Protein AF-J2Q3N5-F1 (afdb_monomer_lite)

pLDDT: mean 72.31, std 20.81, range [23.44, 97.06]

Secondary structure (DSSP, 8-state):
----------S----------S-PPPPPPEEEE-TT--HHHHHHHHHHHHHH---GGGSPP--------HHHHHHHHHHHHHHHHHHHHHHHHHHHHHHHHHTTPEEEEPPHHHHHHHHH--HHHHHHHHHHHHHTS--HHHHHHHHHHSPPPPPPPP-TTEEBTEEE-GGG-EE-SS-EETTSS--EEEEEEEEES-EEEESS-EEEEETTEEEEE-TT-EEEEEE-TTTS-SSSPSSEEEEEEEEEE-SS-EEEEEEEEEEETTEEEEEEBSS--SS---GGGB---------S---EEEESS-SS--EEEEEEEEEE-SSEEEEEEEEEETTEEEEEEEEEEE--TTSEEEEEETTEEEEEEEETTEEEEEEES---S--TT------------

Sequence (397 aa):
MSKSRMRWAAGLTLAAGLVASPAQAAKPMTAHVKSGGTYDAIVADYGTCNKAFVDPTSRPPNVPLPQTSVAAQAGASLAVGMMQGYAKEKARQAYVDDCMGALGYSKIDLTPAETTGLKQAKGDVGKKAWFDAFLAQDFSVRIAQVQALTPPLPPSEPQPYGVGGVRLDPASLKAATGLAQADGVNNIVLTATAAHLRTATLKTPMDLKLGMGRLVAPAGAVFHLIDYGPGATPVAPRGAAWCGPISLKSMLMKRVGATCFVNVPGGYEMSPSGNLSTWLAGPEGVVRGSLGSIDGAIDLAPSDTDLIGPMTVALRVVGGSETTIALQATAARDGEAVIIWWGLAPINDAGRAVFPLWGHRLTVTRTGESYASVLTADGDGHGLLELPDQGMTLRRP

Radius of gyration: 24.18 Å; chains: 1; bounding box: 59×65×65 Å

Foldseek 3Di:
DDDDDDDDDDDDPPDDDDDDDPDDPPPFDKDWADQVDAPVNLRVQLVVQLVPDDQQPVDPDPDPDPPDDPVVVVVVVVVVVVVSVVLRVLSSVQSSQQSSVVVVIFMFGDDPVLVVCCVVQDDPVSNNVSRRVVRPDDCVVRRVVLCVQEPADDFDDDDACDFFQKRFDPVFKDADPDWAFQPDPRFFGIKTKIFTPWKWWFQQWAWWDQPQKTKTDHGRWMWTKTALDVPLGSQADHGIWIWAWIWTGHPVDTATAIKTWHDTRSATQIAAFPDRHGLDGARNGGHPDRSDGIRGYRDIGIDPDRPSDMWMKTWGFNDADPFKTKIWIWTDDPRDIYTHHIDIFTQDPQQWGWAARQQKIWIWHDDPSIIHIDIDRRGPRDHNSCPDPPPPPPPDD

Structure (mmCIF, N/CA/C/O backbone):
data_AF-J2Q3N5-F1
#
_entry.id   AF-J2Q3N5-F1
#
loop_
_atom_site.group_PDB
_atom_site.id
_atom_site.type_symbol
_atom_site.label_atom_id
_atom_site.label_alt_id
_atom_site.label_comp_id
_atom_site.label_asym_id
_atom_site.label_entity_id
_atom_site.label_seq_id
_atom_site.pdbx_PDB_ins_code
_atom_site.Cartn_x
_atom_site.Cartn_y
_atom_site.Cartn_z
_atom_site.occupancy
_atom_site.B_iso_or_equiv
_atom_site.auth_seq_id
_atom_site.auth_comp_id
_atom_site.auth_asym_id
_atom_site.auth_atom_id
_atom_site.pdbx_PDB_model_num
ATOM 1 N N . MET A 1 1 ? -1.693 47.656 -29.778 1.00 34.66 1 MET A N 1
ATOM 2 C CA . MET A 1 1 ? -1.759 46.244 -30.222 1.00 34.66 1 MET A CA 1
ATOM 3 C C . MET A 1 1 ? -0.549 45.501 -29.669 1.00 34.66 1 MET A C 1
ATOM 5 O O . MET A 1 1 ? 0.538 45.599 -30.221 1.00 34.66 1 MET A O 1
ATOM 9 N N . SER A 1 2 ? -0.724 44.858 -28.513 1.00 27.50 2 SER A N 1
ATOM 10 C CA . SER A 1 2 ? 0.323 44.139 -27.777 1.00 27.50 2 SER A CA 1
ATOM 11 C C . SER A 1 2 ? 0.398 42.689 -28.261 1.00 27.50 2 SER A C 1
ATOM 13 O O . SER A 1 2 ? -0.613 41.990 -28.254 1.00 27.50 2 SER A O 1
ATOM 15 N N . LYS A 1 3 ? 1.578 42.239 -28.704 1.00 26.84 3 LYS A N 1
ATOM 16 C CA . LYS A 1 3 ? 1.863 40.825 -28.990 1.00 26.84 3 LYS A CA 1
ATOM 17 C C . LYS A 1 3 ? 2.526 40.205 -27.760 1.00 26.84 3 LYS A C 1
ATOM 19 O O . LYS A 1 3 ? 3.746 40.253 -27.617 1.00 26.84 3 LYS A O 1
ATOM 24 N N . SER A 1 4 ? 1.717 39.601 -26.895 1.00 25.41 4 SER A N 1
ATOM 25 C CA . SER A 1 4 ? 2.174 38.734 -25.808 1.00 25.41 4 SER A CA 1
ATOM 26 C C . SER A 1 4 ? 2.788 37.457 -26.387 1.00 25.41 4 SER A C 1
ATOM 28 O O . SER A 1 4 ? 2.078 36.573 -26.860 1.00 25.41 4 SER A O 1
ATOM 30 N N . ARG A 1 5 ? 4.121 37.347 -26.367 1.00 26.97 5 ARG A N 1
ATOM 31 C CA . ARG A 1 5 ? 4.825 36.079 -26.606 1.00 26.97 5 ARG A CA 1
ATOM 32 C C . ARG A 1 5 ? 4.884 35.298 -25.295 1.00 26.97 5 ARG A C 1
ATOM 34 O O . ARG A 1 5 ? 5.746 35.540 -24.456 1.00 26.97 5 ARG A O 1
ATOM 41 N N . MET A 1 6 ? 3.950 34.366 -25.137 1.00 24.89 6 MET A N 1
ATOM 42 C CA . MET A 1 6 ? 3.949 33.357 -24.080 1.00 24.89 6 MET A CA 1
ATOM 43 C C . MET A 1 6 ? 5.056 32.337 -24.397 1.00 24.89 6 MET A C 1
ATOM 45 O O . MET A 1 6 ? 4.968 31.596 -25.374 1.00 24.89 6 MET A O 1
ATOM 49 N N . ARG A 1 7 ? 6.148 32.358 -23.625 1.00 27.45 7 ARG A N 1
ATOM 50 C CA . ARG A 1 7 ? 7.224 31.362 -23.707 1.00 27.45 7 ARG A CA 1
ATOM 51 C C . ARG A 1 7 ? 6.743 30.071 -23.042 1.00 27.45 7 ARG A C 1
ATOM 53 O O . ARG A 1 7 ? 6.639 30.013 -21.821 1.00 27.45 7 ARG A O 1
ATOM 60 N N . TRP A 1 8 ? 6.460 29.055 -23.849 1.00 25.30 8 TRP A N 1
ATOM 61 C CA . TRP A 1 8 ? 6.278 27.681 -23.393 1.00 25.30 8 TRP A CA 1
ATOM 62 C C . TRP A 1 8 ? 7.647 27.108 -23.018 1.00 25.30 8 TRP A C 1
ATOM 64 O O . TRP A 1 8 ? 8.462 26.811 -23.882 1.00 25.30 8 TRP A O 1
ATOM 74 N N . ALA A 1 9 ? 7.917 27.010 -21.721 1.00 28.25 9 ALA A N 1
ATOM 75 C CA . ALA A 1 9 ? 9.036 26.259 -21.165 1.00 28.25 9 ALA A CA 1
ATOM 76 C C . ALA A 1 9 ? 8.450 25.206 -20.220 1.00 28.25 9 ALA A C 1
ATOM 78 O O . ALA A 1 9 ? 8.416 25.381 -19.007 1.00 28.25 9 ALA A O 1
ATOM 79 N N . ALA A 1 10 ? 7.900 24.140 -20.793 1.00 32.72 10 ALA A N 1
ATOM 80 C CA . ALA A 1 10 ? 7.451 22.973 -20.052 1.00 32.72 10 ALA A CA 1
ATOM 81 C C . ALA A 1 10 ? 7.669 21.749 -20.939 1.00 32.72 10 ALA A C 1
ATOM 83 O O . ALA A 1 10 ? 7.151 21.702 -22.050 1.00 32.72 10 ALA A O 1
ATOM 84 N N . GLY A 1 11 ? 8.455 20.789 -20.451 1.00 31.67 11 GLY A N 1
ATOM 85 C CA . GLY A 1 11 ? 8.640 19.501 -21.122 1.00 31.67 11 GLY A CA 1
ATOM 86 C C . GLY A 1 11 ? 10.087 19.130 -21.428 1.00 31.67 11 GLY A C 1
ATOM 87 O O . GLY A 1 11 ? 10.363 18.680 -22.527 1.00 31.67 11 GLY A O 1
ATOM 88 N N . LEU A 1 12 ? 11.023 19.326 -20.495 1.00 30.83 12 LEU A N 1
ATOM 89 C CA . LEU A 1 12 ? 12.197 18.451 -20.363 1.00 30.83 12 LEU A CA 1
ATOM 90 C C . LEU A 1 12 ? 12.911 18.789 -19.051 1.00 30.83 12 LEU A C 1
ATOM 92 O O . LEU A 1 12 ? 13.619 19.792 -18.959 1.00 30.83 12 LEU A O 1
ATOM 96 N N . THR A 1 13 ? 12.742 17.969 -18.020 1.00 33.88 13 THR A N 1
ATOM 97 C CA . THR A 1 13 ? 13.546 18.090 -16.803 1.00 33.88 13 THR A CA 1
ATOM 98 C C . THR A 1 13 ? 14.908 17.440 -17.039 1.00 33.88 13 THR A C 1
ATOM 100 O O . THR A 1 13 ? 15.142 16.284 -16.710 1.00 33.88 13 THR A O 1
ATOM 103 N N . LEU A 1 14 ? 15.824 18.194 -17.649 1.00 34.25 14 LEU A N 1
ATOM 104 C CA . LEU A 1 14 ? 17.262 17.920 -17.611 1.00 34.25 14 LEU A CA 1
ATOM 105 C C . LEU A 1 14 ? 17.828 18.595 -16.358 1.00 34.25 14 LEU A C 1
ATOM 107 O O . LEU A 1 14 ? 18.267 19.742 -16.399 1.00 34.25 14 LEU A O 1
ATOM 111 N N . ALA A 1 15 ? 17.791 17.897 -15.224 1.00 28.95 15 ALA A N 1
ATOM 112 C CA . ALA A 1 15 ? 18.496 18.333 -14.026 1.00 28.95 15 ALA A CA 1
ATOM 113 C C . ALA A 1 15 ? 19.976 17.931 -14.139 1.00 28.95 15 ALA A C 1
ATOM 115 O O . ALA A 1 15 ? 20.364 16.825 -13.775 1.00 28.95 15 ALA A O 1
ATOM 116 N N . ALA A 1 16 ? 20.806 18.835 -14.661 1.00 26.86 16 ALA A N 1
ATOM 117 C CA . ALA A 1 16 ? 22.256 18.772 -14.516 1.00 26.86 16 ALA A CA 1
ATOM 118 C C . ALA A 1 16 ? 22.664 19.638 -13.314 1.00 26.86 16 ALA A C 1
ATOM 120 O O . ALA A 1 16 ? 22.912 20.833 -13.450 1.00 26.86 16 ALA A O 1
ATOM 121 N N . GLY A 1 17 ? 22.697 19.034 -12.126 1.00 24.92 17 GLY A N 1
ATOM 122 C CA . GLY A 1 17 ? 23.358 19.595 -10.949 1.00 24.92 17 GLY A CA 1
ATOM 123 C C . GLY A 1 17 ? 24.737 18.960 -10.802 1.00 24.92 17 GLY A C 1
ATOM 124 O O . GLY A 1 17 ? 24.848 17.844 -10.305 1.00 24.92 17 GLY A O 1
ATOM 125 N N . LEU A 1 18 ? 25.781 19.647 -11.268 1.00 23.44 18 LEU A N 1
ATOM 126 C CA . LEU A 1 18 ? 27.174 19.260 -11.042 1.00 23.44 18 LEU A CA 1
ATOM 127 C C . LEU A 1 18 ? 27.582 19.667 -9.621 1.00 23.44 18 LEU A C 1
ATOM 129 O O . LEU A 1 18 ? 27.986 20.800 -9.381 1.00 23.44 18 LEU A O 1
ATOM 133 N N . VAL A 1 19 ? 27.514 18.719 -8.691 1.00 24.61 19 VAL A N 1
ATOM 134 C CA . VAL A 1 19 ? 28.434 18.671 -7.551 1.00 24.61 19 VAL A CA 1
ATOM 135 C C . VAL A 1 19 ? 29.149 17.335 -7.675 1.00 24.61 19 VAL A C 1
ATOM 137 O O . VAL A 1 19 ? 28.505 16.288 -7.705 1.00 24.61 19 VAL A O 1
ATOM 140 N N . ALA A 1 20 ? 30.468 17.376 -7.860 1.00 25.42 20 ALA A N 1
ATOM 141 C CA . ALA A 1 20 ? 31.283 16.197 -8.112 1.00 25.42 20 ALA A CA 1
ATOM 142 C C . ALA A 1 20 ? 31.219 15.231 -6.916 1.00 25.42 20 ALA A C 1
ATOM 144 O O . ALA A 1 20 ? 31.920 15.401 -5.924 1.00 25.42 20 ALA A O 1
ATOM 145 N N . SER A 1 21 ? 30.365 14.213 -7.022 1.00 25.00 21 SER A N 1
ATOM 146 C CA . SER A 1 21 ? 30.494 12.961 -6.275 1.00 25.00 21 SER A CA 1
ATOM 147 C C . SER A 1 21 ? 31.254 11.955 -7.143 1.00 25.00 21 SER A C 1
ATOM 149 O O . SER A 1 21 ? 31.083 11.958 -8.366 1.00 25.00 21 SER A O 1
ATOM 151 N N . PRO A 1 22 ? 32.109 11.104 -6.555 1.00 27.91 22 PRO A N 1
ATOM 152 C CA . PRO A 1 22 ? 32.933 10.185 -7.324 1.00 27.91 22 PRO A CA 1
ATOM 153 C C . PRO A 1 22 ? 32.055 9.174 -8.074 1.00 27.91 22 PRO A C 1
ATOM 155 O O . PRO A 1 22 ? 31.195 8.528 -7.482 1.00 27.91 22 PRO A O 1
ATOM 158 N N . ALA A 1 23 ? 32.286 9.087 -9.387 1.00 29.62 23 ALA A N 1
ATOM 159 C CA . ALA A 1 23 ? 31.930 8.007 -10.311 1.00 29.62 23 ALA A CA 1
ATOM 160 C C . ALA A 1 23 ? 30.677 7.174 -9.960 1.00 29.62 23 ALA A C 1
ATOM 162 O O . ALA A 1 23 ? 30.742 5.956 -9.807 1.00 29.62 23 ALA A O 1
ATOM 163 N N . GLN A 1 24 ? 29.508 7.811 -9.900 1.00 34.72 24 GLN A N 1
ATOM 164 C CA . GLN A 1 24 ? 28.260 7.095 -10.160 1.00 34.72 24 GLN A CA 1
ATOM 165 C C . GLN A 1 24 ? 28.133 6.957 -11.678 1.00 34.72 24 GLN A C 1
ATOM 167 O O . GLN A 1 24 ? 28.134 7.963 -12.387 1.00 34.72 24 GLN A O 1
ATOM 172 N N . ALA A 1 25 ? 28.069 5.723 -12.187 1.00 41.41 25 ALA A N 1
ATOM 173 C CA . ALA A 1 25 ? 27.727 5.478 -13.584 1.00 41.41 25 ALA A CA 1
ATOM 174 C C . ALA A 1 25 ? 26.450 6.270 -13.908 1.00 41.41 25 ALA A C 1
ATOM 176 O O . ALA A 1 25 ? 25.443 6.128 -13.211 1.00 41.41 25 ALA A O 1
ATOM 177 N N . ALA A 1 26 ? 26.522 7.167 -14.896 1.00 55.25 26 ALA A N 1
ATOM 178 C CA . ALA A 1 26 ? 25.384 7.989 -15.277 1.00 55.25 26 ALA A CA 1
ATOM 179 C C . ALA A 1 26 ? 24.216 7.058 -15.623 1.00 55.25 26 ALA A C 1
ATOM 181 O O . ALA A 1 26 ? 24.361 6.196 -16.490 1.00 55.25 26 ALA A O 1
ATOM 182 N N . LYS A 1 27 ? 23.086 7.201 -14.920 1.00 58.75 27 LYS A N 1
ATOM 183 C CA . LYS A 1 27 ? 21.890 6.406 -15.219 1.00 58.75 27 LYS A CA 1
ATOM 184 C C . LYS A 1 27 ? 21.512 6.610 -16.694 1.00 58.75 27 LYS A C 1
ATOM 186 O O . LYS A 1 27 ? 21.599 7.753 -17.164 1.00 58.75 27 LYS A O 1
ATOM 191 N N . PRO A 1 28 ? 21.123 5.547 -17.420 1.00 66.44 28 PRO A N 1
ATOM 192 C CA . PRO A 1 28 ? 20.661 5.685 -18.794 1.00 66.44 28 PRO A CA 1
ATOM 193 C C . PRO A 1 28 ? 19.506 6.693 -18.856 1.00 66.44 28 PRO A C 1
ATOM 195 O O . PRO A 1 28 ? 18.694 6.803 -17.933 1.00 66.44 28 PRO A O 1
ATOM 198 N N . MET A 1 29 ? 19.473 7.498 -19.921 1.00 77.62 29 MET A N 1
ATOM 199 C CA . MET A 1 29 ? 18.331 8.378 -20.170 1.00 77.62 29 MET A CA 1
ATOM 200 C C . MET A 1 29 ? 17.125 7.503 -20.502 1.00 77.62 29 MET A C 1
ATOM 202 O O . MET A 1 29 ? 17.274 6.528 -21.225 1.00 77.62 29 MET A O 1
ATOM 206 N N . THR A 1 30 ? 15.944 7.855 -20.005 1.00 80.62 30 THR A N 1
ATOM 207 C CA . THR A 1 30 ? 14.710 7.102 -20.264 1.00 80.62 30 THR A CA 1
ATOM 208 C C . THR A 1 30 ? 13.741 7.914 -21.112 1.00 80.62 30 THR A C 1
ATOM 210 O O . THR A 1 30 ? 13.776 9.148 -21.104 1.00 80.62 30 THR A O 1
ATOM 213 N N . ALA A 1 31 ? 12.867 7.221 -21.836 1.00 84.38 31 ALA A N 1
ATOM 214 C CA . ALA A 1 31 ? 11.752 7.813 -22.564 1.00 84.38 31 ALA A CA 1
ATOM 215 C C . ALA A 1 31 ? 10.458 7.032 -22.304 1.00 84.38 31 ALA A C 1
ATOM 217 O O . ALA A 1 31 ? 10.480 5.808 -22.177 1.00 84.38 31 ALA A O 1
ATOM 218 N N . HIS A 1 32 ? 9.334 7.749 -22.249 1.00 85.62 32 HIS A N 1
ATOM 219 C CA . HIS A 1 32 ? 8.001 7.152 -22.259 1.00 85.62 32 HIS A CA 1
ATOM 220 C C . HIS A 1 32 ? 7.574 6.900 -23.703 1.00 85.62 32 HIS A C 1
ATOM 222 O O . HIS A 1 32 ? 7.593 7.820 -24.521 1.00 85.62 32 HIS A O 1
ATOM 228 N N . VAL A 1 33 ? 7.179 5.668 -24.008 1.00 85.69 33 VAL A N 1
ATOM 229 C CA . VAL A 1 33 ? 6.733 5.246 -25.337 1.00 85.69 33 VAL A CA 1
ATOM 230 C C . VAL A 1 33 ? 5.398 4.521 -25.257 1.00 85.69 33 VAL A C 1
ATOM 232 O O . VAL A 1 33 ? 5.120 3.793 -24.307 1.00 85.69 33 VAL A O 1
ATOM 235 N N . LYS A 1 34 ? 4.566 4.714 -26.275 1.00 84.44 34 LYS A N 1
ATOM 236 C CA . LYS A 1 34 ? 3.307 3.998 -26.478 1.00 84.44 34 LYS A CA 1
ATOM 237 C C . LYS A 1 34 ? 3.230 3.634 -27.951 1.00 84.44 34 LYS A C 1
ATOM 239 O O . LYS A 1 34 ? 3.544 4.473 -28.794 1.00 84.44 34 LYS A O 1
ATOM 244 N N . SER A 1 35 ? 2.858 2.392 -28.254 1.00 77.75 35 SER A N 1
ATOM 245 C CA . SER A 1 35 ? 2.743 1.938 -29.644 1.00 77.75 35 SER A CA 1
ATOM 246 C C . SER A 1 35 ? 1.753 2.826 -30.406 1.00 77.75 35 SER A C 1
ATOM 248 O O . SER A 1 35 ? 0.656 3.089 -29.911 1.00 77.75 35 SER A O 1
ATOM 250 N N . GLY A 1 36 ? 2.170 3.343 -31.566 1.00 78.19 36 GLY A N 1
ATOM 251 C CA . GLY A 1 36 ? 1.389 4.298 -32.361 1.00 78.19 36 GLY A CA 1
ATOM 252 C C . GLY A 1 36 ? 1.248 5.703 -31.753 1.00 78.19 36 GLY A C 1
ATOM 253 O O . GLY A 1 36 ? 0.434 6.489 -32.233 1.00 78.19 36 GLY A O 1
ATOM 254 N N . GLY A 1 37 ? 1.996 6.029 -30.694 1.00 81.38 37 GLY A N 1
ATOM 255 C CA . GLY A 1 37 ? 1.999 7.355 -30.076 1.00 81.38 37 GLY A CA 1
ATOM 256 C C . GLY A 1 37 ? 2.737 8.406 -30.911 1.00 81.38 37 GLY A C 1
ATOM 257 O O . GLY A 1 37 ? 3.625 8.090 -31.698 1.00 81.38 37 GLY A O 1
ATOM 258 N N . THR A 1 38 ? 2.394 9.679 -30.710 1.00 84.81 38 THR A N 1
ATOM 259 C CA . THR A 1 38 ? 3.070 10.829 -31.336 1.00 84.81 38 THR A CA 1
ATOM 260 C C . THR A 1 38 ? 3.762 11.682 -30.278 1.00 84.81 38 THR A C 1
ATOM 262 O O . THR A 1 38 ? 3.381 11.653 -29.104 1.00 84.81 38 THR A O 1
ATOM 265 N N . TYR A 1 39 ? 4.760 12.480 -30.678 1.00 83.62 39 TYR A N 1
ATOM 266 C CA . TYR A 1 39 ? 5.412 13.414 -29.755 1.00 83.62 39 TYR A CA 1
ATOM 267 C C . TYR A 1 39 ? 4.400 14.363 -29.099 1.00 83.62 39 TYR A C 1
ATOM 269 O O . TYR A 1 39 ? 4.459 14.595 -27.894 1.00 83.62 39 TYR A O 1
ATOM 277 N N . ASP A 1 40 ? 3.440 14.869 -29.875 1.00 83.50 40 ASP A N 1
ATOM 278 C CA . ASP A 1 40 ? 2.473 15.854 -29.387 1.00 83.50 40 ASP A CA 1
ATOM 279 C C . ASP A 1 40 ? 1.513 15.240 -28.355 1.00 83.50 40 ASP A C 1
ATOM 281 O O . ASP A 1 40 ? 1.204 15.885 -27.353 1.00 83.50 40 ASP A O 1
ATOM 285 N N . ALA A 1 41 ? 1.108 13.977 -28.547 1.00 85.56 41 ALA A N 1
ATOM 286 C CA . ALA A 1 41 ? 0.315 13.239 -27.565 1.00 85.56 41 ALA A CA 1
ATOM 287 C C . ALA A 1 41 ? 1.095 13.024 -26.258 1.00 85.56 41 ALA A C 1
ATOM 289 O O . ALA A 1 41 ? 0.588 13.336 -25.184 1.00 85.56 41 ALA A O 1
ATOM 290 N N . ILE A 1 42 ? 2.360 12.593 -26.345 1.00 84.50 42 ILE A N 1
ATOM 291 C CA . ILE A 1 42 ? 3.220 12.404 -25.165 1.00 84.50 42 ILE A CA 1
ATOM 292 C C . ILE A 1 42 ? 3.406 13.711 -24.399 1.00 84.50 42 ILE A C 1
ATOM 294 O O . ILE A 1 42 ? 3.313 13.725 -23.175 1.00 84.50 42 ILE A O 1
ATOM 298 N N . VAL A 1 43 ? 3.671 14.817 -25.097 1.00 85.88 43 VAL A N 1
ATOM 299 C CA . VAL A 1 43 ? 3.852 16.128 -24.462 1.00 85.88 43 VAL A CA 1
ATOM 300 C C . VAL A 1 43 ? 2.560 16.597 -23.791 1.00 85.88 43 VAL A C 1
ATOM 302 O O . VAL A 1 43 ? 2.615 17.137 -22.682 1.00 85.88 43 VAL A O 1
ATOM 305 N N . ALA A 1 44 ? 1.404 16.381 -24.424 1.00 82.00 44 ALA A N 1
ATOM 306 C CA . ALA A 1 44 ? 0.105 16.721 -23.851 1.00 82.00 44 ALA A CA 1
ATOM 307 C C . ALA A 1 44 ? -0.199 15.901 -22.585 1.00 82.00 44 ALA A C 1
ATOM 309 O O . ALA A 1 44 ? -0.562 16.475 -21.554 1.00 82.00 44 ALA A O 1
ATOM 310 N N . ASP A 1 45 ? 0.017 14.586 -22.634 1.00 84.44 45 ASP A N 1
ATOM 311 C CA . ASP A 1 45 ? -0.203 13.673 -21.510 1.00 84.44 45 ASP A CA 1
ATOM 312 C C . ASP A 1 45 ? 0.761 13.969 -20.360 1.00 84.44 45 ASP A C 1
ATOM 314 O O . ASP A 1 45 ? 0.332 14.158 -19.221 1.00 84.44 45 ASP A O 1
ATOM 318 N N . TYR A 1 46 ? 2.050 14.157 -20.659 1.00 84.19 46 TYR A N 1
ATOM 319 C CA . TYR A 1 46 ? 3.049 14.563 -19.672 1.00 84.19 46 TYR A CA 1
ATOM 320 C C . TYR A 1 46 ? 2.678 15.902 -19.022 1.00 84.19 46 TYR A C 1
ATOM 322 O O . TYR A 1 46 ? 2.804 16.072 -17.810 1.00 84.19 46 TYR A O 1
ATOM 330 N N . GLY A 1 47 ? 2.185 16.863 -19.810 1.00 77.88 47 GLY A N 1
ATOM 331 C CA . GLY A 1 47 ? 1.697 18.146 -19.313 1.00 77.88 47 GLY A CA 1
ATOM 332 C C . GLY A 1 47 ? 0.501 17.998 -18.370 1.00 77.88 47 GLY A C 1
ATOM 333 O O . GLY A 1 47 ? 0.458 18.666 -17.335 1.00 77.88 47 GLY A O 1
ATOM 334 N N . THR A 1 48 ? -0.439 17.112 -18.698 1.00 77.31 48 THR A N 1
ATOM 335 C CA . THR A 1 48 ? -1.597 16.771 -17.857 1.00 77.31 48 THR A CA 1
ATOM 336 C C . THR A 1 48 ? -1.153 16.114 -16.552 1.00 77.31 48 THR A C 1
ATOM 338 O O . THR A 1 48 ? -1.496 16.604 -15.476 1.00 77.31 48 THR A O 1
ATOM 341 N N . CYS A 1 49 ? -0.309 15.083 -16.629 1.00 73.56 49 CYS A N 1
ATOM 342 C CA . CYS A 1 49 ? 0.255 14.403 -15.468 1.00 73.56 49 CYS A CA 1
ATOM 343 C C . CYS A 1 49 ? 1.028 15.371 -14.563 1.00 73.56 49 CYS A C 1
ATOM 345 O O . CYS A 1 49 ? 0.795 15.431 -13.359 1.00 73.56 49 CYS A O 1
ATOM 347 N N . ASN A 1 50 ? 1.892 16.214 -15.127 1.00 78.06 50 ASN A N 1
ATOM 348 C CA . ASN A 1 50 ? 2.680 17.160 -14.342 1.00 78.06 50 ASN A CA 1
ATOM 349 C C . ASN A 1 50 ? 1.817 18.251 -13.676 1.00 78.06 50 ASN A C 1
ATOM 351 O O . ASN A 1 50 ? 2.160 18.707 -12.590 1.00 78.06 50 ASN A O 1
ATOM 355 N N . LYS A 1 51 ? 0.701 18.666 -14.295 1.00 76.00 51 LYS A N 1
ATOM 356 C CA . LYS A 1 51 ? -0.261 19.614 -13.694 1.00 76.00 51 LYS A CA 1
ATOM 357 C C . LYS A 1 51 ? -1.118 18.981 -12.600 1.00 76.00 51 LYS A C 1
ATOM 359 O O . LYS A 1 51 ? -1.508 19.679 -11.672 1.00 76.00 51 LYS A O 1
ATOM 364 N N . ALA A 1 52 ? -1.415 17.689 -12.716 1.00 70.19 52 ALA A N 1
ATOM 365 C CA . ALA A 1 52 ? -2.198 16.950 -11.731 1.00 70.19 52 ALA A CA 1
ATOM 366 C C . ALA A 1 52 ? -1.402 16.616 -10.455 1.00 70.19 52 ALA A C 1
ATOM 368 O O . ALA A 1 52 ? -1.990 16.215 -9.450 1.00 70.19 52 ALA A O 1
ATOM 369 N N . PHE A 1 53 ? -0.075 16.782 -10.476 1.00 69.12 53 PHE A N 1
ATOM 370 C CA . PHE A 1 53 ? 0.758 16.614 -9.293 1.00 69.12 53 PHE A CA 1
ATOM 371 C C . PHE A 1 53 ? 0.426 17.666 -8.227 1.00 69.12 53 PHE A C 1
ATOM 373 O O . PHE A 1 53 ? 0.608 18.868 -8.429 1.00 69.12 53 PHE A O 1
ATOM 380 N N . VAL A 1 54 ? 0.008 17.190 -7.056 1.00 67.88 54 VAL A N 1
ATOM 381 C CA . VAL A 1 54 ? -0.169 18.005 -5.852 1.00 67.88 54 VAL A CA 1
ATOM 382 C C . VAL A 1 54 ? 1.027 17.762 -4.943 1.00 67.88 54 VAL A C 1
ATOM 384 O O . VAL A 1 54 ? 1.290 16.621 -4.576 1.00 67.88 54 VAL A O 1
ATOM 387 N N . ASP A 1 55 ? 1.753 18.827 -4.592 1.00 61.28 55 ASP A N 1
ATOM 388 C CA . ASP A 1 55 ? 2.980 18.740 -3.795 1.00 61.28 55 ASP A CA 1
ATOM 389 C C . ASP A 1 55 ? 2.706 18.221 -2.370 1.00 61.28 55 ASP A C 1
ATOM 391 O O . ASP A 1 55 ? 2.136 18.948 -1.541 1.00 61.28 55 ASP A O 1
ATOM 395 N N . PRO A 1 56 ? 3.163 16.999 -2.041 1.00 49.12 56 PRO A N 1
ATOM 396 C CA . PRO A 1 56 ? 2.932 16.419 -0.730 1.00 49.12 56 PRO A CA 1
ATOM 397 C C . PRO A 1 56 ? 3.873 16.967 0.348 1.00 49.12 56 PRO A C 1
ATOM 399 O O . PRO A 1 56 ? 3.625 16.773 1.537 1.00 49.12 56 PRO A O 1
ATOM 402 N N . THR A 1 57 ? 4.935 17.676 -0.051 1.00 50.91 57 THR A N 1
ATOM 403 C CA . THR A 1 57 ? 5.940 18.275 0.842 1.00 50.91 57 THR A CA 1
ATOM 404 C C . THR A 1 57 ? 5.555 19.672 1.331 1.00 50.91 57 THR A C 1
ATOM 406 O O . THR A 1 57 ? 6.307 20.302 2.069 1.00 50.91 57 THR A O 1
ATOM 409 N N . SER A 1 58 ? 4.353 20.149 0.993 1.00 46.44 58 SER A N 1
ATOM 410 C CA . SER A 1 58 ? 3.791 21.412 1.495 1.00 46.44 58 SER A CA 1
ATOM 411 C C . SER A 1 58 ? 3.569 21.435 3.019 1.00 46.44 58 SER A C 1
ATOM 413 O O . SER A 1 58 ? 3.280 22.490 3.585 1.00 46.44 58 SER A O 1
ATOM 415 N N . ARG A 1 59 ? 3.759 20.304 3.715 1.00 39.38 59 ARG A N 1
ATOM 416 C CA . ARG A 1 59 ? 3.894 20.273 5.175 1.00 39.38 59 ARG A CA 1
ATOM 417 C C . ARG A 1 59 ? 5.340 20.606 5.564 1.00 39.38 59 ARG A C 1
ATOM 419 O O . ARG A 1 59 ? 6.237 19.840 5.213 1.00 39.38 59 ARG A O 1
ATOM 426 N N . PRO A 1 60 ? 5.594 21.696 6.312 1.00 33.62 60 PRO A N 1
ATOM 427 C CA . PRO A 1 60 ? 6.936 21.965 6.811 1.00 33.62 60 PRO A CA 1
ATOM 428 C C . PRO A 1 60 ? 7.389 20.787 7.692 1.00 33.62 60 PRO A C 1
ATOM 430 O O . PRO A 1 60 ? 6.605 20.336 8.534 1.00 33.62 60 PRO A O 1
ATOM 433 N N . PRO A 1 61 ? 8.619 20.271 7.523 1.00 34.66 61 PRO A N 1
ATOM 434 C CA . PRO A 1 61 ? 9.150 19.268 8.429 1.00 34.66 61 PRO A CA 1
ATOM 435 C C . PRO A 1 61 ? 9.194 19.850 9.844 1.00 34.66 61 PRO A C 1
ATOM 437 O O . PRO A 1 61 ? 9.803 20.899 10.056 1.00 34.66 61 PRO A O 1
ATOM 440 N N . ASN A 1 62 ? 8.623 19.150 10.824 1.00 34.59 62 ASN A N 1
ATOM 441 C CA . ASN A 1 62 ? 8.989 19.347 12.227 1.00 34.59 62 ASN A CA 1
ATOM 442 C C . ASN A 1 62 ? 10.370 18.714 12.443 1.00 34.59 62 ASN A C 1
ATOM 444 O O . ASN A 1 62 ? 10.493 17.651 13.042 1.00 34.59 62 ASN A O 1
ATOM 448 N N . VAL A 1 63 ? 11.416 19.327 11.892 1.00 34.22 63 VAL A N 1
ATOM 449 C CA . VAL A 1 63 ? 12.794 18.991 12.254 1.00 34.22 63 VAL A CA 1
ATOM 450 C C . VAL A 1 63 ? 13.204 20.002 13.320 1.00 34.22 63 VAL A C 1
ATOM 452 O O . VAL A 1 63 ? 13.280 21.192 13.007 1.00 34.22 63 VAL A O 1
ATOM 455 N N . PRO A 1 64 ? 13.444 19.579 14.574 1.00 36.41 64 PRO A N 1
ATOM 456 C CA . PRO A 1 64 ? 14.029 20.451 15.579 1.00 36.41 64 PRO A CA 1
ATOM 457 C C . PRO A 1 64 ? 15.388 20.915 15.054 1.00 36.41 64 PRO A C 1
ATOM 459 O O . PRO A 1 64 ? 16.314 20.115 14.919 1.00 36.41 64 PRO A O 1
ATOM 462 N N . LEU A 1 65 ? 15.504 22.192 14.690 1.00 37.41 65 LEU A N 1
ATOM 463 C CA . LEU A 1 65 ? 16.794 22.761 14.322 1.00 37.41 65 LEU A CA 1
ATOM 464 C C . LEU A 1 65 ? 17.643 22.834 15.601 1.00 37.41 65 LEU A C 1
ATOM 466 O O . LEU A 1 65 ? 17.205 23.457 16.573 1.00 37.41 65 LEU A O 1
ATOM 470 N N . PRO A 1 66 ? 18.834 22.212 15.647 1.00 38.06 66 PRO A N 1
ATOM 471 C CA . PRO A 1 66 ? 19.722 22.365 16.788 1.00 38.06 66 PRO A CA 1
ATOM 472 C C . PRO A 1 66 ? 20.104 23.841 16.928 1.00 38.06 66 PRO A C 1
ATOM 474 O O . PRO A 1 66 ? 20.483 24.485 15.944 1.00 38.06 66 PRO A O 1
ATOM 477 N N . GLN A 1 67 ? 19.997 24.371 18.151 1.00 39.44 67 GLN A N 1
ATOM 478 C CA . GLN A 1 67 ? 20.360 25.748 18.494 1.00 39.44 67 GLN A CA 1
ATOM 479 C C . GLN A 1 67 ? 21.862 25.966 18.275 1.00 39.44 67 GLN A C 1
ATOM 481 O O . GLN A 1 67 ? 22.686 25.802 19.167 1.00 39.44 67 GLN A O 1
ATOM 486 N N . THR A 1 68 ? 22.222 26.296 17.043 1.00 41.69 68 THR A N 1
ATOM 487 C CA . THR A 1 68 ? 23.580 26.630 16.614 1.00 41.69 68 THR A CA 1
ATOM 488 C C . THR A 1 68 ? 23.587 28.039 16.029 1.00 41.69 68 THR A C 1
ATOM 490 O O . THR A 1 68 ? 22.531 28.653 15.858 1.00 41.69 68 THR A O 1
ATOM 493 N N . SER A 1 69 ? 24.778 28.591 15.792 1.00 46.47 69 SER A N 1
ATOM 494 C CA . SER A 1 69 ? 24.972 29.971 15.334 1.00 46.47 69 SER A CA 1
ATOM 495 C C . SER A 1 69 ? 24.155 30.308 14.074 1.00 46.47 69 SER A C 1
ATOM 497 O O . SER A 1 69 ? 23.847 29.443 13.257 1.00 46.47 69 SER A O 1
ATOM 499 N N . VAL A 1 70 ? 23.825 31.590 13.881 1.00 46.34 70 VAL A N 1
ATOM 500 C CA . VAL A 1 70 ? 22.995 32.091 12.762 1.00 46.34 70 VAL A CA 1
ATOM 501 C C . VAL A 1 70 ? 23.511 31.633 11.385 1.00 46.34 70 VAL A C 1
ATOM 503 O O . VAL A 1 70 ? 22.722 31.312 10.498 1.00 46.34 70 VAL A O 1
ATOM 506 N N . ALA A 1 71 ? 24.831 31.514 11.217 1.00 38.62 71 ALA A N 1
ATOM 507 C CA . ALA A 1 71 ? 25.446 30.996 9.993 1.00 38.62 71 ALA A CA 1
ATOM 508 C C . ALA A 1 71 ? 25.209 29.484 9.789 1.00 38.62 71 ALA A C 1
ATOM 510 O O . ALA A 1 71 ? 24.975 29.046 8.663 1.00 38.62 71 ALA A O 1
ATOM 511 N N . ALA A 1 72 ? 25.207 28.690 10.865 1.00 38.41 72 ALA A N 1
ATOM 512 C CA . ALA A 1 72 ? 24.871 27.267 10.819 1.00 38.41 72 ALA A CA 1
ATOM 513 C C . ALA A 1 72 ? 23.375 27.045 10.530 1.00 38.41 72 ALA A C 1
ATOM 515 O O . ALA A 1 72 ? 23.029 26.137 9.778 1.00 38.41 72 ALA A O 1
ATOM 516 N N . GLN A 1 73 ? 22.496 27.922 11.030 1.00 42.84 73 GLN A N 1
ATOM 517 C CA . GLN A 1 73 ? 21.061 27.897 10.718 1.00 42.84 73 GLN A CA 1
ATOM 518 C C . GLN A 1 73 ? 20.767 28.273 9.258 1.00 42.84 73 GLN A C 1
ATOM 520 O O . GLN A 1 73 ? 19.921 27.643 8.630 1.00 42.84 73 GLN A O 1
ATOM 525 N N . ALA A 1 74 ? 21.488 29.248 8.691 1.00 39.47 74 ALA A N 1
ATOM 526 C CA . ALA A 1 74 ? 21.371 29.621 7.278 1.00 39.47 74 ALA A CA 1
ATOM 527 C C . ALA A 1 74 ? 21.924 28.538 6.330 1.00 39.47 74 ALA A C 1
ATOM 529 O O . ALA A 1 74 ? 21.330 28.246 5.293 1.00 39.47 74 ALA A O 1
ATOM 530 N N . GLY A 1 75 ? 23.037 27.894 6.700 1.00 33.50 75 GLY A N 1
ATOM 531 C CA . GLY A 1 75 ? 23.569 26.742 5.966 1.00 33.50 75 GLY A CA 1
ATOM 532 C C . GLY A 1 75 ? 22.636 25.529 6.028 1.00 33.50 75 GLY A C 1
ATOM 533 O O . GLY A 1 75 ? 22.378 24.891 5.007 1.00 33.50 75 GLY A O 1
ATOM 534 N N . ALA A 1 76 ? 22.067 25.250 7.205 1.00 40.66 76 ALA A N 1
ATOM 535 C CA . ALA A 1 76 ? 21.088 24.186 7.392 1.00 40.66 76 ALA A CA 1
ATOM 536 C C . ALA A 1 76 ? 19.779 24.464 6.640 1.00 40.66 76 ALA A C 1
ATOM 538 O O . ALA A 1 76 ? 19.245 23.549 6.023 1.00 40.66 76 ALA A O 1
ATOM 539 N N . SER A 1 77 ? 19.276 25.703 6.616 1.00 41.09 77 SER A N 1
ATOM 540 C CA . SER A 1 77 ? 18.046 26.051 5.891 1.00 41.09 77 SER A CA 1
ATOM 541 C C . SER A 1 77 ? 18.219 25.997 4.371 1.00 41.09 77 SER A C 1
ATOM 543 O O . SER A 1 77 ? 17.313 25.533 3.681 1.00 41.09 77 SER A O 1
ATOM 545 N N . LEU A 1 78 ? 19.391 26.368 3.843 1.00 38.62 78 LEU A N 1
ATOM 546 C CA . LEU A 1 78 ? 19.719 26.195 2.425 1.00 38.62 78 LEU A CA 1
ATOM 547 C C . LEU A 1 78 ? 19.834 24.710 2.051 1.00 38.62 78 LEU A C 1
ATOM 549 O O . LEU A 1 78 ? 19.254 24.285 1.053 1.00 38.62 78 LEU A O 1
ATOM 553 N N . ALA A 1 79 ? 20.532 23.909 2.861 1.00 37.75 79 ALA A N 1
ATOM 554 C CA . ALA A 1 79 ? 20.655 22.469 2.640 1.00 37.75 79 ALA A CA 1
ATOM 555 C C . ALA A 1 79 ? 19.294 21.760 2.744 1.00 37.75 79 ALA A C 1
ATOM 557 O O . ALA A 1 79 ? 18.969 20.923 1.903 1.00 37.75 79 ALA A O 1
ATOM 558 N N . VAL A 1 80 ? 18.463 22.135 3.721 1.00 46.41 80 VAL A N 1
ATOM 559 C CA . VAL A 1 80 ? 17.087 21.643 3.866 1.00 46.41 80 VAL A CA 1
ATOM 560 C C . VAL A 1 80 ? 16.234 22.071 2.674 1.00 46.41 80 VAL A C 1
ATOM 562 O O . VAL A 1 80 ? 15.551 21.225 2.108 1.00 46.41 80 VAL A O 1
ATOM 565 N N . GLY A 1 81 ? 16.320 23.325 2.223 1.00 35.41 81 GLY A N 1
ATOM 566 C CA . GLY A 1 81 ? 15.601 23.813 1.042 1.00 35.41 81 GLY A CA 1
ATOM 567 C C . GLY A 1 81 ? 16.016 23.104 -0.253 1.00 35.41 81 GLY A C 1
ATOM 568 O O . GLY A 1 81 ? 15.164 22.754 -1.068 1.00 35.41 81 GLY A O 1
ATOM 569 N N . MET A 1 82 ? 17.308 22.808 -0.427 1.00 46.97 82 MET A N 1
ATOM 570 C CA . MET A 1 82 ? 17.811 22.021 -1.558 1.00 46.97 82 MET A CA 1
ATOM 571 C C . MET A 1 82 ? 17.367 20.555 -1.488 1.00 46.97 82 MET A C 1
ATOM 573 O O . MET A 1 82 ? 16.923 20.006 -2.495 1.00 46.97 82 MET A O 1
ATOM 577 N N . MET A 1 83 ? 17.431 19.923 -0.311 1.00 49.00 83 MET A N 1
ATOM 578 C CA . MET A 1 83 ? 16.948 18.551 -0.115 1.00 49.00 83 MET A CA 1
ATOM 579 C C . MET A 1 83 ? 15.434 18.447 -0.318 1.00 49.00 83 MET A C 1
ATOM 581 O O . MET A 1 83 ? 14.972 17.496 -0.944 1.00 49.00 83 MET A O 1
ATOM 585 N N . GLN A 1 84 ? 14.665 19.435 0.143 1.00 55.47 84 GLN A N 1
ATOM 586 C CA . GLN A 1 84 ? 13.225 19.534 -0.098 1.00 55.47 84 GLN A CA 1
ATOM 587 C C . GLN A 1 84 ? 12.922 19.735 -1.581 1.00 55.47 84 GLN A C 1
ATOM 589 O O . GLN A 1 84 ? 12.066 19.041 -2.119 1.00 55.47 84 GLN A O 1
ATOM 594 N N . GLY A 1 85 ? 13.651 20.622 -2.264 1.00 53.72 85 GLY A N 1
ATOM 595 C CA . GLY A 1 85 ? 13.525 20.816 -3.708 1.00 53.72 85 GLY A CA 1
ATOM 596 C C . GLY A 1 85 ? 13.815 19.534 -4.492 1.00 53.72 85 GLY A C 1
ATOM 597 O O . GLY A 1 85 ? 13.048 19.168 -5.380 1.00 53.72 85 GLY A O 1
ATOM 598 N N . TYR A 1 86 ? 14.868 18.805 -4.117 1.00 59.84 86 TYR A N 1
ATOM 599 C CA . TYR A 1 86 ? 15.211 17.516 -4.715 1.00 59.84 86 TYR A CA 1
ATOM 600 C C . TYR A 1 86 ? 14.159 16.435 -4.427 1.00 59.84 86 TYR A C 1
ATOM 602 O O . TYR A 1 86 ? 13.745 15.720 -5.337 1.00 59.84 86 TYR A O 1
ATOM 610 N N . ALA A 1 87 ? 13.683 16.330 -3.184 1.00 57.97 87 ALA A N 1
ATOM 611 C CA . ALA A 1 87 ? 12.636 15.388 -2.799 1.00 57.97 87 ALA A CA 1
ATOM 612 C C . ALA A 1 87 ? 11.311 15.685 -3.515 1.00 57.97 87 ALA A C 1
ATOM 614 O O . ALA A 1 87 ? 10.661 14.764 -4.005 1.00 57.97 87 ALA A O 1
ATOM 615 N N . LYS A 1 88 ? 10.947 16.966 -3.647 1.00 64.19 88 LYS A N 1
ATOM 616 C CA . LYS A 1 88 ? 9.782 17.432 -4.406 1.00 64.19 88 LYS A CA 1
ATOM 617 C C . LYS A 1 88 ? 9.897 17.091 -5.885 1.00 64.19 88 LYS A C 1
ATOM 619 O O . LYS A 1 88 ? 8.941 16.599 -6.475 1.00 64.19 88 LYS A O 1
ATOM 624 N N . GLU A 1 89 ? 11.055 17.343 -6.488 1.00 65.62 89 GLU A N 1
ATOM 625 C CA . GLU A 1 89 ? 11.315 16.990 -7.883 1.00 65.62 89 GLU A CA 1
ATOM 626 C C . GLU A 1 89 ? 11.204 15.482 -8.103 1.00 65.62 89 GLU A C 1
ATOM 628 O O . GLU A 1 89 ? 10.533 15.035 -9.028 1.00 65.62 89 GLU A O 1
ATOM 633 N N . LYS A 1 90 ? 11.801 14.691 -7.208 1.00 64.06 90 LYS A N 1
ATOM 634 C CA . LYS A 1 90 ? 11.734 13.231 -7.245 1.00 64.06 90 LYS A CA 1
ATOM 635 C C . LYS A 1 90 ? 10.299 12.722 -7.093 1.00 64.06 90 LYS A C 1
ATOM 637 O O . LYS A 1 90 ? 9.881 11.865 -7.863 1.00 64.06 90 LYS A O 1
ATOM 642 N N . ALA A 1 91 ? 9.538 13.268 -6.143 1.00 60.97 91 ALA A N 1
ATOM 643 C CA . ALA A 1 91 ? 8.133 12.922 -5.941 1.00 60.97 91 ALA A CA 1
ATOM 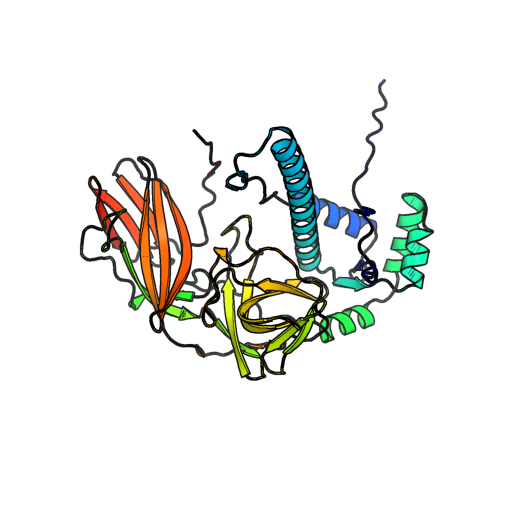644 C C . ALA A 1 91 ? 7.272 13.293 -7.156 1.00 60.97 91 ALA A C 1
ATOM 646 O O . ALA A 1 91 ? 6.403 12.518 -7.547 1.00 60.97 91 ALA A O 1
ATOM 647 N N . ARG A 1 92 ? 7.544 14.444 -7.785 1.00 69.12 92 ARG A N 1
ATOM 648 C CA . ARG A 1 92 ? 6.865 14.862 -9.014 1.00 69.12 92 ARG A CA 1
ATOM 649 C C . ARG A 1 92 ? 7.181 13.934 -10.178 1.00 69.12 92 ARG A C 1
ATOM 651 O O . ARG A 1 92 ? 6.270 13.551 -10.896 1.00 69.12 92 ARG A O 1
ATOM 658 N N . GLN A 1 93 ? 8.443 13.561 -10.357 1.00 70.69 93 GLN A N 1
ATOM 659 C CA . GLN A 1 93 ? 8.833 12.634 -11.417 1.00 70.69 93 GLN A CA 1
ATOM 660 C C . GLN A 1 93 ? 8.201 11.256 -11.229 1.00 70.69 93 GLN A C 1
ATOM 662 O O . GLN A 1 93 ? 7.626 10.740 -12.177 1.00 70.69 93 GLN A O 1
ATOM 667 N N . ALA A 1 94 ? 8.208 10.717 -10.006 1.00 65.69 94 ALA A N 1
ATOM 668 C CA . ALA A 1 94 ? 7.517 9.465 -9.696 1.00 65.69 94 ALA A CA 1
ATOM 669 C C . ALA A 1 94 ? 6.014 9.554 -10.015 1.00 65.69 94 ALA A C 1
ATOM 671 O O . ALA A 1 94 ? 5.472 8.687 -10.685 1.00 65.69 94 ALA A O 1
ATOM 672 N N . TYR A 1 95 ? 5.357 10.654 -9.629 1.00 67.50 95 TYR A N 1
ATOM 673 C CA . TYR A 1 95 ? 3.951 10.884 -9.970 1.00 67.50 95 TYR A CA 1
ATOM 674 C C . TYR A 1 95 ? 3.700 10.898 -11.480 1.00 67.50 95 TYR A C 1
ATOM 676 O O . TYR A 1 95 ? 2.710 10.350 -11.962 1.00 67.50 95 TYR A O 1
ATOM 684 N N . VAL A 1 96 ? 4.562 11.588 -12.229 1.00 72.44 96 VAL A N 1
ATOM 685 C CA . VAL A 1 96 ? 4.420 11.688 -13.680 1.00 72.44 96 VAL A CA 1
ATOM 686 C C . VAL A 1 96 ? 4.658 10.331 -14.330 1.00 72.44 96 VAL A C 1
ATOM 688 O O . VAL A 1 96 ? 3.866 9.962 -15.189 1.00 72.44 96 VAL A O 1
ATOM 691 N N . ASP A 1 97 ? 5.667 9.577 -13.892 1.00 72.06 97 ASP A N 1
ATOM 692 C CA . ASP A 1 97 ? 5.897 8.203 -14.340 1.00 72.06 97 ASP A CA 1
ATOM 693 C C . ASP A 1 97 ? 4.636 7.344 -14.101 1.00 72.06 97 ASP A C 1
ATOM 695 O O . ASP A 1 97 ? 4.100 6.777 -15.051 1.00 72.06 97 ASP A O 1
ATOM 699 N N . ASP A 1 98 ? 4.088 7.320 -12.880 1.00 64.69 98 ASP A N 1
ATOM 700 C CA . ASP A 1 98 ? 2.880 6.546 -12.537 1.00 64.69 98 ASP A CA 1
ATOM 701 C C . ASP A 1 98 ? 1.680 6.924 -13.418 1.00 64.69 98 ASP A C 1
ATOM 703 O O . ASP A 1 98 ? 0.981 6.065 -13.961 1.00 64.69 98 ASP A O 1
ATOM 707 N N . CYS A 1 99 ? 1.453 8.226 -13.595 1.00 70.19 99 CYS A N 1
ATOM 708 C CA . CYS A 1 99 ? 0.374 8.749 -14.425 1.00 70.19 99 CYS A CA 1
ATOM 709 C C . CYS A 1 99 ? 0.550 8.363 -15.902 1.00 70.19 99 CYS A C 1
ATOM 711 O O . CYS A 1 99 ? -0.401 7.916 -16.540 1.00 70.19 99 CYS A O 1
ATOM 713 N N . MET A 1 100 ? 1.767 8.465 -16.440 1.00 78.62 100 MET A N 1
ATOM 714 C CA . MET A 1 100 ? 2.070 8.033 -17.806 1.00 78.62 100 MET A CA 1
ATOM 715 C C . MET A 1 100 ? 1.886 6.515 -17.956 1.00 78.62 100 MET A C 1
ATOM 717 O O . MET A 1 100 ? 1.304 6.061 -18.941 1.00 78.62 100 MET A O 1
ATOM 721 N N . GLY A 1 101 ? 2.294 5.726 -16.960 1.00 71.44 101 GLY A N 1
ATOM 722 C CA . GLY A 1 101 ? 2.026 4.288 -16.900 1.00 71.44 101 GLY A CA 1
ATOM 723 C C . GLY A 1 101 ? 0.532 3.966 -16.975 1.00 71.44 101 GLY A C 1
ATOM 724 O O . GLY A 1 101 ? 0.119 3.149 -17.798 1.00 71.44 101 GLY A O 1
ATOM 725 N N . ALA A 1 102 ? -0.295 4.669 -16.195 1.00 68.62 102 ALA A N 1
ATOM 726 C CA . ALA A 1 102 ? -1.753 4.519 -16.208 1.00 68.62 102 ALA A CA 1
ATOM 727 C C . ALA A 1 102 ? -2.392 4.896 -17.561 1.00 68.62 102 ALA A C 1
ATOM 729 O O . ALA A 1 102 ? -3.414 4.332 -17.946 1.00 68.62 102 ALA A O 1
ATOM 730 N N . LEU A 1 103 ? -1.768 5.803 -18.319 1.00 75.38 103 LEU A N 1
ATOM 731 C CA . LEU A 1 103 ? -2.167 6.157 -19.688 1.00 75.38 103 LEU A CA 1
ATOM 732 C C . LEU A 1 103 ? -1.668 5.152 -20.751 1.00 75.38 103 LEU A C 1
ATOM 734 O O . LEU A 1 103 ? -1.915 5.328 -21.952 1.00 75.38 103 LEU A O 1
ATOM 738 N N . GLY A 1 104 ? -0.991 4.081 -20.328 1.00 77.75 104 GLY A N 1
ATOM 739 C CA . GLY A 1 104 ? -0.498 3.000 -21.180 1.00 77.75 104 GLY A CA 1
ATOM 740 C C . GLY A 1 104 ? 0.877 3.259 -21.796 1.00 77.75 104 GLY A C 1
ATOM 741 O O . GLY A 1 104 ? 1.222 2.617 -22.789 1.00 77.75 104 GLY A O 1
ATOM 742 N N . TYR A 1 105 ? 1.655 4.201 -21.256 1.00 81.94 105 TYR A N 1
ATOM 743 C CA . TYR A 1 105 ? 3.043 4.396 -21.667 1.00 81.94 105 TYR A CA 1
ATOM 744 C C . TYR A 1 105 ? 3.975 3.427 -20.937 1.00 81.94 105 TYR A C 1
ATOM 746 O O . TYR A 1 105 ? 3.869 3.206 -19.735 1.00 81.94 105 TYR A O 1
ATOM 754 N N . SER A 1 106 ? 4.942 2.886 -21.669 1.00 81.00 106 SER A N 1
ATOM 755 C CA . SER A 1 106 ? 6.068 2.130 -21.125 1.00 81.00 106 SER A CA 1
ATOM 756 C C . SER A 1 106 ? 7.295 3.027 -21.025 1.00 81.00 106 SER A C 1
ATOM 758 O O . SER A 1 106 ? 7.558 3.820 -21.927 1.00 81.00 106 SER A O 1
ATOM 760 N N . LYS A 1 107 ? 8.070 2.893 -19.951 1.00 81.50 107 LYS A N 1
ATOM 761 C CA . LYS A 1 107 ? 9.347 3.592 -19.793 1.00 81.50 107 LYS A CA 1
ATOM 762 C C . LYS A 1 107 ? 10.474 2.681 -20.258 1.00 81.50 107 LYS A C 1
ATOM 764 O O . LYS A 1 107 ? 10.594 1.560 -19.775 1.00 81.50 107 LYS A O 1
ATOM 769 N N . ILE A 1 108 ? 11.270 3.158 -21.208 1.00 79.75 108 ILE A N 1
ATOM 770 C CA . ILE A 1 108 ? 12.387 2.406 -21.784 1.00 79.75 108 ILE A CA 1
ATOM 771 C C . ILE A 1 108 ? 13.686 3.195 -21.668 1.00 79.75 108 ILE A C 1
ATOM 773 O O . ILE A 1 108 ? 13.696 4.421 -21.809 1.00 79.75 108 ILE A O 1
ATOM 777 N N . ASP A 1 109 ? 14.786 2.482 -21.446 1.00 82.38 109 ASP A N 1
ATOM 778 C CA . ASP A 1 109 ? 16.127 3.054 -21.492 1.00 82.38 109 ASP A CA 1
ATOM 779 C C . ASP A 1 109 ? 16.521 3.362 -22.935 1.00 82.38 109 ASP A C 1
ATOM 781 O O . ASP A 1 109 ? 16.366 2.527 -23.831 1.00 82.38 109 ASP A O 1
ATOM 785 N N . LEU A 1 110 ? 17.058 4.559 -23.155 1.00 83.69 110 LEU A N 1
ATOM 786 C CA . LEU A 1 110 ? 17.645 4.965 -24.422 1.00 83.69 110 LEU A CA 1
ATOM 787 C C . LEU A 1 110 ? 19.004 4.291 -24.605 1.00 83.69 110 LEU A C 1
ATOM 789 O O . LEU A 1 110 ? 19.862 4.315 -23.719 1.00 83.69 110 LEU A O 1
ATOM 793 N N . THR A 1 111 ? 19.245 3.768 -25.803 1.00 87.81 111 THR A N 1
ATOM 794 C CA . THR A 1 111 ? 20.566 3.268 -26.190 1.00 87.81 111 THR A CA 1
ATOM 795 C C . THR A 1 111 ? 21.598 4.409 -26.203 1.00 87.81 111 THR A C 1
ATOM 797 O O . THR A 1 111 ? 21.236 5.593 -26.272 1.00 87.81 111 THR A O 1
ATOM 800 N N . PRO A 1 112 ? 22.911 4.111 -26.184 1.00 89.06 112 PRO A N 1
ATOM 801 C CA . PRO A 1 112 ? 23.941 5.144 -26.308 1.00 89.06 112 PRO A CA 1
ATOM 802 C C . PRO A 1 112 ? 23.805 5.989 -27.586 1.00 89.06 112 PRO A C 1
ATOM 804 O O . PRO A 1 112 ? 24.023 7.204 -27.551 1.00 89.06 112 PRO A O 1
ATOM 807 N N . ALA A 1 113 ? 23.401 5.367 -28.699 1.00 90.50 113 ALA A N 1
ATOM 808 C CA . ALA A 1 113 ? 23.167 6.049 -29.969 1.00 90.50 113 ALA A CA 1
ATOM 809 C C . ALA A 1 113 ? 21.951 6.986 -29.890 1.00 90.50 113 ALA A C 1
ATOM 811 O O . ALA A 1 113 ? 22.051 8.155 -30.259 1.00 90.50 113 ALA A O 1
ATOM 812 N N . GLU A 1 114 ? 20.836 6.516 -29.326 1.00 91.38 114 GLU A N 1
ATOM 813 C CA . GLU A 1 114 ? 19.625 7.319 -29.105 1.00 91.38 114 GLU A CA 1
ATOM 814 C C . GLU A 1 114 ? 19.890 8.501 -28.171 1.00 91.38 114 GLU A C 1
ATOM 816 O O . GLU A 1 114 ? 19.541 9.637 -28.483 1.00 91.38 114 GLU A O 1
ATOM 821 N N . THR A 1 115 ? 20.588 8.252 -27.062 1.00 87.81 115 THR A N 1
ATOM 822 C CA . THR A 1 115 ? 21.017 9.284 -26.112 1.00 87.81 115 THR A CA 1
ATOM 823 C C . THR A 1 115 ? 21.864 10.352 -26.803 1.00 87.81 115 THR A C 1
ATOM 825 O O . THR A 1 115 ? 21.686 11.548 -26.568 1.00 87.81 115 THR A O 1
ATOM 828 N N . THR A 1 116 ? 22.793 9.933 -27.662 1.00 90.06 116 THR A N 1
ATOM 829 C CA . THR A 1 116 ? 23.643 10.848 -28.429 1.00 90.06 116 THR A CA 1
ATOM 830 C C . THR A 1 116 ? 22.815 11.656 -29.427 1.00 90.06 116 THR A C 1
ATOM 832 O O . THR A 1 116 ? 22.955 12.877 -29.469 1.00 90.06 116 THR A O 1
ATOM 835 N N . GLY A 1 117 ? 21.900 11.013 -30.159 1.00 88.81 117 GLY A N 1
ATOM 836 C CA . GLY A 1 117 ? 20.990 11.679 -31.093 1.00 88.81 117 GLY A CA 1
ATOM 837 C C . GLY A 1 117 ? 20.102 12.720 -30.407 1.00 88.81 117 GLY A C 1
ATOM 838 O O . GLY A 1 117 ? 20.030 13.861 -30.861 1.00 88.81 117 GLY A O 1
ATOM 839 N N . LEU A 1 118 ? 19.516 12.382 -29.255 1.00 88.31 118 LEU A N 1
ATOM 840 C CA . LEU A 1 118 ? 18.705 13.310 -28.466 1.00 88.31 118 LEU A CA 1
ATOM 841 C C . LEU A 1 118 ? 19.530 14.500 -27.951 1.00 88.31 118 LEU A C 1
ATOM 843 O O . LEU A 1 118 ? 19.052 15.632 -27.952 1.00 88.31 118 LEU A O 1
ATOM 847 N N . LYS A 1 119 ? 20.783 14.277 -27.534 1.00 87.81 119 LYS A N 1
ATOM 848 C CA . LYS A 1 119 ? 21.694 15.359 -27.112 1.00 87.81 119 LYS A CA 1
ATOM 849 C C . LYS A 1 119 ? 22.110 16.267 -28.273 1.00 87.81 119 LYS A C 1
ATOM 851 O O . LYS A 1 119 ? 22.351 17.454 -28.057 1.00 87.81 119 LYS A O 1
ATOM 856 N N . GLN A 1 120 ? 22.213 15.726 -29.486 1.00 91.38 120 GLN A N 1
ATOM 857 C CA . GLN A 1 120 ? 22.538 16.483 -30.698 1.00 91.38 120 GLN A CA 1
ATOM 858 C C . GLN A 1 120 ? 21.336 17.261 -31.248 1.00 91.38 120 GLN A C 1
ATOM 860 O O . GLN A 1 120 ? 21.526 18.281 -31.913 1.00 91.38 120 GLN A O 1
ATOM 865 N N . ALA A 1 121 ? 20.111 16.828 -30.942 1.00 88.44 121 ALA A N 1
ATOM 866 C CA . ALA A 1 121 ? 18.884 17.520 -31.309 1.00 88.44 121 ALA A CA 1
ATOM 867 C C . ALA A 1 121 ? 18.777 18.880 -30.590 1.00 88.44 121 ALA A C 1
ATOM 869 O O . ALA A 1 121 ? 18.487 18.975 -29.393 1.00 88.44 121 ALA A O 1
ATOM 870 N N . LYS A 1 122 ? 19.029 19.966 -31.330 1.00 86.50 122 LYS A N 1
ATOM 871 C CA . LYS A 1 122 ? 18.996 21.337 -30.801 1.00 86.50 122 LYS A CA 1
ATOM 872 C C . LYS A 1 122 ? 17.631 21.990 -31.005 1.00 86.50 122 LYS A C 1
ATOM 874 O O . LYS A 1 122 ? 17.043 21.907 -32.081 1.00 86.50 122 LYS A O 1
ATOM 879 N N . GLY A 1 123 ? 17.188 22.719 -29.982 1.00 81.94 123 GLY A N 1
ATOM 880 C CA . GLY A 1 123 ? 15.914 23.440 -29.987 1.00 81.94 123 GLY A CA 1
ATOM 881 C C . GLY A 1 123 ? 14.691 22.520 -29.998 1.00 81.94 123 GLY A C 1
ATOM 882 O O . GLY A 1 123 ? 14.806 21.300 -30.107 1.00 81.94 123 GLY A O 1
ATOM 883 N N . ASP A 1 124 ? 13.510 23.118 -29.878 1.00 78.19 124 ASP A N 1
ATOM 884 C CA . ASP A 1 124 ? 12.258 22.360 -29.762 1.00 78.19 124 ASP A CA 1
ATOM 885 C C . ASP A 1 124 ? 11.920 21.624 -31.064 1.00 78.19 124 ASP A C 1
ATOM 887 O O . ASP A 1 124 ? 11.517 20.465 -31.034 1.00 78.19 124 ASP A O 1
ATOM 891 N N . VAL A 1 125 ? 12.193 22.250 -32.215 1.00 84.38 125 VAL A N 1
ATOM 892 C CA . VAL A 1 125 ? 11.984 21.649 -33.544 1.00 84.38 125 VAL A CA 1
ATOM 893 C C . VAL A 1 125 ? 12.866 20.413 -33.741 1.00 84.38 125 VAL A C 1
ATOM 895 O O . VAL A 1 125 ? 12.375 19.372 -34.169 1.00 84.38 125 VAL A O 1
ATOM 898 N N . GLY A 1 126 ? 14.156 20.502 -33.396 1.00 85.50 126 GLY A N 1
ATOM 899 C CA . GLY A 1 126 ? 15.081 19.376 -33.529 1.00 85.50 126 GLY A CA 1
ATOM 900 C C . GLY A 1 126 ? 14.722 18.221 -32.597 1.00 85.50 126 GLY A C 1
ATOM 901 O O . GLY A 1 126 ? 14.760 17.065 -33.009 1.00 85.50 126 GLY A O 1
ATOM 902 N N . LYS A 1 127 ? 14.324 18.524 -31.355 1.00 83.25 127 LYS A N 1
ATOM 903 C CA . LYS A 1 127 ? 13.882 17.508 -30.390 1.00 83.25 127 LYS A CA 1
ATOM 904 C C . LYS A 1 127 ? 12.587 16.833 -30.822 1.00 83.25 127 LYS A C 1
ATOM 906 O O . LYS A 1 127 ? 12.517 15.613 -30.747 1.00 83.25 127 LYS A O 1
ATOM 911 N N . LYS A 1 128 ? 11.600 17.595 -31.306 1.00 87.38 128 LYS A N 1
ATOM 912 C CA . LYS A 1 128 ? 10.360 17.036 -31.855 1.00 87.38 128 LYS A CA 1
ATOM 913 C C . LYS A 1 128 ? 10.654 16.090 -33.016 1.00 87.38 128 LYS A C 1
ATOM 915 O O . LYS A 1 128 ? 10.213 14.953 -32.975 1.00 87.38 128 LYS A O 1
ATOM 920 N N . ALA A 1 129 ? 11.468 16.515 -33.985 1.00 87.75 129 ALA A N 1
ATOM 921 C CA . ALA A 1 129 ? 11.842 15.669 -35.119 1.00 87.75 129 ALA A CA 1
ATOM 922 C C . ALA A 1 129 ? 12.553 14.377 -34.680 1.00 87.75 129 ALA A C 1
ATOM 924 O O . ALA A 1 129 ? 12.269 13.304 -35.208 1.00 87.75 129 ALA A O 1
ATOM 925 N N . TRP A 1 130 ? 13.443 14.464 -33.685 1.00 91.44 130 TRP A N 1
ATOM 926 C CA . TRP A 1 130 ? 14.083 13.285 -33.105 1.00 91.44 130 TRP A CA 1
ATOM 927 C C . TRP A 1 130 ? 13.065 12.353 -32.438 1.00 91.44 130 TRP A C 1
ATOM 929 O O . TRP A 1 130 ? 13.102 11.151 -32.682 1.00 91.44 130 TRP A O 1
ATOM 939 N N . PHE A 1 131 ? 12.141 12.890 -31.634 1.00 86.81 131 PHE A N 1
ATOM 940 C CA . PHE A 1 131 ? 11.115 12.088 -30.968 1.00 86.81 131 PHE A CA 1
ATOM 941 C C . PHE A 1 131 ? 10.127 11.473 -31.956 1.00 86.81 131 PHE A C 1
ATOM 943 O O . PHE A 1 131 ? 9.787 10.314 -31.787 1.00 86.81 131 PHE A O 1
ATOM 950 N N . ASP A 1 132 ? 9.697 12.193 -32.991 1.00 87.00 132 ASP A N 1
ATOM 951 C CA . ASP A 1 132 ? 8.808 11.647 -34.021 1.00 87.00 132 ASP A CA 1
ATOM 952 C C . ASP A 1 132 ? 9.492 10.475 -34.759 1.00 87.00 132 ASP A C 1
ATOM 954 O O . ASP A 1 132 ? 8.882 9.426 -34.956 1.00 87.00 132 ASP A O 1
ATOM 958 N N . ALA A 1 133 ? 10.789 10.593 -35.079 1.00 88.94 133 ALA A N 1
ATOM 959 C CA . ALA A 1 133 ? 11.570 9.499 -35.667 1.00 88.94 133 ALA A CA 1
ATOM 960 C C . ALA A 1 133 ? 11.813 8.335 -34.690 1.00 88.94 133 ALA A C 1
ATOM 962 O O . ALA A 1 133 ? 11.826 7.173 -35.094 1.00 88.94 133 ALA A O 1
ATOM 963 N N . PHE A 1 134 ? 12.014 8.634 -33.406 1.00 89.50 134 PHE A N 1
ATOM 964 C CA . PHE A 1 134 ? 12.143 7.632 -32.353 1.00 89.50 134 PHE A CA 1
ATOM 965 C C . PHE A 1 134 ? 10.831 6.859 -32.183 1.00 89.50 134 PHE A C 1
ATOM 967 O O . PHE A 1 134 ? 10.835 5.639 -32.249 1.00 89.50 134 PHE A O 1
ATOM 974 N N . LEU A 1 135 ? 9.699 7.553 -32.056 1.00 87.81 135 LEU A N 1
ATOM 975 C CA . LEU A 1 135 ? 8.376 6.969 -31.819 1.00 87.81 135 LEU A CA 1
ATOM 976 C C . LEU A 1 135 ? 7.828 6.167 -33.005 1.00 87.81 135 LEU A C 1
ATOM 978 O O . LEU A 1 135 ? 6.972 5.310 -32.809 1.00 87.81 135 LEU A O 1
ATOM 982 N N . ALA A 1 136 ? 8.340 6.411 -34.214 1.00 87.94 136 ALA A N 1
ATOM 983 C CA . ALA A 1 136 ? 8.037 5.612 -35.399 1.00 87.94 136 ALA A CA 1
ATOM 984 C C . ALA A 1 136 ? 8.670 4.205 -35.375 1.00 87.94 136 ALA A C 1
ATOM 986 O O . ALA A 1 136 ? 8.350 3.378 -36.228 1.00 87.94 136 ALA A O 1
ATOM 987 N N . GLN A 1 137 ? 9.582 3.929 -34.436 1.00 88.38 137 GLN A N 1
ATOM 988 C CA . GLN A 1 137 ? 10.178 2.605 -34.267 1.00 88.38 137 GLN A CA 1
ATOM 989 C C . GLN A 1 137 ? 9.197 1.630 -33.606 1.00 88.38 137 GLN A C 1
ATOM 991 O O . GLN A 1 137 ? 8.330 2.020 -32.824 1.00 88.38 137 GLN A O 1
ATOM 996 N N . ASP A 1 138 ? 9.376 0.335 -33.872 1.00 86.56 138 ASP A N 1
ATOM 997 C CA . ASP A 1 138 ? 8.673 -0.701 -33.122 1.00 86.56 138 ASP A CA 1
ATOM 998 C C . ASP A 1 138 ? 9.369 -0.954 -31.776 1.00 86.56 138 ASP A C 1
ATOM 1000 O O . ASP A 1 138 ? 10.509 -1.422 -31.708 1.00 86.56 138 ASP A O 1
ATOM 1004 N N . PHE A 1 139 ? 8.660 -0.651 -30.691 1.00 85.31 139 PHE A N 1
ATOM 1005 C CA . PHE A 1 139 ? 9.127 -0.875 -29.326 1.00 85.31 139 PHE A CA 1
ATOM 1006 C C . PHE A 1 139 ? 8.633 -2.185 -28.721 1.00 85.31 139 PHE A C 1
ATOM 1008 O O . PHE A 1 139 ? 8.992 -2.464 -27.581 1.00 85.31 139 PHE A O 1
ATOM 1015 N N . SER A 1 140 ? 7.843 -2.991 -29.436 1.00 82.38 140 SER A N 1
ATOM 1016 C CA . SER A 1 140 ? 7.227 -4.220 -28.916 1.00 82.38 140 SER A CA 1
ATOM 1017 C C . SER A 1 140 ? 8.239 -5.133 -28.215 1.00 82.38 140 SER A C 1
ATOM 1019 O O . SER A 1 140 ? 8.022 -5.538 -27.074 1.00 82.38 140 SER A O 1
ATOM 1021 N N . VAL A 1 141 ? 9.398 -5.361 -28.838 1.00 83.38 141 VAL A N 1
ATOM 1022 C CA . VAL A 1 141 ? 10.485 -6.183 -28.287 1.00 83.38 141 VAL A CA 1
ATOM 1023 C C . VAL A 1 141 ? 11.094 -5.557 -27.031 1.00 83.38 141 VAL A C 1
ATOM 1025 O O . VAL A 1 141 ? 11.298 -6.253 -26.042 1.00 83.38 141 VAL A O 1
ATOM 1028 N N . ARG A 1 142 ? 11.363 -4.245 -27.038 1.00 80.38 142 ARG A N 1
ATOM 1029 C CA . ARG A 1 142 ? 11.954 -3.537 -25.885 1.00 80.38 142 ARG A CA 1
ATOM 1030 C C . ARG A 1 142 ? 10.981 -3.479 -24.711 1.00 80.38 142 ARG A C 1
ATOM 1032 O O . ARG A 1 142 ? 11.386 -3.695 -23.577 1.00 80.38 142 ARG A O 1
ATOM 1039 N N . ILE A 1 143 ? 9.702 -3.238 -24.986 1.00 78.19 143 ILE A N 1
ATOM 1040 C CA . ILE A 1 143 ? 8.631 -3.256 -23.987 1.00 78.19 143 ILE A CA 1
ATOM 1041 C C . ILE A 1 143 ? 8.505 -4.660 -23.394 1.00 78.19 143 ILE A C 1
ATOM 1043 O O . ILE A 1 143 ? 8.512 -4.793 -22.176 1.00 78.19 143 ILE A O 1
ATOM 1047 N N . ALA A 1 144 ? 8.471 -5.703 -24.228 1.00 76.56 144 ALA A N 1
ATOM 1048 C CA . ALA A 1 144 ? 8.405 -7.087 -23.764 1.00 76.56 144 ALA A CA 1
ATOM 1049 C C . ALA A 1 144 ? 9.633 -7.481 -22.927 1.00 76.56 144 ALA A C 1
ATOM 1051 O O . ALA A 1 144 ? 9.489 -8.152 -21.911 1.00 76.56 144 ALA A O 1
ATOM 1052 N N . GLN A 1 145 ? 10.835 -7.035 -23.309 1.00 74.94 145 GLN A N 1
ATOM 1053 C CA . GLN A 1 145 ? 12.060 -7.255 -22.532 1.00 74.94 145 GLN A CA 1
ATOM 1054 C C . GLN A 1 145 ? 11.992 -6.583 -21.161 1.00 74.94 145 GLN A C 1
ATOM 1056 O O . GLN A 1 145 ? 12.289 -7.223 -20.157 1.00 74.94 145 GLN A O 1
ATOM 1061 N N . VAL A 1 146 ? 11.566 -5.319 -21.110 1.00 70.31 146 VAL A N 1
ATOM 1062 C CA . VAL A 1 146 ? 11.390 -4.596 -19.847 1.00 70.31 146 VAL A CA 1
ATOM 1063 C C . VAL A 1 146 ? 10.341 -5.296 -18.979 1.00 70.31 146 VAL A C 1
ATOM 1065 O O . VAL A 1 146 ? 10.628 -5.618 -17.835 1.00 70.31 146 VAL A O 1
ATOM 1068 N N . GLN A 1 147 ? 9.176 -5.639 -19.534 1.00 69.44 147 GLN A N 1
ATOM 1069 C CA . GLN A 1 147 ? 8.111 -6.352 -18.817 1.00 69.44 147 GLN A CA 1
ATOM 1070 C C . GLN A 1 147 ? 8.535 -7.739 -18.315 1.00 69.44 147 GLN A C 1
ATOM 1072 O O . GLN A 1 147 ? 8.131 -8.140 -17.227 1.00 69.44 147 GLN A O 1
ATOM 1077 N N . ALA A 1 148 ? 9.357 -8.472 -19.071 1.00 68.31 148 ALA A N 1
ATOM 1078 C CA . ALA A 1 148 ? 9.889 -9.764 -18.641 1.00 68.31 148 ALA A CA 1
ATOM 1079 C C . ALA A 1 148 ? 10.865 -9.629 -17.462 1.00 68.31 148 ALA A C 1
ATOM 1081 O O . ALA A 1 148 ? 10.901 -10.493 -16.587 1.00 68.31 148 ALA A O 1
ATOM 1082 N N . LEU A 1 149 ? 11.644 -8.544 -17.425 1.00 65.38 149 LEU A N 1
ATOM 1083 C CA . LEU A 1 149 ? 12.533 -8.227 -16.306 1.00 65.38 149 LEU A CA 1
ATOM 1084 C C . LEU A 1 149 ? 11.767 -7.691 -15.091 1.00 65.38 149 LEU A C 1
ATOM 1086 O O . LEU A 1 149 ? 12.231 -7.850 -13.965 1.00 65.38 149 LEU A O 1
ATOM 1090 N N . THR A 1 150 ? 10.596 -7.093 -15.313 1.00 67.19 150 THR A N 1
ATOM 1091 C CA . THR A 1 150 ? 9.774 -6.456 -14.281 1.00 67.19 150 THR A CA 1
ATOM 1092 C C . THR A 1 150 ? 8.342 -7.006 -14.314 1.00 67.19 150 THR A C 1
ATOM 1094 O O . THR A 1 150 ? 7.418 -6.277 -14.698 1.00 67.19 150 THR A O 1
ATOM 1097 N N . PRO A 1 151 ? 8.123 -8.290 -13.954 1.00 69.56 151 PRO A N 1
ATOM 1098 C CA . PRO A 1 151 ? 6.782 -8.855 -13.904 1.00 69.56 151 PRO A CA 1
ATOM 1099 C C . PRO A 1 151 ? 5.847 -7.984 -13.062 1.00 69.56 151 PRO A C 1
ATOM 1101 O O . PRO A 1 151 ? 6.239 -7.538 -11.979 1.00 69.56 151 PRO A O 1
ATOM 1104 N N . PRO A 1 152 ? 4.610 -7.730 -13.508 1.00 71.38 152 PRO A N 1
ATOM 1105 C CA . PRO A 1 152 ? 3.692 -6.932 -12.719 1.00 71.38 152 PRO A CA 1
ATOM 1106 C C . PRO A 1 152 ? 3.432 -7.630 -11.384 1.00 71.38 152 PRO A C 1
ATOM 1108 O O . PRO A 1 152 ? 3.055 -8.803 -11.346 1.00 71.38 152 PRO A O 1
ATOM 1111 N N . LEU A 1 153 ? 3.599 -6.898 -10.281 1.00 79.62 153 LEU A N 1
ATOM 1112 C CA . LEU A 1 153 ? 3.069 -7.348 -8.996 1.00 79.62 153 LEU A CA 1
ATOM 1113 C C . LEU A 1 153 ? 1.553 -7.595 -9.122 1.00 79.62 153 LEU A C 1
ATOM 1115 O O . LEU A 1 153 ? 0.889 -6.863 -9.867 1.00 79.62 153 LEU A O 1
ATOM 1119 N N . PRO A 1 154 ? 0.990 -8.577 -8.394 1.00 79.81 154 PRO A N 1
ATOM 1120 C CA . PRO A 1 154 ? -0.431 -8.876 -8.480 1.00 79.81 154 PRO A CA 1
ATOM 1121 C C . PRO A 1 154 ? -1.287 -7.633 -8.178 1.00 79.81 154 PRO A C 1
ATOM 1123 O O . PRO A 1 154 ? -0.937 -6.859 -7.278 1.00 79.81 154 PRO A O 1
ATOM 1126 N N . PRO A 1 155 ? -2.400 -7.428 -8.905 1.00 70.06 155 PRO A N 1
ATOM 1127 C CA . PRO A 1 155 ? -3.201 -6.217 -8.783 1.00 70.06 155 PRO A CA 1
ATOM 1128 C C . PRO A 1 155 ? -3.856 -6.100 -7.401 1.00 70.06 155 PRO A C 1
ATOM 1130 O O . PRO A 1 155 ? -4.170 -7.103 -6.750 1.00 70.06 155 PRO A O 1
ATOM 1133 N N . SER A 1 156 ? -4.104 -4.862 -6.976 1.00 71.44 156 SER A N 1
ATOM 1134 C CA . SER A 1 156 ? -4.996 -4.550 -5.860 1.00 71.44 156 SER A CA 1
ATOM 1135 C C . SER A 1 156 ? -6.400 -4.283 -6.378 1.00 71.44 156 SER A C 1
ATOM 1137 O O . SER A 1 156 ? -6.605 -3.379 -7.186 1.00 71.44 156 SER A O 1
ATOM 1139 N N . GLU A 1 157 ? -7.365 -5.038 -5.878 1.00 68.19 157 GLU A N 1
ATOM 1140 C CA . GLU A 1 157 ? -8.781 -4.705 -6.007 1.00 68.19 157 GLU A CA 1
ATOM 1141 C C . GLU A 1 157 ? -9.250 -4.132 -4.668 1.00 68.19 157 GLU A C 1
ATOM 1143 O O . GLU A 1 157 ? -8.822 -4.667 -3.638 1.00 68.19 157 GLU A O 1
ATOM 1148 N N . PRO A 1 158 ? -10.114 -3.098 -4.647 1.00 66.88 158 PRO A N 1
ATOM 1149 C CA . PRO A 1 158 ? -10.714 -2.615 -3.411 1.00 66.88 158 PRO A CA 1
ATOM 1150 C C . PRO A 1 158 ? -11.352 -3.775 -2.647 1.00 66.88 158 PRO A C 1
ATOM 1152 O O . PRO A 1 158 ? -12.200 -4.492 -3.177 1.00 66.88 158 PRO A O 1
ATOM 1155 N N . GLN A 1 159 ? -10.925 -3.980 -1.404 1.00 74.50 159 GLN A N 1
ATOM 1156 C CA . GLN A 1 159 ? -11.459 -5.037 -0.552 1.00 74.50 159 GLN A CA 1
ATOM 1157 C C . GLN A 1 159 ? -12.351 -4.414 0.522 1.00 74.50 159 GLN A C 1
ATOM 1159 O O . GLN A 1 159 ? -11.858 -3.598 1.311 1.00 74.50 159 GLN A O 1
ATOM 1164 N N . PRO A 1 160 ? -13.628 -4.825 0.621 1.00 83.56 160 PRO A N 1
ATOM 1165 C CA . PRO A 1 160 ? -14.469 -4.464 1.748 1.00 83.56 160 PRO A CA 1
ATOM 1166 C C . PRO A 1 160 ? -13.775 -4.766 3.076 1.00 83.56 160 PRO A C 1
ATOM 1168 O O . PRO A 1 160 ? -13.149 -5.816 3.237 1.00 83.56 160 PRO A O 1
ATOM 1171 N N . TYR A 1 161 ? -13.888 -3.838 4.025 1.00 86.69 161 TYR A N 1
ATOM 1172 C CA . TYR A 1 161 ? -13.224 -3.888 5.333 1.00 86.69 161 TYR A CA 1
ATOM 1173 C C . TYR A 1 161 ? -11.686 -3.839 5.289 1.00 86.69 161 TYR A C 1
ATOM 1175 O O . TYR A 1 161 ? -11.034 -4.096 6.304 1.00 86.69 161 TYR A O 1
ATOM 1183 N N . GLY A 1 162 ? -11.100 -3.477 4.144 1.00 85.69 162 GLY A N 1
ATOM 1184 C CA . GLY A 1 162 ? -9.674 -3.197 4.004 1.00 85.69 162 GLY A CA 1
ATOM 1185 C C . GLY A 1 162 ? -9.274 -1.886 4.685 1.00 85.69 162 GLY A C 1
ATOM 1186 O O . GLY A 1 162 ? -9.923 -0.854 4.498 1.00 85.69 162 GLY A O 1
ATOM 1187 N N . VAL A 1 163 ? -8.206 -1.929 5.483 1.00 80.31 163 VAL A N 1
ATOM 1188 C CA . VAL A 1 163 ? -7.585 -0.768 6.134 1.00 80.31 163 VAL A CA 1
ATOM 1189 C C . VAL A 1 163 ? -6.068 -0.962 6.119 1.00 80.31 163 VAL A C 1
ATOM 1191 O O . VAL A 1 163 ? -5.525 -1.783 6.858 1.00 80.31 163 VAL A O 1
ATOM 1194 N N . GLY A 1 164 ? -5.364 -0.219 5.266 1.00 79.94 164 GLY A N 1
ATOM 1195 C CA . GLY A 1 164 ? -3.927 -0.393 5.062 1.00 79.94 164 GLY A CA 1
ATOM 1196 C C . GLY A 1 164 ? -3.594 -1.802 4.558 1.00 79.94 164 GLY A C 1
ATOM 1197 O O . GLY A 1 164 ? -4.055 -2.220 3.499 1.00 79.94 164 GLY A O 1
ATOM 1198 N N . GLY A 1 165 ? -2.775 -2.538 5.315 1.00 85.50 165 GLY A N 1
ATOM 1199 C CA . GLY A 1 165 ? -2.352 -3.905 4.980 1.00 85.50 165 GLY A CA 1
ATOM 1200 C C . GLY A 1 165 ? -3.263 -5.028 5.477 1.00 85.50 165 GLY A C 1
ATOM 1201 O O . GLY A 1 165 ? -2.918 -6.202 5.329 1.00 85.50 165 GLY A O 1
ATOM 1202 N N . VAL A 1 166 ? -4.398 -4.702 6.102 1.00 90.50 166 VAL A N 1
ATOM 1203 C CA . VAL A 1 166 ? -5.240 -5.685 6.799 1.00 90.50 166 VAL A CA 1
ATOM 1204 C C . VAL A 1 166 ? -6.694 -5.616 6.346 1.00 90.50 166 VAL A C 1
ATOM 1206 O O . VAL A 1 166 ? -7.170 -4.578 5.888 1.00 90.50 166 VAL A O 1
ATOM 1209 N N . ARG A 1 167 ? -7.415 -6.721 6.524 1.00 91.94 167 ARG A N 1
ATOM 1210 C CA . ARG A 1 167 ? -8.862 -6.837 6.344 1.00 91.94 167 ARG A CA 1
ATOM 1211 C C . ARG A 1 167 ? -9.506 -7.193 7.676 1.00 91.94 167 ARG A C 1
ATOM 1213 O O . ARG A 1 167 ? -9.207 -8.247 8.242 1.00 91.94 167 ARG A O 1
ATOM 1220 N N . LEU A 1 168 ? -10.378 -6.317 8.167 1.00 92.69 168 LEU A N 1
ATOM 1221 C CA . LEU A 1 168 ? -11.125 -6.546 9.404 1.00 92.69 168 LEU A CA 1
ATOM 1222 C C . LEU A 1 168 ? -12.202 -7.613 9.176 1.00 92.69 168 LEU A C 1
ATOM 1224 O O . LEU A 1 168 ? -12.869 -7.604 8.143 1.00 92.69 168 LEU A O 1
ATOM 1228 N N . ASP A 1 169 ? -12.398 -8.505 10.145 1.00 94.69 169 ASP A N 1
ATOM 1229 C CA . ASP A 1 169 ? -13.548 -9.408 10.149 1.00 94.69 169 ASP A CA 1
ATOM 1230 C C . ASP A 1 169 ? -14.782 -8.653 10.674 1.00 94.69 169 ASP A C 1
ATOM 1232 O O . ASP A 1 169 ? -14.812 -8.302 11.862 1.00 94.69 169 ASP A O 1
ATOM 1236 N N . PRO A 1 170 ? -15.812 -8.410 9.840 1.00 93.88 170 PRO A N 1
ATOM 1237 C CA . PRO A 1 170 ? -16.997 -7.672 10.256 1.00 93.88 170 PRO A CA 1
ATOM 1238 C C . PRO A 1 170 ? -17.736 -8.320 11.431 1.00 93.88 170 PRO A C 1
ATOM 1240 O O . PRO A 1 170 ? -18.278 -7.599 12.263 1.00 93.88 170 PRO A O 1
ATOM 1243 N N . ALA A 1 171 ? -17.731 -9.653 11.544 1.00 95.12 171 ALA A N 1
ATOM 1244 C CA . ALA A 1 171 ? -18.413 -10.356 12.632 1.00 95.12 171 ALA A CA 1
ATOM 1245 C C . ALA A 1 171 ? -17.695 -10.200 13.986 1.00 95.12 171 ALA A C 1
ATOM 1247 O O . ALA A 1 171 ? -18.281 -10.427 15.045 1.00 95.12 171 ALA A O 1
ATOM 1248 N N . SER A 1 172 ? -16.423 -9.801 13.957 1.00 96.19 172 SER A N 1
ATOM 1249 C CA . SER A 1 172 ? -15.589 -9.622 15.144 1.00 96.19 172 SER A CA 1
ATOM 1250 C C . SER A 1 172 ? -15.598 -8.200 15.708 1.00 96.19 172 SER A C 1
ATOM 1252 O O . SER A 1 172 ? -15.061 -7.987 16.799 1.00 96.19 172 SER A O 1
ATOM 1254 N N . LEU A 1 173 ? -16.173 -7.236 14.977 1.00 95.44 173 LEU A N 1
ATOM 1255 C CA . LEU A 1 173 ? -16.163 -5.824 15.348 1.00 95.44 173 LEU A CA 1
ATOM 1256 C C . LEU A 1 173 ? -16.925 -5.603 16.656 1.00 95.44 173 LEU A C 1
ATOM 1258 O O . LEU A 1 173 ? -18.110 -5.915 16.773 1.00 95.44 173 LEU A O 1
ATOM 1262 N N . LYS A 1 174 ? -16.242 -5.030 17.647 1.00 95.88 174 LYS A N 1
ATOM 1263 C CA . LYS A 1 174 ? -16.807 -4.752 18.969 1.00 95.88 174 LYS A CA 1
ATOM 1264 C C . LYS A 1 174 ? -16.438 -3.346 19.409 1.00 95.88 174 LYS A C 1
ATOM 1266 O O . LYS A 1 174 ? -15.259 -3.016 19.515 1.00 95.88 174 LYS A O 1
ATOM 1271 N N . ALA A 1 175 ? -17.448 -2.526 19.694 1.00 94.44 175 ALA A N 1
ATOM 1272 C CA . ALA A 1 175 ? -17.246 -1.275 20.419 1.00 94.44 175 ALA A CA 1
ATOM 1273 C C . ALA A 1 175 ? -16.711 -1.571 21.827 1.00 94.44 175 ALA A C 1
ATOM 1275 O O . ALA A 1 175 ? -17.056 -2.591 22.432 1.00 94.44 175 ALA A O 1
ATOM 1276 N N . ALA A 1 176 ? -15.876 -0.682 22.357 1.00 89.88 176 ALA A N 1
ATOM 1277 C CA . ALA A 1 176 ? -15.380 -0.827 23.715 1.00 89.88 176 ALA A CA 1
ATOM 1278 C C . ALA A 1 176 ? -16.523 -0.666 24.731 1.00 89.88 176 ALA A C 1
ATOM 1280 O O . ALA A 1 176 ? -17.310 0.280 24.671 1.00 89.88 176 ALA A O 1
ATOM 1281 N N . THR A 1 177 ? -16.599 -1.582 25.698 1.00 80.06 177 THR A N 1
ATOM 1282 C CA . THR A 1 177 ? -17.567 -1.537 26.801 1.00 80.06 177 THR A CA 1
ATOM 1283 C C . THR A 1 177 ? -17.028 -0.638 27.914 1.00 80.06 177 THR A C 1
ATOM 1285 O O . THR A 1 177 ? -16.566 -1.116 28.946 1.00 80.06 177 THR A O 1
ATOM 1288 N N . GLY A 1 178 ? -16.984 0.671 27.684 1.00 83.75 178 GLY A N 1
ATOM 1289 C CA . GLY A 1 178 ? -16.467 1.622 28.663 1.00 83.75 178 GLY A CA 1
ATOM 1290 C C . GLY A 1 178 ? -16.130 2.975 28.061 1.00 83.75 178 GLY A C 1
ATOM 1291 O O . GLY A 1 178 ? -16.203 3.174 26.849 1.00 83.75 178 GLY A O 1
ATOM 1292 N N . LEU A 1 179 ? -15.766 3.908 28.936 1.00 86.31 179 LEU A N 1
ATOM 1293 C CA . LEU A 1 179 ? -15.259 5.211 28.535 1.00 86.31 179 LEU A CA 1
ATOM 1294 C C . LEU A 1 179 ? -13.760 5.107 28.248 1.00 86.31 179 LEU A C 1
ATOM 1296 O O . LEU A 1 179 ? -12.984 4.716 29.119 1.00 86.31 179 LEU A O 1
ATOM 1300 N N . ALA A 1 180 ? -13.368 5.461 27.028 1.00 85.19 180 ALA A N 1
ATOM 1301 C CA . ALA A 1 180 ? -11.973 5.578 26.642 1.00 85.19 180 ALA A CA 1
ATOM 1302 C C . ALA A 1 180 ? -11.397 6.923 27.111 1.00 85.19 180 ALA A C 1
ATOM 1304 O O . ALA A 1 180 ? -12.099 7.931 27.082 1.00 85.19 180 ALA A O 1
ATOM 1305 N N . GLN A 1 181 ? -10.128 6.966 27.506 1.00 79.75 181 GLN A N 1
ATOM 1306 C CA . GLN A 1 181 ? -9.412 8.199 27.859 1.00 79.75 181 GLN A CA 1
ATOM 1307 C C . GLN A 1 181 ? -8.324 8.495 26.827 1.00 79.75 181 GLN A C 1
ATOM 1309 O O . GLN A 1 181 ? -7.673 7.571 26.348 1.00 79.75 181 GLN A O 1
ATOM 1314 N N . ALA A 1 182 ? -8.133 9.764 26.455 1.00 69.31 182 ALA A N 1
ATOM 1315 C CA . ALA A 1 182 ? -7.164 10.136 25.414 1.00 69.31 182 ALA A CA 1
ATOM 1316 C C . ALA A 1 182 ? -5.695 9.974 25.849 1.00 69.31 182 ALA A C 1
ATOM 1318 O O . ALA A 1 182 ? -4.823 9.832 24.997 1.00 69.31 182 ALA A O 1
ATOM 1319 N N . ASP A 1 183 ? -5.421 9.988 27.152 1.00 65.88 183 ASP A N 1
ATOM 1320 C CA . ASP A 1 183 ? -4.090 10.008 27.770 1.00 65.88 183 ASP A CA 1
ATOM 1321 C C . ASP A 1 183 ? -3.701 8.681 28.454 1.00 65.88 183 ASP A C 1
ATOM 1323 O O . ASP A 1 183 ? -2.617 8.568 29.027 1.00 65.88 183 ASP A O 1
ATOM 1327 N N . GLY A 1 184 ? -4.573 7.668 28.401 1.00 59.41 184 GLY A N 1
ATOM 1328 C CA . GLY A 1 184 ? -4.501 6.508 29.286 1.00 59.41 184 GLY A CA 1
ATOM 1329 C C . GLY A 1 184 ? -4.272 5.146 28.624 1.00 59.41 184 GLY A C 1
ATOM 1330 O O . GLY A 1 184 ? -4.278 4.968 27.407 1.00 59.41 184 GLY A O 1
ATOM 1331 N N . VAL A 1 185 ? -4.145 4.136 29.491 1.00 61.91 185 VAL A N 1
ATOM 1332 C CA . VAL A 1 185 ? -4.067 2.697 29.159 1.00 61.91 185 VAL A CA 1
ATOM 1333 C C . VAL A 1 185 ? -5.361 2.197 28.487 1.00 61.91 185 VAL A C 1
ATOM 1335 O O . VAL A 1 185 ? -5.321 1.318 27.623 1.00 61.91 185 VAL A O 1
ATOM 1338 N N . ASN A 1 186 ? -6.503 2.803 28.835 1.00 70.50 186 ASN A N 1
ATOM 1339 C CA . ASN A 1 186 ? -7.831 2.495 28.301 1.00 70.50 186 ASN A CA 1
ATOM 1340 C C . ASN A 1 186 ? -8.258 3.530 27.255 1.00 70.50 186 ASN A C 1
ATOM 1342 O O . ASN A 1 186 ? -9.205 4.276 27.468 1.00 70.50 186 ASN A O 1
ATOM 1346 N N . ASN A 1 187 ? -7.564 3.588 26.123 1.00 86.31 187 ASN A N 1
ATOM 1347 C CA . ASN A 1 187 ? -7.902 4.494 25.020 1.00 86.31 187 ASN A CA 1
ATOM 1348 C C . ASN A 1 187 ? -8.589 3.796 23.833 1.00 86.31 187 ASN A C 1
ATOM 1350 O O . ASN A 1 187 ? -8.763 4.400 22.780 1.00 86.31 187 ASN A O 1
ATOM 1354 N N . ILE A 1 188 ? -8.965 2.523 23.978 1.00 92.69 188 ILE A N 1
ATOM 1355 C CA . ILE A 1 188 ? -9.569 1.712 22.913 1.00 92.69 188 ILE A CA 1
ATOM 1356 C C . ILE A 1 188 ? -11.057 2.044 22.779 1.00 92.69 188 ILE A C 1
ATOM 1358 O O . ILE A 1 188 ? -11.783 2.013 23.766 1.00 92.69 188 ILE A O 1
ATOM 1362 N N . VAL A 1 189 ? -11.512 2.295 21.552 1.00 94.25 189 VAL A N 1
ATOM 1363 C CA . VAL A 1 189 ? -12.931 2.515 21.211 1.00 94.25 189 VAL A CA 1
ATOM 1364 C C . VAL A 1 189 ? -13.521 1.389 20.369 1.00 94.25 189 VAL A C 1
ATOM 1366 O O . VAL A 1 189 ? -14.734 1.214 20.337 1.00 94.25 189 VAL A O 1
ATOM 1369 N N . LEU A 1 190 ? -12.685 0.602 19.692 1.00 95.50 190 LEU A N 1
ATOM 1370 C CA . LEU A 1 190 ? -13.143 -0.551 18.929 1.00 95.50 190 LEU A CA 1
ATOM 1371 C C . LEU A 1 190 ? -12.048 -1.611 18.838 1.00 95.50 190 LEU A C 1
ATOM 1373 O O . LEU A 1 190 ? -10.869 -1.282 18.700 1.00 95.50 190 LEU A O 1
ATOM 1377 N N . THR A 1 191 ? -12.443 -2.879 18.897 1.00 95.94 191 THR A N 1
ATOM 1378 C CA . THR A 1 191 ? -11.582 -4.031 18.625 1.00 95.94 191 THR A CA 1
ATOM 1379 C C . THR A 1 191 ? -12.159 -4.896 17.512 1.00 95.94 191 THR A C 1
ATOM 1381 O O . THR A 1 191 ? -13.366 -4.902 17.267 1.00 95.94 191 THR A O 1
ATOM 1384 N N . ALA A 1 192 ? -11.277 -5.610 16.820 1.00 96.31 192 ALA A N 1
ATOM 1385 C CA . ALA A 1 192 ? -11.623 -6.567 15.778 1.00 96.31 192 ALA A CA 1
ATOM 1386 C C . ALA A 1 192 ? -10.545 -7.650 15.680 1.00 96.31 192 ALA A C 1
ATOM 1388 O O . ALA A 1 192 ? -9.382 -7.411 16.012 1.00 96.31 192 ALA A O 1
ATOM 1389 N N . THR A 1 193 ? -10.900 -8.815 15.155 1.00 97.06 193 THR A N 1
ATOM 1390 C CA . THR A 1 193 ? -9.928 -9.707 14.523 1.00 97.06 193 THR A CA 1
ATOM 1391 C C . THR A 1 193 ? -9.724 -9.280 13.076 1.00 97.06 193 THR A C 1
ATOM 1393 O O . THR A 1 193 ? -10.640 -8.778 12.422 1.00 97.06 193 THR A O 1
ATOM 1396 N N . ALA A 1 194 ? -8.516 -9.471 12.566 1.00 95.31 194 ALA A N 1
ATOM 1397 C CA . ALA A 1 194 ? -8.178 -9.167 11.188 1.00 95.31 194 ALA A CA 1
ATOM 1398 C C . ALA A 1 194 ? -7.249 -10.231 10.602 1.00 95.31 194 ALA A C 1
ATOM 1400 O O . ALA A 1 194 ? -6.579 -10.973 11.325 1.00 95.31 194 ALA A O 1
ATOM 1401 N N . ALA A 1 195 ? -7.208 -10.265 9.278 1.00 95.00 195 ALA A N 1
ATOM 1402 C CA . ALA A 1 195 ? -6.223 -10.989 8.487 1.00 95.00 195 ALA A CA 1
ATOM 1403 C C . ALA A 1 195 ? -5.463 -9.993 7.605 1.00 95.00 195 ALA A C 1
ATOM 1405 O O . ALA A 1 195 ? -5.878 -8.841 7.462 1.00 95.00 195 ALA A O 1
ATOM 1406 N N . HIS A 1 196 ? -4.373 -10.423 6.982 1.00 93.06 196 HIS A N 1
ATOM 1407 C CA . HIS A 1 196 ? -3.737 -9.622 5.937 1.00 93.06 196 HIS A CA 1
ATOM 1408 C C . HIS A 1 196 ? -4.699 -9.441 4.763 1.00 93.06 196 HIS A C 1
ATOM 1410 O O . HIS A 1 196 ? -5.477 -10.341 4.443 1.00 93.06 196 HIS A O 1
ATOM 1416 N N . LEU A 1 197 ? -4.641 -8.275 4.116 1.00 89.38 197 LEU A N 1
ATOM 1417 C CA . LEU A 1 197 ? -5.527 -7.944 3.001 1.00 89.38 197 LEU A CA 1
ATOM 1418 C C . LEU A 1 197 ? -5.438 -9.001 1.893 1.00 89.38 197 LEU A C 1
ATOM 1420 O O . LEU A 1 197 ? -6.443 -9.567 1.468 1.00 89.38 197 LEU A O 1
ATOM 1424 N N . ARG A 1 198 ? -4.203 -9.286 1.475 1.00 91.12 198 ARG A N 1
ATOM 1425 C CA . ARG A 1 198 ? -3.800 -10.417 0.638 1.00 91.12 198 ARG A CA 1
ATOM 1426 C C . ARG A 1 198 ? -2.380 -10.803 1.012 1.00 91.12 198 ARG A C 1
ATOM 1428 O O . ARG A 1 198 ? -1.606 -9.944 1.437 1.00 91.12 198 ARG A O 1
ATOM 1435 N N . THR A 1 199 ? -2.027 -12.064 0.792 1.00 94.06 199 THR A N 1
ATOM 1436 C CA . THR A 1 199 ? -0.638 -12.522 0.887 1.00 94.06 199 THR A CA 1
ATOM 1437 C C . THR A 1 199 ? -0.196 -13.181 -0.411 1.00 94.06 199 THR A C 1
ATOM 1439 O O . THR A 1 199 ? -1.018 -13.607 -1.223 1.00 94.06 199 THR A O 1
ATOM 1442 N N . ALA A 1 200 ? 1.110 -13.216 -0.635 1.00 94.81 200 ALA A N 1
ATOM 1443 C CA . ALA A 1 200 ? 1.731 -13.864 -1.773 1.00 94.81 200 ALA A CA 1
ATOM 1444 C C . ALA A 1 200 ? 3.078 -14.460 -1.364 1.00 94.81 200 ALA A C 1
ATOM 1446 O O . ALA A 1 200 ? 3.709 -13.997 -0.416 1.00 94.81 200 ALA A O 1
ATOM 1447 N N . THR A 1 201 ? 3.535 -15.470 -2.094 1.00 95.38 201 THR A N 1
ATOM 1448 C CA . THR A 1 201 ? 4.869 -16.051 -1.913 1.00 95.38 201 THR A CA 1
ATOM 1449 C C . THR A 1 201 ? 5.791 -15.621 -3.036 1.00 95.38 201 THR A C 1
ATOM 1451 O O . THR A 1 201 ? 5.409 -15.603 -4.204 1.00 95.38 201 THR A O 1
ATOM 1454 N N . LEU A 1 202 ? 7.026 -15.286 -2.688 1.00 93.00 202 LEU A N 1
ATOM 1455 C CA . LEU A 1 202 ? 8.072 -15.035 -3.664 1.00 93.00 202 LEU A CA 1
ATOM 1456 C C . LEU A 1 202 ? 8.497 -16.360 -4.315 1.00 93.00 202 LEU A C 1
ATOM 1458 O O . LEU A 1 202 ? 9.016 -17.241 -3.628 1.00 93.00 202 LEU A O 1
ATOM 1462 N N . LYS A 1 203 ? 8.298 -16.510 -5.629 1.00 91.31 203 LYS A N 1
ATOM 1463 C CA . LYS A 1 203 ? 8.584 -17.774 -6.332 1.00 91.31 203 LYS A CA 1
ATOM 1464 C C . LYS A 1 203 ? 10.077 -18.045 -6.469 1.00 91.31 203 LYS A C 1
ATOM 1466 O O . LYS A 1 203 ? 10.534 -19.164 -6.250 1.00 91.31 203 LYS A O 1
ATOM 1471 N N . THR A 1 204 ? 10.840 -17.020 -6.832 1.00 88.56 204 THR A N 1
ATOM 1472 C CA . THR A 1 204 ? 12.285 -17.111 -7.067 1.00 88.56 204 THR A CA 1
ATOM 1473 C C . THR A 1 204 ? 13.044 -16.291 -6.038 1.00 88.56 204 THR A C 1
ATOM 1475 O O . THR A 1 204 ? 12.594 -15.195 -5.708 1.00 88.56 204 THR A O 1
ATOM 1478 N N . PRO A 1 205 ? 14.210 -16.752 -5.549 1.00 89.31 205 PRO A N 1
ATOM 1479 C CA . PRO A 1 205 ? 15.006 -15.963 -4.622 1.00 89.31 205 PRO A CA 1
ATOM 1480 C C . PRO A 1 205 ? 15.296 -14.586 -5.209 1.00 89.31 205 PRO A C 1
ATOM 1482 O O . PRO A 1 205 ? 15.706 -14.459 -6.362 1.00 89.31 205 PRO A O 1
ATOM 1485 N N . MET A 1 206 ? 15.093 -13.564 -4.394 1.00 86.62 206 MET A N 1
ATOM 1486 C CA . MET A 1 206 ? 15.408 -12.200 -4.756 1.00 86.62 206 MET A CA 1
ATOM 1487 C C . MET A 1 206 ? 16.831 -11.906 -4.305 1.00 86.62 206 MET A C 1
ATOM 1489 O O . MET A 1 206 ? 17.166 -12.098 -3.135 1.00 86.62 206 MET A O 1
ATOM 1493 N N . ASP A 1 207 ? 17.662 -11.444 -5.231 1.00 85.62 207 ASP A N 1
ATOM 1494 C CA . ASP A 1 207 ? 19.030 -11.031 -4.949 1.00 85.62 207 ASP A CA 1
ATOM 1495 C C . ASP A 1 207 ? 19.414 -9.856 -5.846 1.00 85.62 207 ASP A C 1
ATOM 1497 O O . ASP A 1 207 ? 19.901 -10.012 -6.965 1.00 85.62 207 ASP A O 1
ATOM 1501 N N . LEU A 1 208 ? 19.127 -8.660 -5.346 1.00 78.25 208 LEU A N 1
ATOM 1502 C CA . LEU A 1 208 ? 19.145 -7.444 -6.139 1.00 78.25 208 LEU A CA 1
ATOM 1503 C C . LEU A 1 208 ? 20.262 -6.530 -5.677 1.00 78.25 208 LEU A C 1
ATOM 1505 O O . LEU A 1 208 ? 20.435 -6.285 -4.481 1.00 78.25 208 LEU A O 1
ATOM 1509 N N . LYS A 1 209 ? 21.009 -5.975 -6.626 1.00 73.62 209 LYS A N 1
ATOM 1510 C CA . LYS A 1 209 ? 22.098 -5.052 -6.321 1.00 73.62 209 LYS A CA 1
ATOM 1511 C C . LYS A 1 209 ? 21.545 -3.675 -5.952 1.00 73.62 209 LYS A C 1
ATOM 1513 O O . LYS A 1 209 ? 20.772 -3.093 -6.702 1.00 73.62 209 LYS A O 1
ATOM 1518 N N . LEU A 1 210 ? 22.012 -3.121 -4.834 1.00 70.81 210 LEU A N 1
ATOM 1519 C CA . LEU A 1 210 ? 21.662 -1.779 -4.383 1.00 70.81 210 LEU A CA 1
ATOM 1520 C C . LEU A 1 210 ? 22.905 -1.008 -3.922 1.00 70.81 210 LEU A C 1
ATOM 1522 O O . LEU A 1 210 ? 23.312 -1.077 -2.761 1.00 70.81 210 LEU A O 1
ATOM 1526 N N . GLY A 1 211 ? 23.528 -0.259 -4.835 1.00 70.62 211 GLY A N 1
ATOM 1527 C CA . GLY A 1 211 ? 24.784 0.444 -4.555 1.00 70.62 211 GLY A CA 1
ATOM 1528 C C . GLY A 1 211 ? 25.888 -0.529 -4.120 1.00 70.62 211 GLY A C 1
ATOM 1529 O O . GLY A 1 211 ? 26.250 -1.430 -4.877 1.00 70.62 211 GLY A O 1
ATOM 1530 N N . MET A 1 212 ? 26.410 -0.351 -2.899 1.00 68.06 212 MET A N 1
ATOM 1531 C CA . MET A 1 212 ? 27.384 -1.262 -2.264 1.00 68.06 212 MET A CA 1
ATOM 1532 C C . MET A 1 212 ? 26.732 -2.405 -1.460 1.00 68.06 212 MET A C 1
ATOM 1534 O O . MET A 1 212 ? 27.434 -3.183 -0.816 1.00 68.06 212 MET A O 1
ATOM 1538 N N . GLY A 1 213 ? 25.402 -2.483 -1.440 1.00 73.88 213 GLY A N 1
ATOM 1539 C CA . GLY A 1 213 ? 24.641 -3.527 -0.763 1.00 73.88 213 GLY A CA 1
ATOM 1540 C C . GLY A 1 213 ? 23.841 -4.404 -1.724 1.00 73.88 213 GLY A C 1
ATOM 1541 O O . GLY A 1 213 ? 23.846 -4.213 -2.941 1.00 73.88 213 GLY A O 1
ATOM 1542 N N . ARG A 1 214 ? 23.150 -5.386 -1.150 1.00 80.44 214 ARG A N 1
ATOM 1543 C CA . ARG A 1 214 ? 22.225 -6.292 -1.827 1.00 80.44 214 ARG A CA 1
ATOM 1544 C C . ARG A 1 214 ? 20.936 -6.400 -1.028 1.00 80.44 214 ARG A C 1
ATOM 1546 O O . ARG A 1 214 ? 20.971 -6.420 0.203 1.00 80.44 214 ARG A O 1
ATOM 1553 N N . LEU A 1 215 ? 19.820 -6.492 -1.728 1.00 81.62 215 LEU A N 1
ATOM 1554 C CA . LEU A 1 215 ? 18.516 -6.809 -1.166 1.00 81.62 215 LEU A CA 1
ATOM 1555 C C . LEU A 1 215 ? 18.271 -8.283 -1.412 1.00 81.62 215 LEU A C 1
ATOM 1557 O O . LEU A 1 215 ? 18.302 -8.728 -2.557 1.00 81.62 215 LEU A O 1
ATOM 1561 N N . VAL A 1 216 ? 18.072 -9.035 -0.337 1.00 87.44 216 VAL A N 1
ATOM 1562 C CA . VAL A 1 216 ? 17.953 -10.485 -0.418 1.00 87.44 216 VAL A CA 1
ATOM 1563 C C . VAL A 1 216 ? 16.681 -10.951 0.267 1.00 87.44 216 VAL A C 1
ATOM 1565 O O . VAL A 1 216 ? 16.452 -10.614 1.430 1.00 87.44 216 VAL A O 1
ATOM 1568 N N . ALA A 1 217 ? 15.907 -11.781 -0.425 1.00 90.25 217 ALA A N 1
ATOM 1569 C CA . ALA A 1 217 ? 14.852 -12.590 0.169 1.00 90.25 217 ALA A CA 1
ATOM 1570 C C . ALA A 1 217 ? 14.891 -14.012 -0.408 1.00 90.25 217 ALA A C 1
ATOM 1572 O O . ALA A 1 217 ? 15.118 -14.181 -1.608 1.00 90.25 217 ALA A O 1
ATOM 1573 N N . PRO A 1 218 ? 14.706 -15.047 0.425 1.00 91.19 218 PRO A N 1
ATOM 1574 C CA . PRO A 1 218 ? 14.641 -16.418 -0.060 1.00 91.19 218 PRO A CA 1
ATOM 1575 C C . PRO A 1 218 ? 13.345 -16.661 -0.845 1.00 91.19 218 PRO A C 1
ATOM 1577 O O . PRO A 1 218 ? 12.325 -16.022 -0.583 1.00 91.19 218 PRO A O 1
ATOM 1580 N N . ALA A 1 219 ? 13.366 -17.634 -1.759 1.00 92.62 219 ALA A N 1
ATOM 1581 C CA . ALA A 1 219 ? 12.126 -18.190 -2.297 1.00 92.62 219 ALA A CA 1
ATOM 1582 C C . ALA A 1 219 ? 11.231 -18.688 -1.148 1.00 92.62 219 ALA A C 1
ATOM 1584 O O . ALA A 1 219 ? 11.729 -19.182 -0.134 1.00 92.62 219 ALA A O 1
ATOM 1585 N N . GLY A 1 220 ? 9.921 -18.527 -1.302 1.00 93.69 220 GLY A N 1
ATOM 1586 C CA . GLY A 1 220 ? 8.932 -18.811 -0.264 1.00 93.69 220 GLY A CA 1
ATOM 1587 C C . GLY A 1 220 ? 8.756 -17.696 0.771 1.00 93.69 220 GLY A C 1
ATOM 1588 O O . GLY A 1 220 ? 7.882 -17.818 1.624 1.00 93.69 220 GLY A O 1
ATOM 1589 N N . ALA A 1 221 ? 9.527 -16.601 0.708 1.00 93.75 221 ALA A N 1
ATOM 1590 C CA . ALA A 1 221 ? 9.261 -15.429 1.541 1.00 93.75 221 ALA A CA 1
ATOM 1591 C C . ALA A 1 221 ? 7.834 -14.912 1.298 1.00 93.75 221 ALA A C 1
ATOM 1593 O O . ALA A 1 221 ? 7.400 -14.788 0.150 1.00 93.75 221 ALA A O 1
ATOM 1594 N N . VAL A 1 222 ? 7.118 -14.617 2.384 1.00 94.25 222 VAL A N 1
ATOM 1595 C CA . VAL A 1 222 ? 5.722 -14.175 2.335 1.00 94.25 222 VAL A CA 1
ATOM 1596 C C . VAL A 1 222 ? 5.660 -12.654 2.278 1.00 94.25 222 VAL A C 1
ATOM 1598 O O . VAL A 1 222 ? 6.254 -11.965 3.105 1.00 94.25 222 VAL A O 1
ATOM 1601 N N . PHE A 1 223 ? 4.925 -12.143 1.299 1.00 93.50 223 PHE A N 1
ATOM 1602 C CA . PHE A 1 223 ? 4.622 -10.732 1.112 1.00 93.50 223 PHE A CA 1
ATOM 1603 C C . PHE A 1 223 ? 3.140 -10.497 1.397 1.00 93.50 223 PHE A C 1
ATOM 1605 O O . PHE A 1 223 ? 2.312 -11.365 1.125 1.00 93.50 223 PHE A O 1
ATOM 1612 N N . HIS A 1 224 ? 2.796 -9.320 1.904 1.00 91.75 224 HIS A N 1
ATOM 1613 C CA . HIS A 1 224 ? 1.423 -8.869 2.084 1.00 91.75 224 HIS A CA 1
ATOM 1614 C C . HIS A 1 224 ? 1.156 -7.610 1.263 1.00 91.75 224 HIS A C 1
ATOM 1616 O O . HIS A 1 224 ? 2.050 -6.798 1.022 1.00 91.75 224 HIS A O 1
ATOM 1622 N N . LEU A 1 225 ? -0.090 -7.462 0.833 1.00 88.88 225 LEU A N 1
ATOM 1623 C CA . LEU A 1 225 ? -0.561 -6.273 0.140 1.00 88.88 225 LEU A CA 1
ATOM 1624 C C . LEU A 1 225 ? -0.881 -5.170 1.152 1.00 88.88 225 LEU A C 1
ATOM 1626 O O . LEU A 1 225 ? -1.582 -5.422 2.129 1.00 88.88 225 LEU A O 1
ATOM 1630 N N . ILE A 1 226 ? -0.428 -3.952 0.874 1.00 84.31 226 ILE A N 1
ATOM 1631 C CA . ILE A 1 226 ? -0.905 -2.725 1.507 1.00 84.31 226 ILE A CA 1
ATOM 1632 C C . ILE A 1 226 ? -1.630 -1.903 0.463 1.00 84.31 226 ILE A C 1
ATOM 1634 O O . ILE A 1 226 ? -1.035 -1.532 -0.546 1.00 84.31 226 ILE A O 1
ATOM 1638 N N . ASP A 1 227 ? -2.892 -1.595 0.735 1.00 77.56 227 ASP A N 1
ATOM 1639 C CA . ASP A 1 227 ? -3.660 -0.646 -0.056 1.00 77.56 227 ASP A CA 1
ATOM 1640 C C . ASP A 1 227 ? -3.672 0.711 0.656 1.00 77.56 227 ASP A C 1
ATOM 1642 O O . ASP A 1 227 ? -4.182 0.848 1.773 1.00 77.56 227 ASP A O 1
ATOM 1646 N N . TYR A 1 228 ? -3.064 1.719 0.026 1.00 68.00 228 TYR A N 1
ATOM 1647 C CA . TYR A 1 228 ? -3.071 3.088 0.541 1.00 68.00 228 TYR A CA 1
ATOM 1648 C C . TYR A 1 228 ? -4.345 3.845 0.150 1.00 68.00 228 TYR A C 1
ATOM 1650 O O . TYR A 1 228 ? -4.504 4.994 0.551 1.00 68.00 228 TYR A O 1
ATOM 1658 N N . GLY A 1 229 ? -5.248 3.240 -0.625 1.00 58.25 229 GLY A N 1
ATOM 1659 C CA . GLY A 1 229 ? -6.457 3.879 -1.123 1.00 58.25 229 GLY A CA 1
ATOM 1660 C C . GLY A 1 229 ? -6.192 5.150 -1.950 1.00 58.25 229 GLY A C 1
ATOM 1661 O O . GLY A 1 229 ? -5.053 5.599 -2.145 1.00 58.25 229 GLY A O 1
ATOM 1662 N N . PRO A 1 230 ? -7.254 5.785 -2.462 1.00 47.00 230 PRO A N 1
ATOM 1663 C CA . PRO A 1 230 ? -7.158 7.114 -3.042 1.00 47.00 230 PRO A CA 1
ATOM 1664 C C . PRO A 1 230 ? -6.981 8.156 -1.924 1.00 47.00 230 PRO A C 1
ATOM 1666 O O . PRO A 1 230 ? -7.942 8.647 -1.350 1.00 47.00 230 PRO A O 1
ATOM 1669 N N . GLY A 1 231 ? -5.734 8.532 -1.626 1.00 43.44 231 GLY A N 1
ATOM 1670 C CA . GLY A 1 231 ? -5.447 9.731 -0.828 1.00 43.44 231 GLY A CA 1
ATOM 1671 C C . GLY A 1 231 ? -5.196 9.537 0.671 1.00 43.44 231 GLY A C 1
ATOM 1672 O O . GLY A 1 231 ? -5.189 10.540 1.385 1.00 43.44 231 GLY A O 1
ATOM 1673 N N . ALA A 1 232 ? -4.913 8.320 1.164 1.00 39.81 232 ALA A N 1
ATOM 1674 C CA . ALA A 1 232 ? -4.704 8.107 2.606 1.00 39.81 232 ALA A CA 1
ATOM 1675 C C . ALA A 1 232 ? -3.558 8.934 3.205 1.00 39.81 232 ALA A C 1
ATOM 1677 O O . ALA A 1 232 ? -3.604 9.266 4.385 1.00 39.81 232 ALA A O 1
ATOM 1678 N N . THR A 1 233 ? -2.553 9.332 2.420 1.00 40.53 233 THR A N 1
ATOM 1679 C CA . THR A 1 233 ? -1.667 10.449 2.776 1.00 40.53 233 THR A CA 1
ATOM 1680 C C . THR A 1 233 ? -1.107 11.114 1.512 1.00 40.53 233 THR A C 1
ATOM 1682 O O . THR A 1 233 ? -0.978 10.453 0.482 1.00 40.53 233 THR A O 1
ATOM 1685 N N . PRO A 1 234 ? -0.675 12.390 1.570 1.00 35.59 234 PRO A N 1
ATOM 1686 C CA . PRO A 1 234 ? 0.093 12.999 0.481 1.00 35.59 234 PRO A CA 1
ATOM 1687 C C . PRO A 1 234 ? 1.402 12.237 0.187 1.00 35.59 234 PRO A C 1
ATOM 1689 O O . PRO A 1 234 ? 1.931 12.291 -0.919 1.00 35.59 234 PRO A O 1
ATOM 1692 N N . VAL A 1 235 ? 1.950 11.535 1.183 1.00 38.94 235 VAL A N 1
ATOM 1693 C CA . VAL A 1 235 ? 3.310 10.980 1.150 1.00 38.94 235 VAL A CA 1
ATOM 1694 C C . VAL A 1 235 ? 3.341 9.522 0.664 1.00 38.94 235 VAL A C 1
ATOM 1696 O O . VAL A 1 235 ? 4.339 9.111 0.074 1.00 38.94 235 VAL A O 1
ATOM 1699 N N . ALA A 1 236 ? 2.255 8.760 0.828 1.00 43.59 236 ALA A N 1
ATOM 1700 C CA . ALA A 1 236 ? 2.158 7.370 0.380 1.00 43.59 236 ALA A CA 1
ATOM 1701 C C . ALA A 1 236 ? 2.109 7.249 -1.162 1.00 43.59 236 ALA A C 1
ATOM 1703 O O . ALA A 1 236 ? 1.699 8.195 -1.849 1.00 43.59 236 ALA A O 1
ATOM 1704 N N . PRO A 1 237 ? 2.553 6.119 -1.743 1.00 47.75 237 PRO A N 1
ATOM 1705 C CA . PRO A 1 237 ? 2.296 5.788 -3.142 1.00 47.75 237 PRO A CA 1
ATOM 1706 C C . PRO A 1 237 ? 0.789 5.823 -3.404 1.00 47.75 237 PRO A C 1
ATOM 170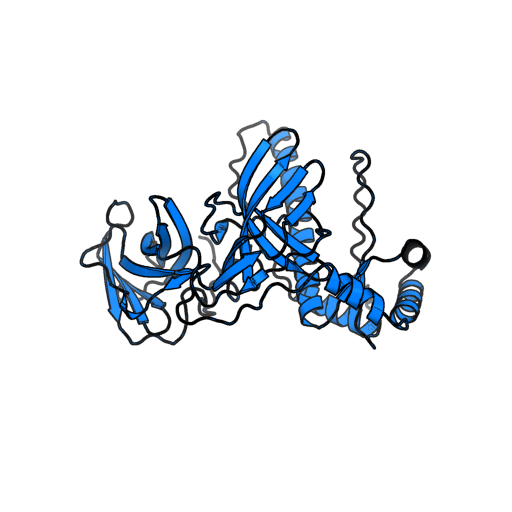8 O O . PRO A 1 237 ? 0.006 5.413 -2.549 1.00 47.75 237 PRO A O 1
ATOM 1711 N N . ARG A 1 238 ? 0.368 6.311 -4.574 1.00 51.91 238 ARG A N 1
ATOM 1712 C CA . ARG A 1 238 ? -1.011 6.071 -5.009 1.00 51.91 238 ARG A CA 1
ATOM 1713 C C . ARG A 1 238 ? -1.106 4.607 -5.429 1.00 51.91 238 ARG A C 1
ATOM 1715 O O . ARG A 1 238 ? -0.254 4.140 -6.177 1.00 51.91 238 ARG A O 1
ATOM 1722 N N . GLY A 1 239 ? -2.134 3.908 -4.961 1.00 65.00 239 GLY A N 1
ATOM 1723 C CA . GLY A 1 239 ? -2.336 2.489 -5.249 1.00 65.00 239 GLY A CA 1
ATOM 1724 C C . GLY A 1 239 ? -1.775 1.588 -4.156 1.00 65.00 239 GLY A C 1
ATOM 1725 O O . GLY A 1 239 ? -1.733 1.971 -2.988 1.00 65.00 239 GLY A O 1
ATOM 1726 N N . ALA A 1 240 ? -1.369 0.380 -4.536 1.00 75.62 240 ALA A N 1
ATOM 1727 C CA . ALA A 1 240 ? -0.993 -0.653 -3.586 1.00 75.62 240 ALA A CA 1
ATOM 1728 C C . ALA A 1 240 ? 0.476 -1.060 -3.687 1.00 75.62 240 ALA A C 1
ATOM 1730 O O . ALA A 1 240 ? 1.069 -1.062 -4.768 1.00 75.62 240 ALA A O 1
ATOM 1731 N N . ALA A 1 241 ? 1.048 -1.437 -2.547 1.00 82.31 241 ALA A N 1
ATOM 1732 C CA . ALA A 1 241 ? 2.400 -1.963 -2.441 1.00 82.31 241 ALA A CA 1
ATOM 1733 C C . ALA A 1 241 ? 2.394 -3.391 -1.907 1.00 82.31 241 ALA A C 1
ATOM 1735 O O . ALA A 1 241 ? 1.588 -3.745 -1.051 1.00 82.31 241 ALA A O 1
ATOM 1736 N N . TRP A 1 242 ? 3.348 -4.193 -2.365 1.00 88.44 242 TRP A N 1
ATOM 1737 C CA . TRP A 1 242 ? 3.618 -5.509 -1.803 1.00 88.44 242 TRP A CA 1
ATOM 1738 C C . TRP A 1 242 ? 4.813 -5.426 -0.869 1.00 88.44 242 TRP A C 1
ATOM 1740 O O . TRP A 1 242 ? 5.908 -5.053 -1.286 1.00 88.44 242 TRP A O 1
ATOM 1750 N N . CYS A 1 243 ? 4.611 -5.773 0.396 1.00 88.56 243 CYS A N 1
ATOM 1751 C CA . CYS A 1 243 ? 5.610 -5.639 1.444 1.00 88.56 243 CYS A CA 1
ATOM 1752 C C . CYS A 1 243 ? 5.979 -7.008 2.003 1.00 88.56 243 CYS A C 1
ATOM 1754 O O . CYS A 1 243 ? 5.108 -7.818 2.296 1.00 88.56 243 CYS A O 1
ATOM 1756 N N . GLY A 1 244 ? 7.268 -7.278 2.167 1.00 90.38 244 GLY A N 1
ATOM 1757 C CA . GLY A 1 244 ? 7.745 -8.558 2.692 1.00 90.38 244 GLY A CA 1
ATOM 1758 C C . GLY A 1 244 ? 9.089 -8.427 3.401 1.00 90.38 244 GLY A C 1
ATOM 1759 O O . GLY A 1 244 ? 9.701 -7.356 3.356 1.00 90.38 244 GLY A O 1
ATOM 1760 N N . PRO A 1 245 ? 9.559 -9.490 4.072 1.00 89.19 245 PRO A N 1
ATOM 1761 C CA . PRO A 1 245 ? 10.791 -9.466 4.849 1.00 89.19 245 PRO A CA 1
ATOM 1762 C C . PRO A 1 245 ? 12.015 -9.462 3.931 1.00 89.19 245 PRO A C 1
ATOM 1764 O O . PRO A 1 245 ? 12.353 -10.474 3.314 1.00 89.19 245 PRO A O 1
ATOM 1767 N N . ILE A 1 246 ? 12.721 -8.333 3.873 1.00 86.56 246 ILE A N 1
ATOM 1768 C CA . ILE A 1 246 ? 13.921 -8.175 3.048 1.00 86.56 246 ILE A CA 1
ATOM 1769 C C . ILE A 1 246 ? 15.150 -8.013 3.928 1.00 86.56 246 ILE A C 1
ATOM 1771 O O . ILE A 1 246 ? 15.175 -7.229 4.876 1.00 86.56 246 ILE A O 1
ATOM 1775 N N . SER A 1 247 ? 16.209 -8.746 3.587 1.00 84.81 247 SER A N 1
ATOM 1776 C CA . SER A 1 247 ? 17.537 -8.530 4.149 1.00 84.81 247 SER A CA 1
ATOM 1777 C C . SER A 1 247 ? 18.300 -7.516 3.306 1.00 84.81 247 SER A C 1
ATOM 1779 O O . SER A 1 247 ? 18.737 -7.840 2.201 1.00 84.81 247 SER A O 1
ATOM 1781 N N . LEU A 1 248 ? 18.545 -6.325 3.846 1.00 78.88 248 LEU A N 1
ATOM 1782 C CA . LEU A 1 248 ? 19.561 -5.429 3.306 1.00 78.88 248 LEU A CA 1
ATOM 1783 C C . LEU A 1 248 ? 20.930 -5.905 3.803 1.00 78.88 248 LEU A C 1
ATOM 1785 O O . LEU A 1 248 ? 21.265 -5.749 4.980 1.00 78.88 248 LEU A O 1
ATOM 1789 N N . LYS A 1 249 ? 21.712 -6.507 2.906 1.00 77.69 249 LYS A N 1
ATOM 1790 C CA . LYS A 1 249 ? 23.099 -6.918 3.144 1.00 77.69 249 LYS A CA 1
ATOM 1791 C C . LYS A 1 249 ? 24.037 -5.853 2.585 1.00 77.69 249 LYS A C 1
ATOM 1793 O O . LYS A 1 249 ? 24.187 -5.753 1.374 1.00 77.69 249 LYS A O 1
ATOM 1798 N N . SER A 1 250 ? 24.685 -5.070 3.437 1.00 70.94 250 SER A N 1
ATOM 1799 C CA . SER A 1 250 ? 25.834 -4.243 3.047 1.00 70.94 250 SER A CA 1
ATOM 1800 C C . SER A 1 250 ? 27.119 -4.807 3.656 1.00 70.94 250 SER A C 1
ATOM 1802 O O . SER A 1 250 ? 27.061 -5.686 4.514 1.00 70.94 250 SER A O 1
ATOM 1804 N N . MET A 1 251 ? 28.283 -4.287 3.251 1.00 59.94 251 MET A N 1
ATOM 1805 C CA . MET A 1 251 ? 29.561 -4.662 3.880 1.00 59.94 251 MET A CA 1
ATOM 1806 C C . MET A 1 251 ? 29.621 -4.348 5.387 1.00 59.94 251 MET A C 1
ATOM 1808 O O . MET A 1 251 ? 30.446 -4.925 6.085 1.00 59.94 251 MET A O 1
ATOM 1812 N N . LEU A 1 252 ? 28.760 -3.456 5.895 1.00 60.81 252 LEU A N 1
ATOM 1813 C CA . LEU A 1 252 ? 28.801 -2.972 7.281 1.00 60.81 252 LEU A CA 1
ATOM 1814 C C . LEU A 1 252 ? 27.601 -3.412 8.129 1.00 60.81 252 LEU A C 1
ATOM 1816 O O . LEU A 1 252 ? 27.675 -3.350 9.352 1.00 60.81 252 LEU A O 1
ATOM 1820 N N . MET A 1 253 ? 26.483 -3.821 7.519 1.00 64.88 253 MET A N 1
ATOM 1821 C CA . MET A 1 253 ? 25.260 -4.167 8.248 1.00 64.88 253 MET A CA 1
ATOM 1822 C C . MET A 1 253 ? 24.423 -5.220 7.519 1.00 64.88 253 MET A C 1
ATOM 1824 O O . MET A 1 253 ? 24.243 -5.163 6.302 1.00 64.88 253 MET A O 1
ATOM 1828 N N . LYS A 1 254 ? 23.821 -6.121 8.302 1.00 68.88 254 LYS A N 1
ATOM 1829 C CA . LYS A 1 254 ? 22.666 -6.929 7.898 1.00 68.88 254 LYS A CA 1
ATOM 1830 C C . LYS A 1 254 ? 21.455 -6.427 8.678 1.00 68.88 254 LYS A C 1
ATOM 1832 O O . LYS A 1 254 ? 21.413 -6.579 9.895 1.00 68.88 254 LYS A O 1
ATOM 1837 N N . ARG A 1 255 ? 20.485 -5.827 7.991 1.00 68.31 255 ARG A N 1
ATOM 1838 C CA . ARG A 1 255 ? 19.183 -5.475 8.580 1.00 68.31 255 ARG A CA 1
ATOM 1839 C C . ARG A 1 255 ? 18.090 -6.273 7.893 1.00 68.31 255 ARG A C 1
ATOM 1841 O O . ARG A 1 255 ? 18.117 -6.399 6.673 1.00 68.31 255 ARG A O 1
ATOM 1848 N N . VAL A 1 256 ? 17.165 -6.806 8.684 1.00 72.94 256 VAL A N 1
ATOM 1849 C CA . VAL A 1 256 ? 15.943 -7.449 8.198 1.00 72.94 256 VAL A CA 1
ATOM 1850 C C . VAL A 1 256 ? 14.775 -6.589 8.652 1.00 72.94 256 VAL A C 1
ATOM 1852 O O . VAL A 1 256 ? 14.725 -6.202 9.815 1.00 72.94 256 VAL A O 1
ATOM 1855 N N . GLY A 1 257 ? 13.877 -6.272 7.733 1.00 75.56 257 GLY A N 1
ATOM 1856 C CA . GLY A 1 257 ? 12.633 -5.568 8.020 1.00 75.56 257 GLY A CA 1
ATOM 1857 C C . GLY A 1 257 ? 11.675 -5.729 6.853 1.00 75.56 257 GLY A C 1
ATOM 1858 O O . GLY A 1 257 ? 12.075 -6.226 5.792 1.00 75.56 257 GLY A O 1
ATOM 1859 N N . ALA A 1 258 ? 10.419 -5.326 7.032 1.00 79.31 258 ALA A N 1
ATOM 1860 C CA . ALA A 1 258 ? 9.533 -5.227 5.888 1.00 79.31 258 ALA A CA 1
ATOM 1861 C C . ALA A 1 258 ? 10.068 -4.174 4.897 1.00 79.31 258 ALA A C 1
ATOM 1863 O O . ALA A 1 258 ? 10.724 -3.184 5.233 1.00 79.31 258 ALA A O 1
ATOM 1864 N N . THR A 1 259 ? 9.881 -4.434 3.616 1.00 83.12 259 THR A N 1
ATOM 1865 C CA . THR A 1 259 ? 10.217 -3.499 2.547 1.00 83.12 259 THR A CA 1
ATOM 1866 C C . THR A 1 259 ? 9.163 -3.654 1.475 1.00 83.12 259 THR A C 1
ATOM 1868 O O . THR A 1 259 ? 8.813 -4.772 1.099 1.00 83.12 259 THR A O 1
ATOM 1871 N N . CYS A 1 260 ? 8.634 -2.517 1.047 1.00 82.31 260 CYS A N 1
ATOM 1872 C CA . CYS A 1 260 ? 7.492 -2.410 0.166 1.00 82.31 260 CYS A CA 1
ATOM 1873 C C . CYS A 1 260 ? 7.947 -2.123 -1.260 1.00 82.31 260 CYS A C 1
ATOM 1875 O O . CYS A 1 260 ? 8.827 -1.287 -1.481 1.00 82.31 260 CYS A O 1
ATOM 1877 N N . PHE A 1 261 ? 7.320 -2.799 -2.214 1.00 82.38 261 PHE A N 1
ATOM 1878 C CA . PHE A 1 261 ? 7.559 -2.657 -3.640 1.00 82.38 261 PHE A CA 1
ATOM 1879 C C . PHE A 1 261 ? 6.268 -2.212 -4.315 1.00 82.38 261 PHE A C 1
ATOM 1881 O O . PHE A 1 261 ? 5.206 -2.790 -4.077 1.00 82.38 261 PHE A O 1
ATOM 1888 N N . VAL A 1 262 ? 6.368 -1.197 -5.164 1.00 78.12 262 VAL A N 1
ATOM 1889 C CA . VAL A 1 262 ? 5.295 -0.780 -6.069 1.00 78.12 262 VAL A CA 1
ATOM 1890 C C . VAL A 1 262 ? 5.777 -0.945 -7.502 1.00 78.12 262 VAL A C 1
ATOM 1892 O O . VAL A 1 262 ? 6.952 -0.712 -7.795 1.00 78.12 262 VAL A O 1
ATOM 1895 N N . ASN A 1 263 ? 4.880 -1.360 -8.395 1.00 74.44 263 ASN A N 1
ATOM 1896 C CA . ASN A 1 263 ? 5.172 -1.333 -9.824 1.00 74.44 263 ASN A CA 1
ATOM 1897 C C . ASN A 1 263 ? 5.331 0.125 -10.256 1.00 74.44 263 ASN A C 1
ATOM 1899 O O . ASN A 1 263 ? 4.446 0.936 -9.999 1.00 74.44 263 ASN A O 1
ATOM 1903 N N . VAL A 1 264 ? 6.419 0.428 -10.953 1.00 68.81 264 VAL A N 1
ATOM 1904 C CA . VAL A 1 264 ? 6.591 1.691 -11.679 1.00 68.81 264 VAL A CA 1
ATOM 1905 C C . VAL A 1 264 ? 6.915 1.371 -13.136 1.00 68.81 264 VAL A C 1
ATOM 1907 O O . VAL A 1 264 ? 7.391 0.269 -13.427 1.00 68.81 264 VAL A O 1
ATOM 1910 N N . PRO A 1 265 ? 6.690 2.291 -14.089 1.00 60.00 265 PRO A N 1
ATOM 1911 C CA . PRO A 1 265 ? 7.101 2.059 -15.466 1.00 60.00 265 PRO A CA 1
ATOM 1912 C C . PRO A 1 265 ? 8.588 1.683 -15.545 1.00 60.00 265 PRO A C 1
ATOM 1914 O O . PRO A 1 265 ? 9.462 2.474 -15.190 1.00 60.00 265 PRO A O 1
ATOM 1917 N N . GLY A 1 266 ? 8.867 0.467 -16.016 1.00 62.91 266 GLY A N 1
ATOM 1918 C CA . GLY A 1 266 ? 10.224 -0.046 -16.194 1.00 62.91 266 GLY A CA 1
ATOM 1919 C C . GLY A 1 266 ? 10.922 -0.566 -14.934 1.00 62.91 266 GLY A C 1
ATOM 1920 O O . GLY A 1 266 ? 12.145 -0.681 -14.943 1.00 62.91 266 GLY A O 1
ATOM 1921 N N . GLY A 1 267 ? 10.198 -0.866 -13.848 1.00 71.81 267 GLY A N 1
ATOM 1922 C CA . GLY A 1 267 ? 10.821 -1.411 -12.641 1.00 71.81 267 GLY A CA 1
ATOM 1923 C C . GLY A 1 267 ? 9.906 -1.533 -11.433 1.00 71.81 267 GLY A C 1
ATOM 1924 O O . GLY A 1 267 ? 8.680 -1.496 -11.519 1.00 71.81 267 GLY A O 1
ATOM 1925 N N . TYR A 1 268 ? 10.553 -1.613 -10.275 1.00 73.81 268 TYR A N 1
ATOM 1926 C CA . TYR A 1 268 ? 9.904 -1.468 -8.981 1.00 73.81 268 TYR A CA 1
ATOM 1927 C C . TYR A 1 268 ? 10.471 -0.248 -8.267 1.00 73.81 268 TYR A C 1
ATOM 1929 O O . TYR A 1 268 ? 11.692 -0.069 -8.210 1.00 73.81 268 TYR A O 1
ATOM 1937 N N . GLU A 1 269 ? 9.602 0.576 -7.687 1.00 73.75 269 GLU A N 1
ATOM 1938 C CA . GLU A 1 269 ? 10.035 1.488 -6.638 1.00 73.75 269 GLU A CA 1
ATOM 1939 C C . GLU A 1 269 ? 9.996 0.731 -5.315 1.00 73.75 269 GLU A C 1
ATOM 1941 O O . GLU A 1 269 ? 8.992 0.132 -4.932 1.00 73.75 269 GLU A O 1
ATOM 1946 N N . MET A 1 270 ? 11.133 0.747 -4.629 1.00 75.50 270 MET A N 1
ATOM 1947 C CA . MET A 1 270 ? 11.279 0.146 -3.319 1.00 75.50 270 MET A CA 1
ATOM 1948 C C . MET A 1 270 ? 11.276 1.230 -2.252 1.00 75.50 270 MET A C 1
ATOM 1950 O O . MET A 1 270 ? 11.989 2.229 -2.373 1.00 75.50 270 MET A O 1
ATOM 1954 N N . SER A 1 271 ? 10.551 0.975 -1.170 1.00 71.00 271 SER A N 1
ATOM 1955 C CA . SER A 1 271 ? 10.573 1.793 0.029 1.00 71.00 271 SER A CA 1
ATOM 1956 C C . SER A 1 271 ? 10.754 0.910 1.267 1.00 71.00 271 SER A C 1
ATOM 1958 O O . SER A 1 271 ? 9.970 -0.022 1.475 1.00 71.00 271 SER A O 1
ATOM 1960 N N . PRO A 1 272 ? 11.792 1.147 2.088 1.00 64.69 272 PRO A N 1
ATOM 1961 C CA . PRO A 1 272 ? 11.922 0.450 3.361 1.00 64.69 272 PRO A CA 1
ATOM 1962 C C . PRO A 1 272 ? 10.754 0.861 4.251 1.00 64.69 272 PRO A C 1
ATOM 1964 O O . PRO A 1 272 ? 10.477 2.053 4.331 1.00 64.69 272 PRO A O 1
ATOM 1967 N N . SER A 1 273 ? 10.096 -0.074 4.941 1.00 64.50 273 SER A N 1
ATOM 1968 C CA . SER A 1 273 ? 9.098 0.337 5.923 1.00 64.50 273 SER A CA 1
ATOM 1969 C C . SER A 1 273 ? 9.800 0.969 7.127 1.00 64.50 273 SER A C 1
ATOM 1971 O O . SER A 1 273 ? 10.711 0.400 7.724 1.00 64.50 273 SER A O 1
ATOM 1973 N N . GLY A 1 274 ? 9.372 2.171 7.503 1.00 55.53 274 GLY A N 1
ATOM 1974 C CA . GLY A 1 274 ? 9.810 2.875 8.712 1.00 55.53 274 GLY A CA 1
ATOM 1975 C C . GLY A 1 274 ? 9.547 2.100 10.009 1.00 55.53 274 GLY A C 1
ATOM 1976 O O . GLY A 1 274 ? 10.201 2.370 11.011 1.00 55.53 274 GLY A O 1
ATOM 1977 N N . ASN A 1 275 ? 8.660 1.097 9.980 1.00 61.81 275 ASN A N 1
ATOM 1978 C CA . ASN A 1 275 ? 8.577 0.058 11.004 1.00 61.81 275 ASN A CA 1
ATOM 1979 C C . ASN A 1 275 ? 9.353 -1.187 10.539 1.00 61.81 275 ASN A C 1
ATOM 1981 O O . ASN A 1 275 ? 9.119 -1.673 9.437 1.00 61.81 275 ASN A O 1
ATOM 1985 N N . LEU A 1 276 ? 10.259 -1.706 11.370 1.00 60.88 276 LEU A N 1
ATOM 1986 C CA . LEU A 1 276 ? 11.067 -2.894 11.068 1.00 60.88 276 LEU A CA 1
ATOM 1987 C C . LEU A 1 276 ? 10.321 -4.220 11.274 1.00 60.88 276 LEU A C 1
ATOM 1989 O O . LEU A 1 276 ? 10.924 -5.272 11.056 1.00 60.88 276 LEU A O 1
ATOM 1993 N N . SER A 1 277 ? 9.046 -4.191 11.679 1.00 72.69 277 SER A N 1
ATOM 1994 C CA . SER A 1 277 ? 8.225 -5.401 11.738 1.00 72.69 277 SER A CA 1
ATOM 1995 C C . SER A 1 277 ? 8.301 -6.149 10.407 1.00 72.69 277 SER A C 1
ATOM 1997 O O . SER A 1 277 ? 8.205 -5.563 9.330 1.00 72.69 277 SER A O 1
ATOM 1999 N N . THR A 1 278 ? 8.551 -7.453 10.482 1.00 73.06 278 THR A N 1
ATOM 2000 C CA . THR A 1 278 ? 8.747 -8.305 9.302 1.00 73.06 278 THR A CA 1
ATOM 2001 C C . THR A 1 278 ? 7.438 -8.857 8.752 1.00 73.06 278 THR A C 1
ATOM 2003 O O . THR A 1 278 ? 7.420 -9.343 7.621 1.00 73.06 278 THR A O 1
ATOM 2006 N N . TRP A 1 279 ? 6.356 -8.771 9.530 1.00 82.06 279 TRP A N 1
ATOM 2007 C CA . TRP A 1 279 ? 5.062 -9.368 9.211 1.00 82.06 279 TRP A CA 1
ATOM 2008 C C . TRP A 1 279 ? 4.043 -8.347 8.696 1.00 82.06 279 TRP A C 1
ATOM 2010 O O . TRP A 1 279 ? 3.208 -8.714 7.876 1.00 82.06 279 TRP A O 1
ATOM 2020 N N . LEU A 1 280 ? 4.141 -7.071 9.088 1.00 83.62 280 LEU A N 1
ATOM 2021 C CA . LEU A 1 280 ? 3.230 -6.021 8.625 1.00 83.62 280 LEU A CA 1
ATOM 2022 C C . LEU A 1 280 ? 3.936 -4.669 8.497 1.00 83.62 280 LEU A C 1
ATOM 2024 O O . LEU A 1 280 ? 4.585 -4.199 9.431 1.00 83.62 280 LEU A O 1
ATOM 2028 N N . ALA A 1 281 ? 3.775 -4.016 7.347 1.00 80.12 281 ALA A N 1
ATOM 2029 C CA . ALA A 1 281 ? 4.216 -2.641 7.157 1.00 80.12 281 ALA A CA 1
ATOM 2030 C C . ALA A 1 281 ? 3.073 -1.650 7.456 1.00 80.12 281 ALA A C 1
ATOM 2032 O O . ALA A 1 281 ? 1.903 -1.895 7.172 1.00 80.12 281 ALA A O 1
ATOM 2033 N N . GLY A 1 282 ? 3.428 -0.523 8.078 1.00 68.88 282 GLY A N 1
ATOM 2034 C CA . GLY A 1 282 ? 2.500 0.564 8.398 1.00 68.88 282 GLY A CA 1
ATOM 2035 C C . GLY A 1 282 ? 2.480 1.669 7.332 1.00 68.88 282 GLY A C 1
ATOM 2036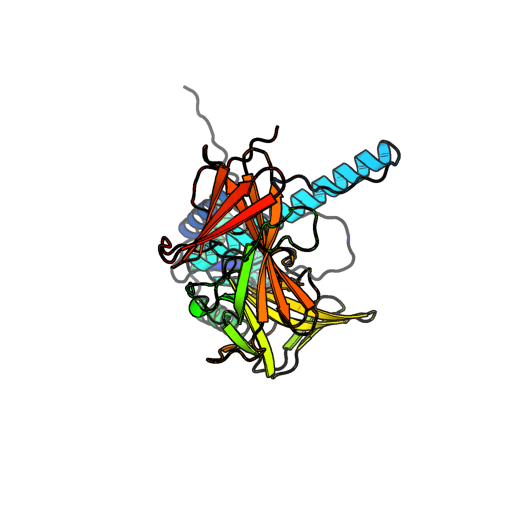 O O . GLY A 1 282 ? 3.407 1.761 6.521 1.00 68.88 282 GLY A O 1
ATOM 2037 N N . PRO A 1 283 ? 1.476 2.566 7.352 1.00 59.53 283 PRO A N 1
ATOM 2038 C CA . PRO A 1 283 ? 1.325 3.639 6.370 1.00 59.53 283 PRO A CA 1
ATOM 2039 C C . PRO A 1 283 ? 2.406 4.720 6.499 1.00 59.53 283 PRO A C 1
ATOM 2041 O O . PRO A 1 283 ? 2.808 5.314 5.504 1.00 59.53 283 PRO A O 1
ATOM 2044 N N . GLU A 1 284 ? 2.931 4.943 7.707 1.00 52.16 284 GLU A N 1
ATOM 2045 C CA . GLU A 1 284 ? 4.010 5.908 7.981 1.00 52.16 284 GLU A CA 1
ATOM 2046 C C . GLU A 1 284 ? 5.381 5.418 7.505 1.00 52.16 284 GLU A C 1
ATOM 2048 O O . GLU A 1 284 ? 6.359 6.165 7.481 1.00 52.16 284 GLU A O 1
ATOM 2053 N N . GLY A 1 285 ? 5.460 4.139 7.136 1.00 45.78 285 GLY A N 1
ATOM 2054 C CA . GLY A 1 285 ? 6.712 3.488 6.836 1.00 45.78 285 GLY A CA 1
ATOM 2055 C C . GLY A 1 285 ? 7.251 3.776 5.445 1.00 45.78 285 GLY A C 1
ATOM 2056 O O . GLY A 1 285 ? 8.439 3.583 5.246 1.00 45.78 285 GLY A O 1
ATOM 2057 N N . VAL A 1 286 ? 6.438 4.229 4.493 1.00 49.12 286 VAL A N 1
ATOM 2058 C CA . VAL A 1 286 ? 6.882 4.347 3.100 1.00 49.12 286 VAL A CA 1
ATOM 2059 C C . VAL A 1 286 ? 7.664 5.643 2.900 1.00 49.12 286 VAL A C 1
ATOM 2061 O O . VAL A 1 286 ? 7.159 6.639 2.384 1.00 49.12 286 VAL A O 1
ATOM 2064 N N . VAL A 1 287 ? 8.926 5.661 3.328 1.00 45.59 287 VAL A N 1
ATOM 2065 C CA . VAL A 1 287 ? 9.837 6.753 2.981 1.00 45.59 287 VAL A CA 1
ATOM 2066 C C . VAL A 1 287 ? 10.051 6.696 1.470 1.00 45.59 287 VAL A C 1
ATOM 2068 O O . VAL A 1 287 ? 10.660 5.746 0.968 1.00 45.59 287 VAL A O 1
ATOM 2071 N N . ARG A 1 288 ? 9.539 7.700 0.738 1.00 46.12 288 ARG A N 1
ATOM 2072 C CA . ARG A 1 288 ? 9.756 7.880 -0.710 1.00 46.12 288 ARG A CA 1
ATOM 2073 C C . ARG A 1 288 ? 11.229 8.131 -0.996 1.00 46.12 288 ARG A C 1
ATOM 2075 O O . ARG A 1 288 ? 11.706 9.247 -1.188 1.00 46.12 288 ARG A O 1
ATOM 2082 N N . GLY A 1 289 ? 11.961 7.041 -1.037 1.00 43.31 289 GLY A N 1
ATOM 2083 C CA . GLY A 1 289 ? 13.271 6.970 -1.607 1.00 43.31 289 GLY A CA 1
ATOM 2084 C C . GLY A 1 289 ? 13.280 5.777 -2.524 1.00 43.31 289 GLY A C 1
ATOM 2085 O O . GLY A 1 289 ? 13.758 4.743 -2.089 1.00 43.31 289 GLY A O 1
ATOM 2086 N N . SER A 1 290 ? 12.843 5.933 -3.785 1.00 47.03 290 SER A N 1
ATOM 2087 C CA . SER A 1 290 ? 13.294 5.032 -4.849 1.00 47.03 290 SER A CA 1
ATOM 2088 C C . SER A 1 290 ? 14.797 4.853 -4.681 1.00 47.03 290 SER A C 1
ATOM 2090 O O . SER A 1 290 ? 15.579 5.801 -4.851 1.00 47.03 290 SER A O 1
ATOM 2092 N N . LEU A 1 291 ? 15.163 3.665 -4.217 1.00 47.75 291 LEU A N 1
ATOM 2093 C CA . LEU A 1 291 ? 16.538 3.264 -3.976 1.00 47.75 291 LEU A CA 1
ATOM 2094 C C . LEU A 1 291 ? 17.225 2.918 -5.319 1.00 47.75 291 LEU A C 1
ATOM 2096 O O . LEU A 1 291 ? 18.446 2.843 -5.402 1.00 47.75 291 LEU A O 1
ATOM 2100 N N . GLY A 1 292 ? 16.451 2.887 -6.406 1.00 49.66 292 GLY A N 1
ATOM 2101 C CA . GLY A 1 292 ? 16.877 2.739 -7.791 1.00 49.66 292 GLY A CA 1
ATOM 2102 C C . GLY A 1 292 ? 15.816 1.984 -8.583 1.00 49.66 292 GLY A C 1
ATOM 2103 O O . GLY A 1 292 ? 14.906 1.415 -7.985 1.00 49.66 292 GLY A O 1
ATOM 2104 N N . SER A 1 293 ? 15.938 1.971 -9.913 1.00 52.00 293 SER A N 1
ATOM 2105 C CA . SER A 1 293 ? 15.394 0.859 -10.687 1.00 52.00 293 SER A CA 1
ATOM 2106 C C . SER A 1 293 ? 16.145 -0.391 -10.248 1.00 52.00 293 SER A C 1
ATOM 2108 O O . SER A 1 293 ? 17.365 -0.368 -10.055 1.00 52.00 293 SER A O 1
ATOM 2110 N N . ILE A 1 294 ? 15.395 -1.446 -9.996 1.00 59.06 294 ILE A N 1
ATOM 2111 C CA . ILE A 1 294 ? 15.939 -2.723 -9.586 1.00 59.06 294 ILE A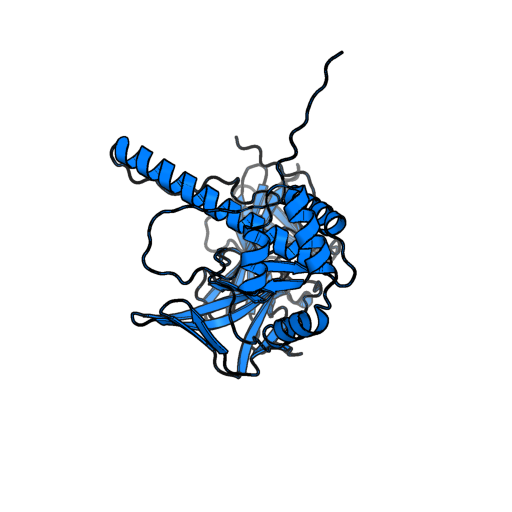 CA 1
ATOM 2112 C C . ILE A 1 294 ? 15.964 -3.607 -10.828 1.00 59.06 294 ILE A C 1
ATOM 2114 O O . ILE A 1 294 ? 14.909 -3.905 -11.382 1.00 59.06 294 ILE A O 1
ATOM 2118 N N . ASP A 1 295 ? 17.157 -4.047 -11.225 1.00 52.47 295 ASP A N 1
ATOM 2119 C CA . ASP A 1 295 ? 17.311 -5.091 -12.235 1.00 52.47 295 ASP A CA 1
ATOM 2120 C C . ASP A 1 295 ? 17.024 -6.446 -11.575 1.00 52.47 295 ASP A C 1
ATOM 2122 O O . ASP A 1 295 ? 17.835 -6.959 -10.798 1.00 52.47 295 ASP A O 1
ATOM 2126 N N . GLY A 1 296 ? 15.847 -7.008 -11.842 1.00 63.16 296 GLY A N 1
ATOM 2127 C CA . GLY A 1 296 ? 15.456 -8.336 -11.379 1.00 63.16 296 GLY A CA 1
ATOM 2128 C C . GLY A 1 296 ? 13.947 -8.483 -11.225 1.00 63.16 296 GLY A C 1
ATOM 2129 O O . GLY A 1 296 ? 13.251 -7.534 -10.879 1.00 63.16 296 GLY A O 1
ATOM 2130 N N . ALA A 1 297 ? 13.455 -9.697 -11.458 1.00 70.56 297 ALA A N 1
ATOM 2131 C CA . ALA A 1 297 ? 12.040 -10.010 -11.357 1.00 70.56 297 ALA A CA 1
ATOM 2132 C C . ALA A 1 297 ? 11.623 -10.231 -9.896 1.00 70.56 297 ALA A C 1
ATOM 2134 O O . ALA A 1 297 ? 12.217 -11.051 -9.191 1.00 70.56 297 ALA A O 1
ATOM 2135 N N . ILE A 1 298 ? 10.564 -9.545 -9.462 1.00 82.81 298 ILE A N 1
ATOM 2136 C CA . ILE A 1 298 ? 9.848 -9.870 -8.226 1.00 82.81 298 ILE A CA 1
ATOM 2137 C C . ILE A 1 298 ? 8.599 -10.654 -8.635 1.00 82.81 298 ILE A C 1
ATOM 2139 O O . ILE A 1 298 ? 7.541 -10.084 -8.887 1.00 82.81 298 ILE A O 1
ATOM 2143 N N . ASP A 1 299 ? 8.738 -11.976 -8.747 1.00 86.25 299 ASP A N 1
ATOM 2144 C CA . ASP A 1 299 ? 7.627 -12.862 -9.105 1.00 86.25 299 ASP A CA 1
ATOM 2145 C C . ASP A 1 299 ? 6.899 -13.342 -7.844 1.00 86.25 299 ASP A C 1
ATOM 2147 O O . ASP A 1 299 ? 7.370 -14.233 -7.126 1.00 86.25 299 ASP A O 1
ATOM 2151 N N . LEU A 1 300 ? 5.754 -12.720 -7.567 1.00 90.50 300 LEU A N 1
ATOM 2152 C CA . LEU A 1 300 ? 4.879 -13.080 -6.458 1.00 90.50 300 LEU A CA 1
ATOM 2153 C C . LEU A 1 300 ? 3.741 -13.985 -6.944 1.00 90.50 300 LEU A C 1
ATOM 2155 O O . LEU A 1 300 ? 2.988 -13.627 -7.846 1.00 90.50 300 LEU A O 1
ATOM 2159 N N . ALA A 1 301 ? 3.570 -15.136 -6.295 1.00 92.88 301 ALA A N 1
ATOM 2160 C CA . ALA A 1 301 ? 2.391 -15.986 -6.425 1.00 92.88 301 ALA A CA 1
ATOM 2161 C C . ALA A 1 301 ? 1.354 -15.602 -5.357 1.00 92.88 301 ALA A C 1
ATOM 2163 O O . ALA A 1 301 ? 1.625 -15.839 -4.175 1.00 92.88 301 ALA A O 1
ATOM 2164 N N . PRO A 1 302 ? 0.187 -15.034 -5.720 1.00 91.00 302 PRO A N 1
ATOM 2165 C CA . PRO A 1 302 ? -0.887 -14.784 -4.765 1.00 91.00 302 PRO A CA 1
ATOM 2166 C C . PRO A 1 302 ? -1.316 -16.058 -4.041 1.00 91.00 302 PRO A C 1
ATOM 2168 O O . PRO A 1 302 ? -1.305 -17.142 -4.619 1.00 91.00 302 PRO A O 1
ATOM 2171 N N . SER A 1 303 ? -1.722 -15.902 -2.787 1.00 92.06 303 SER A N 1
ATOM 2172 C CA . SER A 1 303 ? -2.305 -16.960 -1.971 1.00 92.06 303 SER A CA 1
ATOM 2173 C C . SER A 1 303 ? -3.773 -16.663 -1.688 1.00 92.06 303 SER A C 1
ATOM 2175 O O . SER A 1 303 ? -4.128 -15.520 -1.388 1.00 92.06 303 SER A O 1
ATOM 2177 N N . ASP A 1 304 ? -4.603 -17.704 -1.733 1.00 87.50 304 ASP A N 1
ATOM 2178 C CA . ASP A 1 304 ? -6.027 -17.636 -1.377 1.00 87.50 304 ASP A CA 1
ATOM 2179 C C . ASP A 1 304 ? -6.248 -17.614 0.144 1.00 87.50 304 ASP A C 1
ATOM 2181 O O . ASP A 1 304 ? -7.312 -17.231 0.631 1.00 87.50 304 ASP A O 1
ATOM 2185 N N . THR A 1 305 ? -5.230 -18.005 0.914 1.00 91.56 305 THR A N 1
ATOM 2186 C CA . THR A 1 305 ? -5.230 -17.982 2.380 1.00 91.56 305 THR A CA 1
ATOM 2187 C C . THR A 1 305 ? -4.254 -16.946 2.920 1.00 91.56 305 THR A C 1
ATOM 2189 O O . THR A 1 305 ? -3.257 -16.622 2.271 1.00 91.56 305 THR A O 1
ATOM 2192 N N . ASP A 1 306 ? -4.490 -16.466 4.141 1.00 93.12 306 ASP A N 1
ATOM 2193 C CA . ASP A 1 306 ? -3.498 -15.678 4.874 1.00 93.12 306 ASP A CA 1
ATOM 2194 C C . ASP A 1 306 ? -2.335 -16.582 5.315 1.00 93.12 306 ASP A C 1
ATOM 2196 O O . ASP A 1 306 ? -2.499 -17.454 6.167 1.00 93.12 306 ASP A O 1
ATOM 2200 N N . LEU A 1 307 ? -1.164 -16.381 4.708 1.00 94.12 307 LEU A N 1
ATOM 2201 C CA . LEU A 1 307 ? 0.047 -17.163 4.970 1.00 94.12 307 LEU A CA 1
ATOM 2202 C C . LEU A 1 307 ? 0.839 -16.700 6.194 1.00 94.12 307 LEU A C 1
ATOM 2204 O O . LEU A 1 307 ? 1.778 -17.377 6.610 1.00 94.12 307 LEU A O 1
ATOM 2208 N N . ILE A 1 308 ? 0.504 -15.540 6.750 1.00 92.56 308 ILE A N 1
ATOM 2209 C CA . ILE A 1 308 ? 1.157 -15.009 7.944 1.00 92.56 308 ILE A CA 1
ATOM 2210 C C . ILE A 1 308 ? 0.288 -15.393 9.139 1.00 92.56 308 ILE A C 1
ATOM 2212 O O . ILE A 1 308 ? 0.770 -15.993 10.099 1.00 92.56 308 ILE A O 1
ATOM 2216 N N . GLY A 1 309 ? -1.017 -15.118 9.059 1.00 91.19 309 GLY A N 1
ATOM 2217 C CA . GLY A 1 309 ? -2.056 -15.532 10.006 1.00 91.19 309 GLY A CA 1
ATOM 2218 C C . GLY A 1 309 ? -2.732 -14.362 10.739 1.00 91.19 309 GLY A C 1
ATOM 2219 O O . GLY A 1 309 ? -2.388 -13.199 10.509 1.00 91.19 309 GLY A O 1
ATOM 2220 N N . PRO A 1 310 ? -3.659 -14.661 11.666 1.00 93.25 310 PRO A N 1
ATOM 2221 C CA . PRO A 1 310 ? -4.563 -13.670 12.233 1.00 93.25 310 PRO A CA 1
ATOM 2222 C C . PRO A 1 310 ? -3.856 -12.667 13.150 1.00 93.25 310 PRO A C 1
ATOM 2224 O O . PRO A 1 310 ? -2.791 -12.931 13.712 1.00 93.25 310 PRO A O 1
ATOM 2227 N N . MET A 1 311 ? -4.504 -11.520 13.331 1.00 95.31 311 MET A N 1
ATOM 2228 C CA . MET A 1 311 ? -4.074 -10.447 14.224 1.00 95.31 311 MET A CA 1
ATOM 2229 C C . MET A 1 311 ? -5.275 -9.802 14.915 1.00 95.31 311 MET A C 1
ATOM 2231 O O . MET A 1 311 ? -6.421 -9.947 14.484 1.00 95.31 311 MET A O 1
ATOM 2235 N N . THR A 1 312 ? -5.009 -9.061 15.987 1.00 96.38 312 THR A N 1
ATOM 2236 C CA . THR A 1 312 ? -6.026 -8.241 16.654 1.00 96.38 312 THR A CA 1
ATOM 2237 C C . THR A 1 312 ? -5.838 -6.790 16.255 1.00 96.38 312 THR A C 1
ATOM 2239 O O . THR A 1 312 ? -4.734 -6.265 16.348 1.00 96.38 312 THR A O 1
ATOM 2242 N N . VAL A 1 313 ? -6.907 -6.123 15.837 1.00 94.88 313 VAL A N 1
ATOM 2243 C CA . VAL A 1 313 ? -6.905 -4.687 15.564 1.00 94.88 313 VAL A CA 1
ATOM 2244 C C . VAL A 1 313 ? -7.595 -3.958 16.705 1.00 94.88 313 VAL A C 1
ATOM 2246 O O . VAL A 1 313 ? -8.656 -4.372 17.171 1.00 94.88 313 VAL A O 1
ATOM 2249 N N . ALA A 1 314 ? -6.995 -2.854 17.140 1.00 94.31 314 ALA A N 1
ATOM 2250 C CA . ALA A 1 314 ? -7.592 -1.917 18.079 1.00 94.31 314 ALA A CA 1
ATOM 2251 C C . ALA A 1 314 ? -7.588 -0.508 17.480 1.00 94.31 314 ALA A C 1
ATOM 2253 O O . ALA A 1 314 ? -6.542 -0.020 17.048 1.00 94.31 314 ALA A O 1
ATOM 2254 N N . LEU A 1 315 ? -8.745 0.150 17.494 1.00 93.44 315 LEU A N 1
ATOM 2255 C CA . LEU A 1 315 ? -8.871 1.580 17.235 1.00 93.44 315 LEU A CA 1
ATOM 2256 C C . LEU A 1 315 ? -8.818 2.311 18.568 1.00 93.44 315 LEU A C 1
ATOM 2258 O O . LEU A 1 315 ? -9.560 1.984 19.498 1.00 93.44 315 LEU A O 1
ATOM 2262 N N . ARG A 1 316 ? -7.935 3.300 18.648 1.00 92.81 316 ARG A N 1
ATOM 2263 C CA . ARG A 1 316 ? -7.643 4.053 19.861 1.00 92.81 316 ARG A CA 1
ATOM 2264 C C . ARG A 1 316 ? -7.840 5.537 19.639 1.00 92.81 316 ARG A C 1
ATOM 2266 O O . ARG A 1 316 ? -7.466 6.047 18.587 1.00 92.81 316 ARG A O 1
ATOM 2273 N N . VAL A 1 317 ? -8.362 6.223 20.647 1.00 90.94 317 VAL A N 1
ATOM 2274 C CA . VAL A 1 317 ? -8.287 7.681 20.716 1.00 90.94 317 VAL A CA 1
ATOM 2275 C C . VAL A 1 317 ? -6.846 8.052 21.037 1.00 90.94 317 VAL A C 1
ATOM 2277 O O . VAL A 1 317 ? -6.299 7.626 22.051 1.00 90.94 317 VAL A O 1
ATOM 2280 N N . VAL A 1 318 ? -6.225 8.818 20.147 1.00 86.75 318 VAL A N 1
ATOM 2281 C CA . VAL A 1 318 ? -4.844 9.310 20.314 1.00 86.75 318 VAL A CA 1
ATOM 2282 C C . VAL A 1 318 ? -4.788 10.816 20.547 1.00 86.75 318 VAL A C 1
ATOM 2284 O O . VAL A 1 318 ? -3.723 11.379 20.774 1.00 86.75 318 VAL A O 1
ATOM 2287 N N . GLY A 1 319 ? -5.941 11.477 20.485 1.00 84.06 319 GLY A N 1
ATOM 2288 C CA . GLY A 1 319 ? -6.078 12.897 20.742 1.00 84.06 319 GLY A CA 1
ATOM 2289 C C . GLY A 1 319 ? -7.412 13.435 20.243 1.00 84.06 319 GLY A C 1
ATOM 2290 O O . GLY A 1 319 ? -8.267 12.704 19.739 1.00 84.06 319 GLY A O 1
ATOM 2291 N N . GLY A 1 320 ? -7.577 14.742 20.373 1.00 76.81 320 GLY A N 1
ATOM 2292 C CA . GLY A 1 320 ? -8.750 15.462 19.907 1.00 76.81 320 GLY A CA 1
ATOM 2293 C C . GLY A 1 320 ? -8.643 16.943 20.240 1.00 76.81 320 GLY A C 1
ATOM 2294 O O . GLY A 1 320 ? -7.841 17.347 21.082 1.00 76.81 320 GLY A O 1
ATOM 2295 N N . SER A 1 321 ? -9.447 17.748 19.560 1.00 82.12 321 SER A N 1
ATOM 2296 C CA . SER A 1 321 ? -9.681 19.153 19.891 1.00 82.12 321 SER A CA 1
ATOM 2297 C C . SER A 1 321 ? -11.130 19.334 20.351 1.00 82.12 321 SER A C 1
ATOM 2299 O O . SER A 1 321 ? -11.889 18.378 20.511 1.00 82.12 321 SER A O 1
ATOM 2301 N N . GLU A 1 322 ? -11.555 20.577 20.554 1.00 82.62 322 GLU A N 1
ATOM 2302 C CA . GLU A 1 322 ? -12.978 20.895 20.731 1.00 82.62 322 GLU A CA 1
ATOM 2303 C C . GLU A 1 322 ? -13.824 20.544 19.500 1.00 82.62 322 GLU A C 1
ATOM 2305 O O . GLU A 1 322 ? -15.023 20.327 19.621 1.00 82.62 322 GLU A O 1
ATOM 2310 N N . THR A 1 323 ? -13.198 20.435 18.328 1.00 84.50 323 THR A N 1
ATOM 2311 C CA . THR A 1 323 ? -13.878 20.278 17.040 1.00 84.50 323 THR A CA 1
ATOM 2312 C C . THR A 1 323 ? -13.558 18.969 16.329 1.00 84.50 323 THR A C 1
ATOM 2314 O O . THR A 1 323 ? -14.135 18.704 15.278 1.00 84.50 323 THR A O 1
ATOM 2317 N N . THR A 1 324 ? -12.649 18.141 16.853 1.00 87.62 324 THR A N 1
ATOM 2318 C CA . THR A 1 324 ? -12.194 16.913 16.179 1.00 87.62 324 THR A CA 1
ATOM 2319 C C . THR A 1 324 ? -11.839 15.798 17.159 1.00 87.62 324 THR A C 1
ATOM 2321 O O . THR A 1 324 ? -11.374 16.062 18.266 1.00 87.62 324 THR A O 1
ATOM 2324 N N . ILE A 1 325 ? -12.002 14.545 16.728 1.00 87.00 325 ILE A N 1
ATOM 2325 C CA . ILE A 1 325 ? -11.478 13.352 17.409 1.00 87.00 325 ILE A CA 1
ATOM 2326 C C . ILE A 1 325 ? -10.446 12.688 16.500 1.00 87.00 325 ILE A C 1
ATOM 2328 O O . ILE A 1 325 ? -10.719 12.462 15.320 1.00 87.00 325 ILE A O 1
ATOM 2332 N N . ALA A 1 326 ? -9.280 12.360 17.059 1.00 87.31 326 ALA A N 1
ATOM 2333 C CA . ALA A 1 326 ? -8.222 11.629 16.377 1.00 87.31 326 ALA A CA 1
ATOM 2334 C C . ALA A 1 326 ? -8.236 10.156 16.786 1.00 87.31 326 ALA A C 1
ATOM 2336 O O . ALA A 1 326 ? -8.088 9.829 17.968 1.00 87.31 326 ALA A O 1
ATOM 2337 N N . LEU A 1 327 ? -8.371 9.272 15.798 1.00 88.56 327 LEU A N 1
ATOM 2338 C CA . LEU A 1 327 ? -8.259 7.833 15.983 1.00 88.56 327 LEU A CA 1
ATOM 2339 C C . LEU A 1 327 ? -7.010 7.282 15.301 1.00 88.56 327 LEU A C 1
ATOM 2341 O O . LEU A 1 327 ? -6.606 7.737 14.233 1.00 88.56 327 LEU A O 1
ATOM 2345 N N . GLN A 1 328 ? -6.443 6.245 15.905 1.00 87.31 328 GLN A N 1
ATOM 2346 C CA . GLN A 1 328 ? -5.373 5.438 15.337 1.00 87.31 328 GLN A CA 1
ATOM 2347 C C . GLN A 1 328 ? -5.766 3.968 15.406 1.00 87.31 328 GLN A C 1
ATOM 2349 O O . GLN A 1 328 ? -6.179 3.485 16.459 1.00 87.31 328 GLN A O 1
ATOM 2354 N N . ALA A 1 329 ? -5.611 3.247 14.300 1.00 88.31 329 ALA A N 1
ATOM 2355 C CA . ALA A 1 329 ? -5.756 1.802 14.271 1.00 88.31 329 ALA A CA 1
ATOM 2356 C C . ALA A 1 329 ? -4.379 1.137 14.352 1.00 88.31 329 ALA A C 1
ATOM 2358 O O . ALA A 1 329 ? -3.455 1.468 13.602 1.00 88.31 329 ALA A O 1
ATOM 2359 N N . THR A 1 330 ? -4.263 0.165 15.250 1.00 90.81 330 THR A N 1
ATOM 2360 C CA . THR A 1 330 ? -3.062 -0.646 15.436 1.00 90.81 330 THR A CA 1
ATOM 2361 C C . THR A 1 330 ? -3.425 -2.116 15.291 1.00 90.81 330 THR A C 1
ATOM 2363 O O . THR A 1 330 ? -4.347 -2.587 15.955 1.00 90.81 330 THR A O 1
ATOM 2366 N N . ALA A 1 331 ? -2.692 -2.832 14.445 1.00 91.94 331 ALA A N 1
ATOM 2367 C CA . ALA A 1 331 ? -2.738 -4.284 14.349 1.00 91.94 331 ALA A CA 1
ATOM 2368 C C . ALA A 1 331 ? -1.670 -4.893 15.260 1.00 91.94 331 ALA A C 1
ATOM 2370 O O . ALA A 1 331 ? -0.538 -4.414 15.280 1.00 91.94 331 ALA A O 1
ATOM 2371 N N . ALA A 1 332 ? -2.016 -5.936 16.008 1.00 93.00 332 ALA A N 1
ATOM 2372 C CA . ALA A 1 332 ? -1.129 -6.584 16.960 1.00 93.00 332 ALA A CA 1
ATOM 2373 C C . ALA A 1 332 ? -1.118 -8.105 16.797 1.00 93.00 332 ALA A C 1
ATOM 2375 O O . ALA A 1 332 ? -2.168 -8.739 16.640 1.00 93.00 332 ALA A O 1
ATOM 2376 N N . ARG A 1 333 ? 0.085 -8.675 16.874 1.00 92.75 333 ARG A N 1
ATOM 2377 C CA . ARG A 1 333 ? 0.361 -10.107 16.782 1.00 92.75 333 ARG A CA 1
ATOM 2378 C C . ARG A 1 333 ? 1.705 -10.413 17.443 1.00 92.75 333 ARG A C 1
ATOM 2380 O O . ARG A 1 333 ? 2.616 -9.601 17.359 1.00 92.75 333 ARG A O 1
ATOM 2387 N N . ASP A 1 334 ? 1.827 -11.571 18.094 1.00 90.00 334 ASP A N 1
ATOM 2388 C CA . ASP A 1 334 ? 3.096 -12.079 18.646 1.00 90.00 334 ASP A CA 1
ATOM 2389 C C . ASP A 1 334 ? 3.817 -11.078 19.577 1.00 90.00 334 ASP A C 1
ATOM 2391 O O . ASP A 1 334 ? 5.040 -11.037 19.653 1.00 90.00 334 ASP A O 1
ATOM 2395 N N . GLY A 1 335 ? 3.047 -10.248 20.293 1.00 86.44 335 GLY A N 1
ATOM 2396 C CA . GLY A 1 335 ? 3.567 -9.200 21.183 1.00 86.44 335 GLY A CA 1
ATOM 2397 C C . GLY A 1 335 ? 4.038 -7.922 20.477 1.00 86.44 335 GLY A C 1
ATOM 2398 O O . GLY A 1 335 ? 4.400 -6.960 21.152 1.00 86.44 335 GLY A O 1
ATOM 2399 N N . GLU A 1 336 ? 3.990 -7.871 19.147 1.00 87.94 336 GLU A N 1
ATOM 2400 C CA . GLU A 1 336 ? 4.309 -6.696 18.341 1.00 87.94 336 GLU A CA 1
ATOM 2401 C C . GLU A 1 336 ? 3.043 -5.970 17.883 1.00 87.94 336 GLU A C 1
ATOM 2403 O O . GLU A 1 336 ? 1.999 -6.579 17.643 1.00 87.94 336 GLU A O 1
ATOM 2408 N N . ALA A 1 337 ? 3.142 -4.650 17.734 1.00 88.31 337 ALA A N 1
ATOM 2409 C CA . ALA A 1 337 ? 2.037 -3.798 17.327 1.00 88.31 337 ALA A CA 1
ATOM 2410 C C . ALA A 1 337 ? 2.484 -2.825 16.226 1.00 88.31 337 ALA A C 1
ATOM 2412 O O . ALA A 1 337 ? 3.511 -2.156 16.348 1.00 88.31 337 ALA A O 1
ATOM 2413 N N . VAL A 1 338 ? 1.705 -2.737 15.149 1.00 85.94 338 VAL A N 1
ATOM 2414 C CA . VAL A 1 338 ? 1.983 -1.909 13.971 1.00 85.94 338 VAL A CA 1
ATOM 2415 C C . VAL A 1 338 ? 0.816 -0.958 13.744 1.00 85.94 338 VAL A C 1
ATOM 2417 O O . VAL A 1 338 ? -0.341 -1.373 13.681 1.00 85.94 338 VAL A O 1
ATOM 2420 N N . ILE A 1 339 ? 1.107 0.337 13.625 1.00 84.12 339 ILE A N 1
ATOM 2421 C CA . ILE A 1 339 ? 0.117 1.334 13.209 1.00 84.12 339 ILE A CA 1
ATOM 2422 C C . ILE A 1 339 ? -0.249 1.045 11.754 1.00 84.12 339 ILE A C 1
ATOM 2424 O O . ILE A 1 339 ? 0.642 0.958 10.913 1.00 84.12 339 ILE A O 1
ATOM 2428 N N . ILE A 1 340 ? -1.540 0.900 11.463 1.00 81.75 340 ILE A N 1
ATOM 2429 C CA . ILE A 1 340 ? -2.048 0.589 10.116 1.00 81.75 340 ILE A CA 1
ATOM 2430 C C . ILE A 1 340 ? -2.864 1.730 9.511 1.00 81.75 340 ILE A C 1
ATOM 2432 O O . ILE A 1 340 ? -3.012 1.795 8.295 1.00 81.75 340 ILE A O 1
ATOM 2436 N N . TRP A 1 341 ? -3.373 2.638 10.345 1.00 83.12 341 TRP A N 1
ATOM 2437 C CA . TRP A 1 341 ? -4.170 3.781 9.915 1.00 83.12 341 TRP A CA 1
ATOM 2438 C C . TRP A 1 341 ? -4.254 4.836 11.019 1.00 83.12 341 TRP A C 1
ATOM 2440 O O . TRP A 1 341 ? -4.188 4.514 12.208 1.00 83.12 341 TRP A O 1
ATOM 2450 N N . TRP A 1 342 ? -4.442 6.088 10.618 1.00 80.19 342 TRP A N 1
ATOM 2451 C CA . TRP A 1 342 ? -4.802 7.198 11.492 1.00 80.19 342 TRP A CA 1
ATOM 2452 C C . TRP A 1 342 ? -5.824 8.077 10.771 1.00 80.19 342 TRP A C 1
ATOM 2454 O O . TRP A 1 342 ? -5.795 8.189 9.545 1.00 80.19 342 TRP A O 1
ATOM 2464 N N . GLY A 1 343 ? -6.711 8.721 11.520 1.00 78.62 343 GLY A N 1
ATOM 2465 C CA . GLY A 1 343 ? -7.698 9.621 10.943 1.00 78.62 343 GLY A CA 1
ATOM 2466 C C . GLY A 1 343 ? -8.272 10.601 11.947 1.00 78.62 343 GLY A C 1
ATOM 2467 O O . GLY A 1 343 ? -8.169 10.431 13.161 1.00 78.62 343 GLY A O 1
ATOM 2468 N N . LEU A 1 344 ? -8.878 11.650 11.402 1.00 83.94 344 LEU A N 1
ATOM 2469 C CA . LEU A 1 344 ? -9.544 12.712 12.139 1.00 83.94 344 LEU A CA 1
ATOM 2470 C C . LEU A 1 344 ? -10.986 12.777 11.659 1.00 83.94 344 LEU A C 1
ATOM 2472 O O . LEU A 1 344 ? -11.222 12.783 10.452 1.00 83.94 344 LEU A O 1
ATOM 2476 N N . ALA A 1 345 ? -11.929 12.867 12.587 1.00 84.94 345 ALA A N 1
ATOM 2477 C CA . ALA A 1 345 ? -13.316 13.158 12.256 1.00 84.94 345 ALA A CA 1
ATOM 2478 C C . ALA A 1 345 ? -13.783 14.407 13.012 1.00 84.94 345 ALA A C 1
ATOM 2480 O O . ALA A 1 345 ? -13.449 14.563 14.196 1.00 84.94 345 ALA A O 1
ATOM 2481 N N . PRO A 1 346 ? -14.530 15.306 12.348 1.00 86.75 346 PRO A N 1
ATOM 2482 C CA . PRO A 1 346 ? -15.104 16.464 13.007 1.00 86.75 346 PRO A CA 1
ATOM 2483 C C . PRO A 1 346 ? -16.152 16.036 14.037 1.00 86.75 346 PRO A C 1
ATOM 2485 O O . PRO A 1 346 ? -16.851 15.034 13.873 1.00 86.75 346 PRO A O 1
ATOM 2488 N N . ILE A 1 347 ? -16.253 16.824 15.100 1.00 89.31 347 ILE A N 1
ATOM 2489 C CA . ILE A 1 347 ? -17.276 16.708 16.133 1.00 89.31 347 ILE A CA 1
ATOM 2490 C C . ILE A 1 347 ? -18.468 17.573 15.715 1.00 89.31 347 ILE A C 1
ATOM 2492 O O . ILE A 1 347 ? -18.297 18.747 15.395 1.00 89.31 347 ILE A O 1
ATOM 2496 N N . ASN A 1 348 ? -19.670 17.000 15.713 1.00 89.31 348 ASN A N 1
ATOM 2497 C CA . ASN A 1 348 ? -20.906 17.758 15.506 1.00 89.31 348 ASN A CA 1
ATOM 2498 C C . ASN A 1 348 ? -21.394 18.436 16.800 1.00 89.31 348 ASN A C 1
ATOM 2500 O O . ASN A 1 348 ? -20.867 18.185 17.882 1.00 89.31 348 ASN A O 1
ATOM 2504 N N . ASP A 1 349 ? -22.467 19.225 16.713 1.00 87.12 349 ASP A N 1
ATOM 2505 C CA . ASP A 1 349 ? -23.049 19.948 17.860 1.00 87.12 349 ASP A CA 1
ATOM 2506 C C . ASP A 1 349 ? -23.467 19.036 19.032 1.00 87.12 349 ASP A C 1
ATOM 2508 O O . ASP A 1 349 ? -23.584 19.485 20.170 1.00 87.12 349 ASP A O 1
ATOM 2512 N N . ALA A 1 350 ? -23.667 17.738 18.778 1.00 87.56 350 ALA A N 1
ATOM 2513 C CA . ALA A 1 350 ? -23.984 16.736 19.794 1.00 87.56 350 ALA A CA 1
ATOM 2514 C C . ALA A 1 350 ? -22.737 16.076 20.419 1.00 87.56 350 ALA A C 1
ATOM 2516 O O . ALA A 1 350 ? -22.869 15.085 21.140 1.00 87.56 350 ALA A O 1
ATOM 2517 N N . GLY A 1 351 ? -21.529 16.564 20.123 1.00 89.00 351 GLY A N 1
ATOM 2518 C CA . GLY A 1 351 ? -20.281 16.002 20.640 1.00 89.00 351 GLY A CA 1
ATOM 2519 C C . GLY A 1 351 ? -19.861 14.689 19.969 1.00 89.00 351 GLY A C 1
ATOM 2520 O O . GLY A 1 351 ? -19.039 13.960 20.527 1.00 89.00 351 GLY A O 1
ATOM 2521 N N . ARG A 1 352 ? -20.431 14.352 18.802 1.00 93.25 352 ARG A N 1
ATOM 2522 C CA . ARG A 1 352 ? -20.225 13.064 18.120 1.00 93.25 352 ARG A CA 1
ATOM 2523 C C . ARG A 1 352 ? -19.330 13.214 16.901 1.00 93.25 352 ARG A C 1
ATOM 2525 O O . ARG A 1 352 ? -19.566 14.084 16.067 1.00 93.25 352 ARG A O 1
ATOM 2532 N N . ALA A 1 353 ? -18.380 12.301 16.768 1.00 92.19 353 ALA A N 1
ATOM 2533 C CA . ALA A 1 353 ? -17.616 12.073 15.554 1.00 92.19 353 ALA A CA 1
ATOM 2534 C C . ALA A 1 353 ? -17.990 10.709 14.960 1.00 92.19 353 ALA A C 1
ATOM 2536 O O . ALA A 1 353 ? -18.177 9.731 15.690 1.00 92.19 353 ALA A O 1
ATOM 2537 N N . VAL A 1 354 ? -18.120 10.650 13.637 1.00 90.88 354 VAL A N 1
ATOM 2538 C CA . VAL A 1 354 ? -18.549 9.454 12.904 1.00 90.88 354 VAL A CA 1
ATOM 2539 C C . VAL A 1 354 ? -17.396 8.944 12.051 1.00 90.88 354 VAL A C 1
ATOM 2541 O O . VAL A 1 354 ? -16.809 9.704 11.286 1.00 90.88 354 VAL A O 1
ATOM 2544 N N . PHE A 1 355 ? -17.105 7.652 12.172 1.00 89.50 355 PHE A N 1
ATOM 2545 C CA . PHE A 1 355 ? -16.093 6.947 11.394 1.00 89.50 355 PHE A CA 1
ATOM 2546 C C . PHE A 1 355 ? -16.766 5.819 10.593 1.00 89.50 355 PHE A C 1
ATOM 2548 O O . PHE A 1 355 ? -17.310 4.888 11.206 1.00 89.50 355 PHE A O 1
ATOM 2555 N N . PRO A 1 356 ? -16.768 5.891 9.251 1.00 86.12 356 PRO A N 1
ATOM 2556 C CA . PRO A 1 356 ? -17.333 4.843 8.410 1.00 86.12 356 PRO A CA 1
ATOM 2557 C C . PRO A 1 356 ? -16.422 3.606 8.396 1.00 86.12 356 PRO A C 1
ATOM 2559 O O . PRO A 1 356 ? -15.196 3.702 8.309 1.00 86.12 356 PRO A O 1
ATOM 2562 N N . LEU A 1 357 ? -17.027 2.426 8.545 1.00 88.00 357 LEU A N 1
ATOM 2563 C CA . LEU A 1 357 ? -16.373 1.116 8.616 1.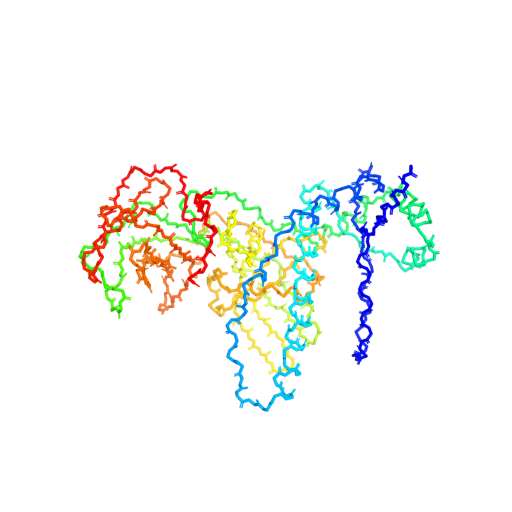00 88.00 357 LEU A CA 1
ATOM 2564 C C . LEU A 1 357 ? -17.054 0.140 7.644 1.00 88.00 357 LEU A C 1
ATOM 2566 O O . LEU A 1 357 ? -17.455 -0.965 8.025 1.00 88.00 357 LEU A O 1
ATOM 2570 N N . TRP A 1 358 ? -17.197 0.552 6.386 1.00 85.94 358 TRP A N 1
ATOM 2571 C CA . TRP A 1 358 ? -17.871 -0.177 5.313 1.00 85.94 358 TRP A CA 1
ATOM 2572 C C . TRP A 1 358 ? -19.337 -0.462 5.636 1.00 85.94 358 TRP A C 1
ATOM 2574 O O . TRP A 1 358 ? -20.166 0.435 5.561 1.00 85.94 358 TRP A O 1
ATOM 2584 N N . GLY A 1 359 ? -19.678 -1.696 6.018 1.00 87.94 359 GLY A N 1
ATOM 2585 C CA . GLY A 1 359 ? -21.034 -2.045 6.458 1.00 87.94 359 GLY A CA 1
ATOM 2586 C C . GLY A 1 359 ? -21.355 -1.618 7.895 1.00 87.94 359 GLY A C 1
ATOM 2587 O O . GLY A 1 359 ? -22.476 -1.823 8.350 1.00 87.94 359 GLY A O 1
ATOM 2588 N N . HIS A 1 360 ? -20.396 -1.037 8.620 1.00 93.38 360 HIS A N 1
ATOM 2589 C CA . HIS A 1 360 ? -20.592 -0.548 9.982 1.00 93.38 360 HIS A CA 1
ATOM 2590 C C . HIS A 1 360 ? -20.316 0.948 10.096 1.00 93.38 360 HIS A C 1
ATOM 2592 O O . HIS A 1 360 ? -19.602 1.539 9.288 1.00 93.38 360 HIS A O 1
ATOM 2598 N N . ARG A 1 361 ? -20.837 1.550 11.161 1.00 93.62 361 ARG A N 1
ATOM 2599 C CA . ARG A 1 361 ? -20.565 2.929 11.542 1.00 93.62 361 ARG A CA 1
ATOM 2600 C C . ARG A 1 361 ? -20.127 2.979 12.996 1.00 93.62 361 ARG A C 1
ATOM 2602 O O . ARG A 1 361 ? -20.863 2.557 13.888 1.00 93.62 361 ARG A O 1
ATOM 2609 N N . LEU A 1 362 ? -18.930 3.508 13.238 1.00 94.88 362 LEU A N 1
ATOM 2610 C CA . LEU A 1 362 ? -18.432 3.781 14.582 1.00 94.88 362 LEU A CA 1
ATOM 2611 C C . LEU A 1 362 ? -18.735 5.239 14.931 1.00 94.88 362 LEU A C 1
ATOM 2613 O O . LEU A 1 362 ? -18.236 6.161 14.293 1.00 94.88 362 LEU A O 1
ATOM 2617 N N . THR A 1 363 ? -19.544 5.448 15.963 1.00 95.38 363 THR A N 1
ATOM 2618 C CA . THR A 1 363 ? -19.794 6.771 16.540 1.00 95.38 363 THR A CA 1
ATOM 2619 C C . THR A 1 363 ? -19.004 6.904 17.830 1.00 95.38 363 THR A C 1
ATOM 2621 O O . THR A 1 363 ? -19.194 6.115 18.756 1.00 95.38 363 THR A O 1
ATOM 2624 N N . VAL A 1 364 ? -18.143 7.915 17.907 1.00 95.12 364 VAL A N 1
ATOM 2625 C CA . VAL A 1 364 ? -17.389 8.257 19.116 1.00 95.12 364 VAL A CA 1
ATOM 2626 C C . VAL A 1 364 ? -17.934 9.568 19.667 1.00 95.12 364 VAL A C 1
ATOM 2628 O O . VAL A 1 364 ? -17.950 10.578 18.969 1.00 95.12 364 VAL A O 1
ATOM 2631 N N . THR A 1 365 ? -18.413 9.557 20.908 1.00 94.31 365 THR A N 1
ATOM 2632 C CA . THR A 1 365 ? -18.987 10.734 21.576 1.00 94.31 365 THR A CA 1
ATOM 2633 C C . THR A 1 365 ? -18.045 11.209 22.665 1.00 94.31 365 THR A C 1
ATOM 2635 O O . THR A 1 365 ? -17.684 10.426 23.544 1.00 94.31 365 THR A O 1
ATOM 2638 N N . ARG A 1 366 ? -17.671 12.488 22.640 1.00 90.75 366 ARG A N 1
ATOM 2639 C CA . ARG A 1 366 ? -16.895 13.098 23.720 1.00 90.75 366 ARG A CA 1
ATOM 2640 C C . ARG A 1 366 ? -17.795 13.330 24.937 1.00 90.75 366 ARG A C 1
ATOM 2642 O O . ARG A 1 366 ? -18.824 13.991 24.844 1.00 90.75 366 ARG A O 1
ATOM 2649 N N . THR A 1 367 ? -17.384 12.809 26.086 1.00 88.19 367 THR A N 1
ATOM 2650 C CA . THR A 1 367 ? -18.051 12.957 27.385 1.00 88.19 367 THR A CA 1
ATOM 2651 C C . THR A 1 367 ? -17.043 13.524 28.385 1.00 88.19 367 THR A C 1
ATOM 2653 O O . THR A 1 367 ? -16.335 12.779 29.066 1.00 88.19 367 THR A O 1
ATOM 2656 N N . GLY A 1 368 ? -16.923 14.854 28.425 1.00 86.25 368 GLY A N 1
ATOM 2657 C CA . GLY A 1 368 ? -15.860 15.532 29.173 1.00 86.25 368 GLY A CA 1
ATOM 2658 C C . GLY A 1 368 ? -14.478 15.243 28.573 1.00 86.25 368 GLY A C 1
ATOM 2659 O O . GLY A 1 368 ? -14.211 15.589 27.419 1.00 86.25 368 GLY A O 1
ATOM 2660 N N . GLU A 1 369 ? -13.612 14.602 29.357 1.00 84.50 369 GLU A N 1
ATOM 2661 C CA . GLU A 1 369 ? -12.263 14.165 28.948 1.00 84.50 369 GLU A CA 1
ATOM 2662 C C . GLU A 1 369 ? -12.225 12.719 28.433 1.00 84.50 369 GLU A C 1
ATOM 2664 O O . GLU A 1 369 ? -11.186 12.227 27.996 1.00 84.50 369 GLU A O 1
ATOM 2669 N N . SER A 1 370 ? -13.360 12.022 28.483 1.00 89.25 370 SER A N 1
ATOM 2670 C CA . SER A 1 370 ? -13.478 10.635 28.040 1.00 89.25 370 SER A CA 1
ATOM 2671 C C . SER A 1 370 ? -14.320 10.502 26.771 1.00 89.25 370 SER A C 1
ATOM 2673 O O . SER A 1 370 ? -14.957 11.457 26.325 1.00 89.25 370 SER A O 1
ATOM 2675 N N . TYR A 1 371 ? -14.328 9.307 26.188 1.00 91.56 371 TYR A N 1
ATOM 2676 C CA . TYR A 1 371 ? -14.963 9.017 24.909 1.00 91.56 371 TYR A CA 1
ATOM 2677 C C . TYR A 1 371 ? -15.800 7.744 25.009 1.00 91.56 371 TYR A C 1
ATOM 2679 O O . TYR A 1 371 ? -15.288 6.676 25.337 1.00 91.56 371 TYR A O 1
ATOM 2687 N N . ALA A 1 372 ? -17.088 7.851 24.700 1.00 93.56 372 ALA A N 1
ATOM 2688 C CA . ALA A 1 372 ? -17.979 6.706 24.557 1.00 93.56 372 ALA A CA 1
ATOM 2689 C C . ALA A 1 372 ? -18.007 6.250 23.095 1.00 93.56 372 ALA A C 1
ATOM 2691 O O . ALA A 1 372 ? -17.990 7.079 22.185 1.00 93.56 372 ALA A O 1
ATOM 2692 N N . SER A 1 373 ? -18.093 4.941 22.865 1.00 95.62 373 SER A N 1
ATOM 2693 C CA . SER A 1 373 ? -18.142 4.364 21.519 1.00 95.62 373 SER A CA 1
ATOM 2694 C C . SER A 1 373 ? -19.420 3.562 21.306 1.00 95.62 373 SER A C 1
ATOM 2696 O O . SER A 1 373 ? -19.840 2.808 22.181 1.00 95.62 373 SER A O 1
ATOM 2698 N N . VAL A 1 374 ? -20.040 3.731 20.141 1.00 96.06 374 VAL A N 1
ATOM 2699 C CA . VAL A 1 374 ? -21.200 2.954 19.697 1.00 96.06 374 VAL A CA 1
ATOM 2700 C C . VAL A 1 374 ? -20.927 2.471 18.282 1.00 96.06 374 VAL A C 1
ATOM 2702 O O . VAL A 1 374 ? -20.543 3.260 17.422 1.00 96.06 374 VAL A O 1
ATOM 2705 N N . LEU A 1 375 ? -21.137 1.180 18.045 1.00 96.00 375 LEU A N 1
ATOM 2706 C CA . LEU A 1 375 ? -21.014 0.564 16.731 1.00 96.00 375 LEU A CA 1
ATOM 2707 C C . LEU A 1 375 ? -22.403 0.161 16.233 1.00 96.00 375 LEU A C 1
ATOM 2709 O O . LEU A 1 375 ? -23.142 -0.515 16.947 1.00 96.00 375 LEU A O 1
ATOM 2713 N N . THR A 1 376 ? -22.748 0.563 15.013 1.00 95.00 376 THR A N 1
ATOM 2714 C CA . THR A 1 376 ? -24.010 0.207 14.351 1.00 95.00 376 THR A CA 1
ATOM 2715 C C . THR A 1 376 ? -23.743 -0.445 12.994 1.00 95.00 376 THR A C 1
ATOM 2717 O O . THR A 1 376 ? -22.725 -0.169 12.364 1.00 95.00 376 THR A O 1
ATOM 2720 N N . ALA A 1 377 ? -24.633 -1.334 12.547 1.00 92.94 377 ALA A N 1
ATOM 2721 C CA . ALA A 1 377 ? -24.537 -2.054 11.268 1.00 92.94 377 ALA A CA 1
ATOM 2722 C C . ALA A 1 377 ? -25.277 -1.315 10.133 1.00 92.94 377 ALA A C 1
ATOM 2724 O O . ALA A 1 377 ? -26.017 -1.914 9.358 1.00 92.94 377 ALA A O 1
ATOM 2725 N N . ASP A 1 378 ? -25.140 0.011 10.095 1.00 90.88 378 ASP A N 1
ATOM 2726 C CA . ASP A 1 378 ? -25.732 0.904 9.091 1.00 90.88 378 ASP A CA 1
ATOM 2727 C C . ASP A 1 378 ? -24.654 1.764 8.416 1.00 90.88 378 ASP A C 1
ATOM 2729 O O . ASP A 1 378 ? -24.794 2.978 8.255 1.00 90.88 378 ASP A O 1
ATOM 2733 N N . GLY A 1 379 ? -23.533 1.121 8.079 1.00 85.44 379 GLY A N 1
ATOM 2734 C CA . GLY A 1 379 ? -22.451 1.771 7.352 1.00 85.44 379 GLY A CA 1
ATOM 2735 C C . GLY A 1 379 ? -22.865 2.218 5.946 1.00 85.44 379 GLY A C 1
ATOM 2736 O O . GLY A 1 379 ? -23.863 1.765 5.386 1.00 85.44 379 GLY A O 1
ATOM 2737 N N . ASP A 1 380 ? -22.087 3.135 5.386 1.00 82.31 380 ASP A N 1
ATOM 2738 C CA . ASP A 1 380 ? -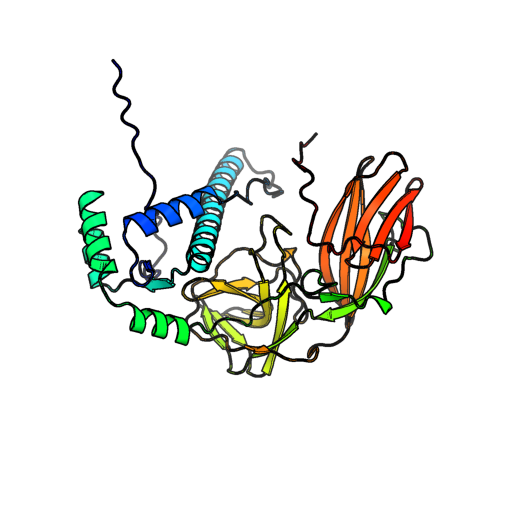22.324 3.801 4.101 1.00 82.31 380 ASP A CA 1
ATOM 2739 C C . ASP A 1 380 ? -21.628 3.106 2.919 1.00 82.31 380 ASP A C 1
ATOM 2741 O O . ASP A 1 380 ? -21.684 3.592 1.793 1.00 82.31 380 ASP A O 1
ATOM 2745 N N . GLY A 1 381 ? -20.985 1.960 3.164 1.00 81.31 381 GLY A N 1
ATOM 2746 C CA . GLY A 1 381 ? -20.187 1.249 2.170 1.00 81.31 381 GLY A CA 1
ATOM 2747 C C . GLY A 1 381 ? -18.778 1.812 1.994 1.00 81.31 381 GLY A C 1
ATOM 2748 O O . GLY A 1 381 ? -18.013 1.224 1.235 1.00 81.31 381 GLY A O 1
ATOM 2749 N N . HIS A 1 382 ? -18.413 2.872 2.723 1.00 78.62 382 HIS A N 1
ATOM 2750 C CA . HIS A 1 382 ? -17.104 3.511 2.649 1.00 78.62 382 HIS A CA 1
ATOM 2751 C C . HIS A 1 382 ? -16.188 3.070 3.796 1.00 78.62 382 HIS A C 1
ATOM 2753 O O . HIS A 1 382 ? -16.611 2.824 4.927 1.00 78.62 382 HIS A O 1
ATOM 2759 N N . GLY A 1 383 ? -14.897 2.929 3.500 1.00 71.38 383 GLY A N 1
ATOM 2760 C CA . GLY A 1 383 ? -13.884 2.521 4.476 1.00 71.38 383 GLY A CA 1
ATOM 2761 C C . GLY A 1 383 ? -13.187 3.689 5.173 1.00 71.38 383 GLY A C 1
ATOM 2762 O O . GLY A 1 383 ? -13.259 4.830 4.736 1.00 71.38 383 GLY A O 1
ATOM 2763 N N . LEU A 1 384 ? -12.383 3.387 6.200 1.00 69.56 384 LEU A N 1
ATOM 2764 C CA . LEU A 1 384 ? -11.543 4.376 6.902 1.00 69.56 384 LEU A CA 1
ATOM 2765 C C . LEU A 1 384 ? -10.549 5.129 5.992 1.00 69.56 384 LEU A C 1
ATOM 2767 O O . LEU A 1 384 ? -10.029 6.176 6.376 1.00 69.56 384 LEU A O 1
ATOM 2771 N N . LEU A 1 385 ? -10.238 4.575 4.819 1.00 61.09 385 LEU A N 1
ATOM 2772 C CA . LEU A 1 385 ? -9.316 5.156 3.838 1.00 61.09 385 LEU A CA 1
ATOM 2773 C C . LEU A 1 385 ? -9.994 6.149 2.890 1.00 61.09 385 LEU A C 1
ATOM 2775 O O . LEU A 1 385 ? -9.313 6.958 2.264 1.00 61.09 385 LEU A O 1
ATOM 2779 N N . GLU A 1 386 ? -11.318 6.104 2.797 1.00 53.22 386 GLU A N 1
ATOM 2780 C CA . GLU A 1 386 ? -12.109 7.013 1.984 1.00 53.22 386 GLU A CA 1
ATOM 2781 C C . GLU A 1 386 ? -12.529 8.163 2.891 1.00 53.22 386 GLU A C 1
ATOM 2783 O O . GLU A 1 386 ? -13.644 8.218 3.404 1.00 53.22 386 GLU A O 1
ATOM 2788 N N . LEU A 1 387 ? -11.589 9.075 3.161 1.00 43.41 387 LEU A N 1
ATOM 2789 C CA . LEU A 1 387 ? -11.983 10.350 3.744 1.00 43.41 387 LEU A CA 1
ATOM 2790 C C . LEU A 1 387 ? -12.973 10.979 2.760 1.00 43.41 387 LEU A C 1
ATOM 2792 O O . LEU A 1 387 ? -12.608 11.173 1.595 1.00 43.41 387 LEU A O 1
ATOM 2796 N N . PRO A 1 388 ? -14.212 11.285 3.178 1.00 36.41 388 PRO A N 1
ATOM 2797 C CA . PRO A 1 388 ? -15.118 11.983 2.296 1.00 36.41 388 PRO A CA 1
ATOM 2798 C C . PRO A 1 388 ? -14.455 13.312 1.932 1.00 36.41 388 PRO A C 1
ATOM 2800 O O . PRO A 1 388 ? -13.793 13.936 2.767 1.00 36.41 388 PRO A O 1
ATOM 2803 N N . ASP A 1 389 ? -14.616 13.714 0.674 1.00 37.19 389 ASP A N 1
ATOM 2804 C CA . ASP A 1 389 ? -14.062 14.914 0.036 1.00 37.19 389 ASP A CA 1
ATOM 2805 C C . ASP A 1 389 ? -14.669 16.212 0.627 1.00 37.19 389 ASP A C 1
ATOM 2807 O O . ASP A 1 389 ? -15.081 17.140 -0.064 1.00 37.19 389 ASP A O 1
ATOM 2811 N N . GLN A 1 390 ? -14.802 16.275 1.953 1.00 31.98 390 GLN A N 1
ATOM 2812 C CA . GLN A 1 390 ? -15.359 17.384 2.708 1.00 31.98 390 GLN A CA 1
ATOM 2813 C C . GLN A 1 390 ? -14.263 18.391 3.025 1.00 31.98 390 GLN A C 1
ATOM 2815 O O . GLN A 1 390 ? -13.918 18.606 4.182 1.00 31.98 390 GLN A O 1
ATOM 2820 N N . GLY A 1 391 ? -13.687 18.996 1.983 1.00 28.30 391 GLY A N 1
ATOM 2821 C CA . GLY A 1 391 ? -13.118 20.344 2.056 1.00 28.30 391 GLY A CA 1
ATOM 2822 C C . GLY A 1 391 ? -12.179 20.646 3.232 1.00 28.30 391 GLY A C 1
ATOM 2823 O O . GLY A 1 391 ? -12.145 21.788 3.694 1.00 28.30 391 GLY A O 1
ATOM 2824 N N . MET A 1 392 ? -11.401 19.673 3.721 1.00 30.08 392 MET A N 1
ATOM 2825 C CA . MET A 1 392 ? -10.412 19.893 4.777 1.00 30.08 392 MET A CA 1
ATOM 2826 C C . MET A 1 392 ? -9.181 20.608 4.209 1.00 30.08 392 MET A C 1
ATOM 2828 O O . MET A 1 392 ? -8.067 20.089 4.182 1.00 30.08 392 MET A O 1
ATOM 2832 N N . THR A 1 393 ? -9.354 21.865 3.799 1.00 28.31 393 THR A N 1
ATOM 2833 C CA . THR A 1 393 ? -8.276 22.838 3.957 1.00 28.31 393 THR A CA 1
ATOM 2834 C C . THR A 1 393 ? -8.012 22.966 5.450 1.00 28.31 393 THR A C 1
ATOM 2836 O O . THR A 1 393 ? -8.755 23.639 6.161 1.00 28.31 393 THR A O 1
ATOM 2839 N N . LEU A 1 394 ? -6.948 22.316 5.924 1.00 31.39 394 LEU A N 1
ATOM 2840 C CA . LEU A 1 394 ? -6.314 22.612 7.206 1.00 31.39 394 LEU A CA 1
ATOM 2841 C C . LEU A 1 394 ? -5.873 24.085 7.193 1.00 31.39 394 LEU A C 1
ATOM 2843 O O . LEU A 1 394 ? -4.725 24.400 6.879 1.00 31.39 394 LEU A O 1
ATOM 2847 N N . ARG A 1 395 ? -6.784 25.012 7.498 1.00 23.92 395 ARG A N 1
ATOM 2848 C CA . ARG A 1 395 ? -6.391 26.344 7.950 1.00 23.92 395 ARG A CA 1
ATOM 2849 C C . ARG A 1 395 ? -5.821 26.154 9.351 1.00 23.92 395 ARG A C 1
ATOM 2851 O O . ARG A 1 395 ? -6.538 25.759 10.265 1.00 23.92 395 ARG A O 1
ATOM 2858 N N . ARG A 1 396 ? -4.506 26.350 9.476 1.00 26.12 396 ARG A N 1
ATOM 2859 C CA . ARG A 1 396 ? -3.845 26.476 10.779 1.00 26.12 396 ARG A CA 1
ATOM 2860 C C . ARG A 1 396 ? -4.482 27.632 11.576 1.00 26.12 396 ARG A C 1
ATOM 2862 O O . ARG A 1 396 ? -4.954 28.573 10.932 1.00 26.12 396 ARG A O 1
ATOM 2869 N N . PRO A 1 397 ? -4.479 27.562 12.921 1.00 31.41 397 PRO A N 1
ATOM 2870 C CA . PRO A 1 397 ? -4.662 28.743 13.762 1.00 31.41 397 PRO A CA 1
ATOM 2871 C C . PRO A 1 397 ? -3.610 29.820 13.467 1.00 31.41 397 PRO A C 1
ATOM 2873 O O . PRO A 1 397 ? -2.484 29.453 13.040 1.00 31.41 397 PRO A O 1
#